Protein AF-A0A8T5EQP0-F1 (afdb_monomer_lite)

Secondary structure (DSSP, 8-state):
-TTHHHHHHHHHHHHHHHHHHTT-------S-S-TTTS--PPPP---SSSSSS-HHIIIIIS-SPEEEE-SS-EEEEPPP-TT-TTGGG--SS-SS--HHHHHHTTB-TTTTTTT--------GGGSSSSS--S--TT-SSSSSSSS-HHHHHHHHHTSS-EEE-TTSBEEESS--TT-TTGGG----B-TTS-B-------SS-SS---TTT---HHHHHHTT--TT--HHHH-BSEES--TTSPTT-B-SS--BTTBSEESS--TT-SS---EEEETTEEEE-SS---SS-HHHHHHHT--TTBTTSTT--SS-----SS-SS--PPPSSTTTGGG-SS--HHHHHHHHHGGG--SPPEEEEEETT-TTPPPEEE-SSSSSPPS-S-EEEEEEETTTTEEEEEETTEEEEEETTTTEEEEEEPPTT--EEEEEEEEETTEEEEEEEETTEEEEEEEETTEEE--GGGSSSSSSEE--TT--EEEEE--SSSSEEEEEEETTEEEEEEEETTEEPPPEE-HHHHHHHHHTT--EEEEEEEPPTTS--EEEEEETTEEEEEE-SSSSTTS---EEEEETTTGGGTS--S-SS-GGGGG-EEEEEEES-B-TTS-BSS--EEEEEETTEEEEEETTHHHH-TTTSEE-TT----TTTTTTTT-EEEEEEETTTEEEEEESSBEEEEEEETTEEEEE-SS----BS-EEEEEEEE-SS-EEEEEEE---SS--SS---TT-SSSS-SSS--

pLDDT: mean 86.31, std 11.48, range [36.22, 97.5]

Radius of gyration: 35.95 Å; chains: 1; bounding box: 92×76×124 Å

Foldseek 3Di:
DVPVVVVVVVVVVVVVVVVVVVPDDPDDDFPDPDPVPGPPDDDDQDQPQPLPHGQCCQVPQFQDWDWDCLVVDTDTQGTHDSNDSVQQQDQSQLQQDGVVNQLQPQADSVLSVPLDDDDADAALCGDPNSWHDTAHSLAQQRQPLQRGQNNLSCCQPVVVQWDQDPSRGIDGDQRHSGDNPSSQAQFAQDPVRGTRPALFDDQVQQLDQDSVRGCGPNNQQCPPPDPSDDCSHQHHQWFADDPSGRGPSHHDPDADLDGTDHDGADSHHQQRAQWEDDPPHIDGDPDGGQPRGPSRCVVQVHHSNYNHQQQDLQQFFFDPPVPPPDFAGDDGLVCCVVTRRCGNNNLVCLCCLLLFNHFAAKKKFFLVDLPTDIDGEEQPDQVHDPHRQWQEWDDPQVVCWIWTFHQFFTWIDNPVVSDIDTDGDPPPKTWQDWDWDDAPRWIWIWTQIQFWIFIFTDDPNRTDDDPVREDDDQGIYGDGAWHEKEFFPLVPSWGWIWIFRFLWIWIWTHDPSGIDPTHTDPQRSVVCVVQVKTFQYKYWDDDPPAAIKIWTFTLFAIKIDRDRRSDCPGHGIDGLDGQVCLVLAFAQLDPVGSSQSRGWQDKAFFAAADPVRHHPDGQFIWTQGSRFIWTAGPVCCVPPVSVRTDCVQGDDPPCSSSRPRNFQDWDADNQQKIWTFTQQFIFIFHGGNVDTPHTDPSTDTRGGRFNYWDWHDDPVTIMIMTGHRGRPDSSNFRDRSNDQCRPPPPHGD

Sequence (749 aa):
MRRKQTALLMTVLILSSLAFVSQTRPQAPVENTNPGEAAGGGPPVTDEDGDRIPDFHEAVLFGEDIILDTGSEILRISGLDSKNGTDNMSDHDNDGASALLEYCWPYTLDKCFTDRIALTGKPGELSESGIREWLDPRVADTDGDGLPDGYEIYMCTEGGLGYLNTTSAWTCLWFDPLDPSDMWEDIDRCVDFTFGCGDGFDVDRNGVIDATEIYSNSEEYIFGAPEDWITERDGLWCSGEINLLTIGSCQTTVERETGDGWLGSDPTESDSDYYSWSEIISVGLAIPGDGIPDGWEVHYGLDPRNASDSILDSDSDGWDLDRDGYIIPDTSVATTSWGESFSNYEEYMIHYDGGVSVTPGLRSIDMSNLDSEFLTFDQSTSPQLIDSAVHTIIPDNERDRLIIGSKYGITILDPFNDLSTIQNLPAGMQLNSMIMWSKNGDDYLVMLTNSGITVVEMENGIPQFDLSSFGDSDFSYSIDSLTEIAVLNTGSGNLDVMLFSGQNAWTTSISGPSMTPPVYLESISDLLSNNAADVNTALHMDVDGRGPLLLIGTNGGLIAWNTTDGSDSVGEPWWVFNRENAENYVQKADLLNISKSAIVNVLELAGPKDSAGNYELITGAWIGTAGGLHLIDIEEIISMPLSAFDSERMWKEENWLSGSNDVHSVYTSNNNLVIVGSRDGTWVLEGGYQGVTGLSDNQTYLPGLVTSMATIESSSAVYLFAGISPGKYMNIMPINPQSSDSDLDGMPD

Structure (mmCIF, N/CA/C/O backbone):
data_AF-A0A8T5EQP0-F1
#
_entry.id   AF-A0A8T5EQP0-F1
#
loop_
_atom_site.group_PDB
_atom_site.id
_atom_site.type_symbol
_atom_site.label_atom_id
_atom_site.label_alt_id
_atom_site.label_comp_id
_atom_site.label_asym_id
_atom_site.label_entity_id
_atom_site.label_seq_id
_atom_site.pdbx_PDB_ins_code
_atom_site.Cartn_x
_atom_site.Cartn_y
_atom_site.Cartn_z
_atom_site.occupancy
_atom_site.B_iso_or_equiv
_atom_site.auth_seq_id
_atom_site.auth_comp_id
_atom_site.auth_asym_id
_atom_site.auth_atom_id
_atom_site.pdbx_PDB_model_num
ATOM 1 N N . MET A 1 1 ? 41.307 -46.700 -81.958 1.00 52.81 1 MET A N 1
ATOM 2 C CA . MET A 1 1 ? 41.342 -47.030 -80.513 1.00 52.81 1 MET A CA 1
ATOM 3 C C . MET A 1 1 ? 42.305 -46.184 -79.667 1.00 52.81 1 MET A C 1
ATOM 5 O O . MET A 1 1 ? 42.111 -46.154 -78.466 1.00 52.81 1 MET A O 1
ATOM 9 N N . ARG A 1 2 ? 43.265 -45.425 -80.230 1.00 54.97 2 ARG A N 1
ATOM 10 C CA . ARG A 1 2 ? 44.242 -44.633 -79.443 1.00 54.97 2 ARG A CA 1
ATOM 11 C C . ARG A 1 2 ? 43.814 -43.231 -78.963 1.00 54.97 2 ARG A C 1
ATOM 13 O O . ARG A 1 2 ? 44.570 -42.632 -78.223 1.00 54.97 2 ARG A O 1
ATOM 20 N N . ARG A 1 3 ? 42.646 -42.697 -79.359 1.00 52.06 3 ARG A N 1
ATOM 21 C CA . ARG A 1 3 ? 42.165 -41.361 -78.916 1.00 52.06 3 ARG A CA 1
ATOM 22 C C . ARG A 1 3 ? 41.127 -41.392 -77.785 1.00 52.06 3 ARG A C 1
ATOM 24 O O . ARG A 1 3 ? 41.025 -40.428 -77.043 1.00 52.06 3 ARG A O 1
ATOM 31 N N . LYS A 1 4 ? 40.378 -42.492 -77.625 1.00 53.25 4 LYS A N 1
ATOM 32 C CA . LYS A 1 4 ? 39.358 -42.617 -76.563 1.00 53.25 4 LYS A CA 1
ATOM 33 C C . LYS A 1 4 ? 39.951 -43.005 -75.201 1.00 53.25 4 LYS A C 1
ATOM 35 O O . LYS A 1 4 ? 39.400 -42.624 -74.182 1.00 53.25 4 LYS A O 1
ATOM 40 N N . GLN A 1 5 ? 41.095 -43.696 -75.182 1.00 56.53 5 GLN A N 1
ATOM 41 C CA . GLN A 1 5 ? 41.797 -44.036 -73.937 1.00 56.53 5 GLN A CA 1
ATOM 42 C C . GLN A 1 5 ? 42.518 -42.829 -73.318 1.00 56.53 5 GLN A C 1
ATOM 44 O O . GLN A 1 5 ? 42.572 -42.719 -72.103 1.00 56.53 5 GLN A O 1
ATOM 49 N N . THR A 1 6 ? 43.010 -41.890 -74.131 1.00 61.16 6 THR A N 1
ATOM 50 C CA . THR A 1 6 ? 43.703 -40.685 -73.643 1.00 61.16 6 THR A CA 1
ATOM 51 C C . THR A 1 6 ? 42.746 -39.674 -73.020 1.00 61.16 6 THR A C 1
ATOM 53 O O . THR A 1 6 ? 43.100 -39.037 -72.036 1.00 61.16 6 THR A O 1
ATOM 56 N N . ALA A 1 7 ? 41.529 -39.554 -73.564 1.00 62.69 7 ALA A N 1
ATOM 57 C CA . ALA A 1 7 ? 40.503 -38.682 -73.001 1.00 62.69 7 ALA A CA 1
ATOM 58 C C . ALA A 1 7 ? 40.061 -39.184 -71.623 1.00 62.69 7 ALA A C 1
ATOM 60 O O . ALA A 1 7 ? 40.098 -38.412 -70.678 1.00 62.69 7 ALA A O 1
ATOM 61 N N . LEU A 1 8 ? 39.767 -40.485 -71.495 1.00 65.00 8 LEU A N 1
ATOM 62 C CA . LEU A 1 8 ? 39.362 -41.104 -70.229 1.00 65.00 8 LEU A CA 1
ATOM 63 C C . LEU A 1 8 ? 40.460 -41.010 -69.156 1.00 65.00 8 LEU A C 1
ATOM 65 O O . LEU A 1 8 ? 40.164 -40.730 -68.002 1.00 65.00 8 LEU A O 1
ATOM 69 N N . LEU A 1 9 ? 41.731 -41.179 -69.538 1.00 66.50 9 LEU A N 1
ATOM 70 C CA . LEU A 1 9 ? 42.856 -41.043 -68.609 1.00 66.50 9 LEU A CA 1
ATOM 71 C C . LEU A 1 9 ? 43.028 -39.596 -68.116 1.00 66.50 9 LEU A C 1
ATOM 73 O O . LEU A 1 9 ? 43.310 -39.383 -66.944 1.00 66.50 9 LEU A O 1
ATOM 77 N N . MET A 1 10 ? 42.808 -38.607 -68.991 1.00 67.19 10 MET A N 1
ATOM 78 C CA . MET A 1 10 ? 42.804 -37.187 -68.622 1.00 67.19 10 MET A CA 1
ATOM 79 C C . MET A 1 10 ? 41.606 -36.821 -67.739 1.00 67.19 10 MET A C 1
ATOM 81 O O . MET A 1 10 ? 41.780 -36.082 -66.780 1.00 67.19 10 MET A O 1
ATOM 85 N N . THR A 1 11 ? 40.407 -37.354 -68.003 1.00 69.62 11 THR A N 1
ATOM 86 C CA . THR A 1 11 ? 39.229 -37.066 -67.160 1.00 69.62 11 THR A CA 1
ATOM 87 C C . THR A 1 11 ? 39.372 -37.682 -65.772 1.00 69.62 11 THR A C 1
ATOM 89 O O . THR A 1 11 ? 39.035 -37.032 -64.792 1.00 69.62 11 THR A O 1
ATOM 92 N N . VAL A 1 12 ? 39.926 -38.896 -65.676 1.00 69.31 12 VAL A N 1
ATOM 93 C CA . VAL A 1 12 ? 40.228 -39.540 -64.388 1.00 69.31 12 VAL A CA 1
ATOM 94 C C . VAL A 1 12 ? 41.319 -38.778 -63.636 1.00 69.31 12 VAL A C 1
ATOM 96 O O . VAL A 1 12 ? 41.184 -38.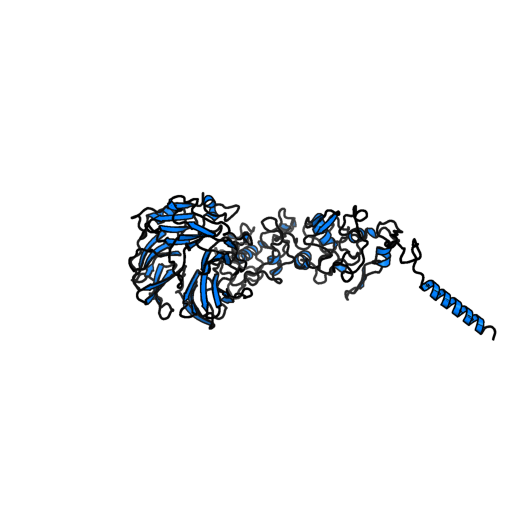590 -62.434 1.00 69.31 12 VAL A O 1
ATOM 99 N N . LEU A 1 13 ? 42.351 -38.276 -64.323 1.00 69.31 13 LEU A N 1
ATOM 100 C CA . LEU A 1 13 ? 43.376 -37.433 -63.697 1.00 69.31 13 LEU A CA 1
ATOM 101 C C . LEU A 1 13 ? 42.794 -36.118 -63.168 1.00 69.31 13 LEU A C 1
ATOM 103 O O . LEU A 1 13 ? 43.066 -35.772 -62.025 1.00 69.31 13 LEU A O 1
ATOM 107 N N . ILE A 1 14 ? 41.944 -35.441 -63.945 1.00 70.44 14 ILE A N 1
ATOM 108 C CA . ILE A 1 14 ? 41.327 -34.166 -63.549 1.00 70.44 14 ILE A CA 1
ATOM 109 C C . ILE A 1 14 ? 40.335 -34.356 -62.389 1.00 70.44 14 ILE A C 1
ATOM 111 O O . ILE A 1 14 ? 40.368 -33.595 -61.424 1.00 70.44 14 ILE A O 1
ATOM 115 N N . LEU A 1 15 ? 39.502 -35.401 -62.432 1.00 61.22 15 LEU A N 1
ATOM 116 C CA . LEU A 1 15 ? 38.596 -35.747 -61.329 1.00 61.22 15 LEU A CA 1
ATOM 117 C C . LEU A 1 15 ? 39.364 -36.193 -60.077 1.00 61.22 15 LEU A C 1
ATOM 119 O O . LEU A 1 15 ? 38.967 -35.839 -58.973 1.00 61.22 15 LEU A O 1
ATOM 123 N N . SER A 1 16 ? 40.491 -36.897 -60.233 1.00 58.53 16 SER A N 1
ATOM 124 C CA . SER A 1 16 ? 41.357 -37.237 -59.099 1.00 58.53 16 SER A CA 1
ATOM 125 C C . SER A 1 16 ? 42.040 -36.003 -58.505 1.00 58.53 16 SER A C 1
ATOM 127 O O . SER A 1 16 ? 42.107 -35.890 -57.289 1.00 58.53 16 SER A O 1
ATOM 129 N N . SER A 1 17 ? 42.468 -35.032 -59.321 1.00 57.34 17 SER A N 1
ATOM 130 C CA . SER A 1 17 ? 43.053 -33.786 -58.811 1.00 57.34 17 SER A CA 1
ATOM 131 C C . SER A 1 17 ? 42.022 -32.888 -58.125 1.00 57.34 17 SER A C 1
ATOM 133 O O . SER A 1 17 ? 42.347 -32.271 -57.121 1.00 57.34 17 SER A O 1
ATOM 135 N N . LEU A 1 18 ? 40.772 -32.859 -58.601 1.00 54.69 18 LEU A N 1
ATOM 136 C CA . LEU A 1 18 ? 39.680 -32.134 -57.937 1.00 54.69 18 LEU A CA 1
ATOM 137 C C . LEU A 1 18 ? 39.286 -32.788 -56.602 1.00 54.69 18 LEU A C 1
ATOM 139 O O . LEU A 1 18 ? 39.044 -32.079 -55.631 1.00 54.69 18 LEU A O 1
ATOM 143 N N . ALA A 1 19 ? 39.313 -34.123 -56.517 1.00 51.00 19 ALA A N 1
ATOM 144 C CA . ALA A 1 19 ? 39.088 -34.839 -55.259 1.00 51.00 19 ALA A CA 1
ATOM 145 C C . ALA A 1 19 ? 40.220 -34.627 -54.231 1.00 51.00 19 ALA A C 1
ATOM 147 O O . ALA A 1 19 ? 39.952 -34.633 -53.034 1.00 51.00 19 ALA A O 1
ATOM 148 N N . PHE A 1 20 ? 41.463 -34.398 -54.679 1.00 48.16 20 PHE A N 1
ATOM 149 C CA . PHE A 1 20 ? 42.599 -34.104 -53.793 1.00 48.16 20 PHE A CA 1
ATOM 150 C C . PHE A 1 20 ? 42.665 -32.640 -53.327 1.00 48.16 20 PHE A C 1
ATOM 152 O O . PHE A 1 20 ? 43.153 -32.395 -52.231 1.00 48.16 20 PHE A O 1
ATOM 159 N N . VAL A 1 21 ? 42.164 -31.679 -54.112 1.00 48.56 21 VAL A N 1
ATOM 160 C CA . VAL A 1 21 ? 42.129 -30.253 -53.718 1.00 48.56 21 VAL A CA 1
ATOM 161 C C . VAL A 1 21 ? 40.923 -29.940 -52.819 1.00 48.56 21 VAL A C 1
ATOM 163 O O . VAL A 1 21 ? 41.004 -29.062 -51.971 1.00 48.56 21 VAL A O 1
ATOM 166 N N . SER A 1 22 ? 39.830 -30.704 -52.924 1.00 41.66 22 SER A N 1
ATOM 167 C CA . SER A 1 22 ? 38.625 -30.515 -52.099 1.00 41.66 22 SER A CA 1
ATOM 168 C C . SER A 1 22 ? 38.729 -31.070 -50.666 1.00 41.66 22 SER A C 1
ATOM 170 O O . SER A 1 22 ? 37.785 -30.909 -49.897 1.00 41.66 22 SER A O 1
ATOM 172 N N . GLN A 1 23 ? 39.825 -31.748 -50.299 1.00 42.69 23 GLN A N 1
ATOM 173 C CA . GLN A 1 23 ? 40.000 -32.353 -48.965 1.00 42.69 23 GLN A CA 1
ATOM 174 C C . GLN A 1 23 ? 41.179 -31.791 -48.162 1.00 42.69 23 GLN A C 1
ATOM 176 O O . GLN A 1 23 ? 41.437 -32.251 -47.052 1.00 42.69 23 GLN A O 1
ATOM 181 N N . THR A 1 24 ? 41.886 -30.783 -48.669 1.00 36.53 24 THR A N 1
ATOM 182 C CA . THR A 1 24 ? 42.913 -30.090 -47.887 1.00 36.53 24 THR A CA 1
ATOM 183 C C . THR A 1 24 ? 42.328 -28.806 -47.313 1.00 36.53 24 THR A C 1
ATOM 185 O O . THR A 1 24 ? 42.385 -27.761 -47.957 1.00 36.53 24 THR A O 1
ATOM 188 N N . ARG A 1 25 ? 41.774 -28.885 -46.093 1.00 37.62 25 ARG A N 1
ATOM 189 C CA . ARG A 1 25 ? 41.691 -27.709 -45.207 1.00 37.62 25 ARG A CA 1
ATOM 190 C C . ARG A 1 25 ? 43.108 -27.134 -45.029 1.00 37.62 25 ARG A C 1
ATOM 192 O O . ARG A 1 25 ? 44.061 -27.923 -45.088 1.00 37.62 25 ARG A O 1
ATOM 199 N N . PRO A 1 26 ? 43.279 -25.823 -44.790 1.00 36.22 26 PRO A N 1
ATOM 200 C CA . PRO A 1 26 ? 44.564 -25.292 -44.351 1.00 36.22 26 PRO A CA 1
ATOM 201 C C . PRO A 1 26 ? 44.977 -26.074 -43.101 1.00 36.22 26 PRO A C 1
ATOM 203 O O . PRO A 1 26 ? 44.299 -26.039 -42.079 1.00 36.22 26 PRO A O 1
ATOM 206 N N . GLN A 1 27 ? 46.022 -26.892 -43.206 1.00 37.00 27 GLN A N 1
ATOM 207 C CA . GLN A 1 27 ? 46.563 -27.578 -42.042 1.00 37.00 27 GLN A CA 1
ATOM 208 C C . GLN A 1 27 ? 47.527 -26.612 -41.371 1.00 37.00 27 GLN A C 1
ATOM 210 O O . GLN A 1 27 ? 48.591 -26.317 -41.919 1.00 37.00 27 GLN A O 1
ATOM 215 N N . ALA A 1 28 ? 47.141 -26.130 -40.192 1.00 42.25 28 ALA A N 1
ATOM 216 C CA . ALA A 1 28 ? 48.064 -25.494 -39.271 1.00 42.25 28 ALA A CA 1
ATOM 217 C C . ALA A 1 28 ? 49.246 -26.445 -38.986 1.00 42.25 28 ALA A C 1
ATOM 219 O O . ALA A 1 28 ? 49.051 -27.666 -38.913 1.00 42.25 28 ALA A O 1
ATOM 220 N N . PRO A 1 29 ? 50.479 -25.933 -38.840 1.00 42.81 29 PRO A N 1
ATOM 221 C CA . PRO A 1 29 ? 51.614 -26.759 -38.460 1.00 42.81 29 PRO A CA 1
ATOM 222 C C . PRO A 1 29 ? 51.379 -27.332 -37.056 1.00 42.81 29 PRO A C 1
ATOM 224 O O . PRO A 1 29 ? 51.422 -26.612 -36.066 1.00 42.81 29 PRO A O 1
ATOM 227 N N . VAL A 1 30 ? 51.127 -28.638 -36.972 1.00 45.88 30 VAL A N 1
ATOM 228 C CA . VAL A 1 30 ? 51.070 -29.373 -35.702 1.00 45.88 30 VAL A CA 1
ATOM 229 C C . VAL A 1 30 ? 52.477 -29.771 -35.263 1.00 45.88 30 VAL A C 1
ATOM 231 O O . VAL A 1 30 ? 53.277 -30.259 -36.063 1.00 45.88 30 VAL A O 1
ATOM 234 N N . GLU A 1 31 ? 52.767 -29.588 -33.975 1.00 45.50 31 GLU A N 1
ATOM 235 C CA . GLU A 1 31 ? 54.067 -29.877 -33.353 1.00 45.50 31 GLU A CA 1
ATOM 236 C C . GLU A 1 31 ? 54.464 -31.365 -33.473 1.00 45.50 31 GLU A C 1
ATOM 238 O O . GLU A 1 31 ? 55.648 -31.705 -33.532 1.00 45.50 31 GLU A O 1
ATOM 243 N N . ASN A 1 32 ? 53.473 -32.263 -33.563 1.00 52.22 32 ASN A N 1
ATOM 244 C CA . ASN A 1 32 ? 53.664 -33.702 -33.734 1.00 52.22 32 ASN A CA 1
ATOM 245 C C . ASN A 1 32 ? 52.513 -34.324 -34.553 1.00 52.22 32 ASN A C 1
ATOM 247 O O . ASN A 1 32 ? 51.374 -33.870 -34.517 1.00 52.22 32 ASN A O 1
ATOM 251 N N . THR A 1 33 ? 52.806 -35.398 -35.285 1.00 55.09 33 THR A N 1
ATOM 252 C CA . THR A 1 33 ? 51.847 -36.130 -36.138 1.00 55.09 33 THR A CA 1
ATOM 253 C C . THR A 1 33 ? 51.149 -37.287 -35.413 1.00 55.09 33 THR A C 1
ATOM 255 O O . THR A 1 33 ? 50.330 -37.984 -36.012 1.00 55.09 33 THR A O 1
ATOM 258 N N . ASN A 1 34 ? 51.464 -37.508 -34.131 1.00 51.81 34 ASN A N 1
ATOM 259 C CA . ASN A 1 34 ? 50.898 -38.571 -33.305 1.00 51.81 34 ASN A CA 1
ATOM 260 C C . ASN A 1 34 ? 49.870 -37.994 -32.300 1.00 51.81 34 ASN A C 1
ATOM 262 O O . ASN A 1 34 ? 50.279 -37.300 -31.367 1.00 51.81 34 ASN A O 1
ATOM 266 N N . PRO A 1 35 ? 48.557 -38.277 -32.442 1.00 52.00 35 PRO A N 1
ATOM 267 C CA . PRO A 1 35 ? 47.495 -37.616 -31.667 1.00 52.00 35 PRO A CA 1
ATOM 268 C C . PRO A 1 35 ? 47.589 -37.795 -30.145 1.00 52.00 35 PRO A C 1
ATOM 270 O O . PRO A 1 35 ? 47.095 -36.958 -29.405 1.00 52.00 35 PRO A O 1
ATOM 273 N N . GLY A 1 36 ? 48.217 -38.878 -29.671 1.00 55.03 36 GLY A N 1
ATOM 274 C CA . GLY A 1 36 ? 48.379 -39.155 -28.237 1.00 55.03 36 GLY A CA 1
ATOM 275 C C . GLY A 1 36 ? 49.568 -38.453 -27.569 1.00 55.03 36 GLY A C 1
ATOM 276 O O . GLY A 1 36 ? 49.722 -38.561 -26.357 1.00 55.03 36 GLY A O 1
ATOM 277 N N . GLU A 1 37 ? 50.421 -37.777 -28.346 1.00 53.12 37 GLU A N 1
ATOM 278 C CA . GLU A 1 37 ? 51.613 -37.052 -27.871 1.00 53.12 37 GLU A CA 1
ATOM 279 C C . GLU A 1 37 ? 51.563 -35.552 -28.201 1.00 53.12 37 GLU A C 1
ATOM 281 O O . GLU A 1 37 ? 52.476 -34.813 -27.835 1.00 53.12 37 GLU A O 1
ATOM 286 N N . ALA A 1 38 ? 50.524 -35.098 -28.907 1.00 51.22 38 ALA A N 1
ATOM 287 C CA . ALA A 1 38 ? 50.280 -33.682 -29.127 1.00 51.22 38 ALA A CA 1
ATOM 288 C C . ALA A 1 38 ? 49.769 -33.070 -27.817 1.00 51.22 38 ALA A C 1
ATOM 290 O O . ALA A 1 38 ? 48.757 -33.515 -27.275 1.00 51.22 38 ALA A O 1
ATOM 291 N N . ALA A 1 39 ? 50.461 -32.052 -27.302 1.00 50.34 39 ALA A N 1
ATOM 292 C CA . ALA A 1 39 ? 49.844 -31.159 -26.334 1.00 50.34 39 ALA A CA 1
ATOM 293 C C . ALA A 1 39 ? 48.656 -30.515 -27.059 1.00 50.34 39 ALA A C 1
ATOM 295 O O . ALA A 1 39 ? 48.853 -29.852 -28.075 1.00 50.34 39 ALA A O 1
ATOM 296 N N . GLY A 1 40 ? 47.430 -30.800 -26.620 1.00 43.66 40 GLY A N 1
ATOM 297 C CA . GLY A 1 40 ? 46.209 -30.257 -27.212 1.00 43.66 40 GLY A CA 1
ATOM 298 C C . GLY A 1 40 ? 46.094 -28.755 -26.965 1.00 43.66 40 GLY A C 1
ATOM 299 O O . GLY A 1 40 ? 45.280 -28.333 -26.157 1.00 43.66 40 GLY A O 1
ATOM 300 N N . GLY A 1 41 ? 46.943 -27.960 -27.614 1.00 44.84 41 GLY A N 1
ATOM 301 C CA . GLY A 1 41 ? 46.766 -26.520 -27.730 1.00 44.84 41 GLY A CA 1
ATOM 302 C C . GLY A 1 41 ? 45.674 -26.224 -28.753 1.00 44.84 41 GLY A C 1
ATOM 303 O O . GLY A 1 41 ? 45.566 -26.931 -29.760 1.00 44.84 41 GLY A O 1
ATOM 304 N N . GLY A 1 42 ? 44.865 -25.199 -28.478 1.00 45.94 42 GLY A N 1
ATOM 305 C CA . GLY A 1 42 ? 43.875 -24.686 -29.423 1.00 45.94 42 GLY A CA 1
ATOM 306 C C . GLY A 1 42 ? 44.503 -24.309 -30.775 1.00 45.94 42 GLY A C 1
ATOM 307 O O . GLY A 1 42 ? 45.729 -24.179 -30.872 1.00 45.94 42 GLY A O 1
ATOM 308 N N . PRO A 1 43 ? 43.692 -24.180 -31.842 1.00 45.91 43 PRO A N 1
ATOM 309 C CA . PRO A 1 43 ? 44.179 -23.745 -33.150 1.00 45.91 43 PRO A CA 1
ATOM 310 C C . PRO A 1 43 ? 44.984 -22.437 -33.029 1.00 45.91 43 PRO A C 1
ATOM 312 O O . PRO A 1 43 ? 44.704 -21.634 -32.137 1.00 45.91 43 PRO A O 1
ATOM 315 N N . PRO A 1 44 ? 46.010 -22.220 -33.875 1.00 50.50 44 PRO A N 1
ATOM 316 C CA . PRO A 1 44 ? 46.768 -20.978 -33.841 1.00 50.50 44 PRO A CA 1
ATOM 317 C C . PRO A 1 44 ? 45.820 -19.800 -34.066 1.00 50.50 44 PRO A C 1
ATOM 319 O O . PRO A 1 44 ? 45.076 -19.788 -35.041 1.00 50.50 44 PRO A O 1
ATOM 322 N N . VAL A 1 45 ? 45.872 -18.838 -33.148 1.00 61.00 45 VAL A N 1
ATOM 323 C CA . VAL A 1 45 ? 45.189 -17.548 -33.241 1.00 61.00 45 VAL A CA 1
ATOM 324 C C . VAL A 1 45 ? 45.960 -16.732 -34.278 1.00 61.00 45 VAL A C 1
ATOM 326 O O . VAL A 1 45 ? 46.960 -16.090 -33.954 1.00 61.00 45 VAL A O 1
ATOM 329 N N . THR A 1 46 ? 45.625 -16.912 -35.554 1.00 70.62 46 THR A N 1
ATOM 330 C CA . THR A 1 46 ? 46.066 -16.002 -36.611 1.00 70.62 46 THR A CA 1
ATOM 331 C C . THR A 1 46 ? 45.089 -14.836 -36.657 1.00 70.62 46 THR A C 1
ATOM 333 O O . THR A 1 46 ? 43.900 -15.034 -36.444 1.00 70.62 46 THR A O 1
ATOM 336 N N . ASP A 1 47 ? 45.647 -13.648 -36.819 1.00 80.00 47 ASP A N 1
ATOM 337 C CA . ASP A 1 47 ? 44.974 -12.356 -36.947 1.00 80.00 47 ASP A CA 1
ATOM 338 C C . ASP A 1 47 ? 45.723 -11.702 -38.124 1.00 80.00 47 ASP A C 1
ATOM 340 O O . ASP A 1 47 ? 46.873 -11.254 -37.978 1.00 80.00 47 ASP A O 1
ATOM 344 N N . GLU A 1 48 ? 45.210 -11.917 -39.341 1.00 82.69 48 GLU A N 1
ATOM 345 C CA . GLU A 1 48 ? 45.884 -11.591 -40.606 1.00 82.69 48 GLU A CA 1
ATOM 346 C C . GLU A 1 48 ? 45.892 -10.080 -40.874 1.00 82.69 48 GLU A C 1
ATOM 348 O O . GLU A 1 48 ? 46.864 -9.565 -41.450 1.00 82.69 48 GLU A O 1
ATOM 353 N N . ASP A 1 49 ? 44.860 -9.362 -40.443 1.00 82.88 49 ASP A N 1
ATOM 354 C CA . ASP A 1 49 ? 44.684 -7.927 -40.661 1.00 82.88 49 ASP A CA 1
ATOM 355 C C . ASP A 1 49 ? 45.045 -7.046 -39.452 1.00 82.88 49 ASP A C 1
ATOM 357 O O . ASP A 1 49 ? 45.264 -5.839 -39.623 1.00 82.88 49 ASP A O 1
ATOM 361 N N . GLY A 1 50 ? 45.299 -7.650 -38.292 1.00 83.00 50 GLY A N 1
ATOM 362 C CA . GLY A 1 50 ? 45.897 -7.024 -37.118 1.00 83.00 50 GLY A CA 1
ATOM 363 C C . GLY A 1 50 ? 44.902 -6.255 -36.255 1.00 83.00 50 GLY A C 1
ATOM 364 O O . GLY A 1 50 ? 45.308 -5.289 -35.590 1.00 83.00 50 GLY A O 1
ATOM 365 N N . ASP A 1 51 ? 43.632 -6.635 -36.293 1.00 84.00 51 ASP A N 1
ATOM 366 C CA . ASP A 1 51 ? 42.516 -5.942 -35.651 1.00 84.00 51 ASP A CA 1
ATOM 367 C C . ASP A 1 51 ? 42.199 -6.466 -34.237 1.00 84.00 51 ASP A C 1
ATOM 369 O O . ASP A 1 51 ? 41.429 -5.844 -33.497 1.00 84.00 51 ASP A O 1
ATOM 373 N N . ARG A 1 52 ? 42.937 -7.507 -33.819 1.00 84.81 52 ARG A N 1
ATOM 374 C CA . ARG A 1 52 ? 42.878 -8.228 -32.538 1.00 84.81 52 ARG A CA 1
ATOM 375 C C . ARG A 1 52 ? 41.742 -9.237 -32.422 1.00 84.81 52 ARG A C 1
ATOM 377 O O . ARG A 1 52 ? 41.721 -9.955 -31.417 1.00 84.81 52 ARG A O 1
ATOM 384 N N . ILE A 1 53 ? 40.854 -9.343 -33.397 1.00 84.69 53 ILE A N 1
ATOM 385 C CA . ILE A 1 53 ? 39.908 -10.445 -33.498 1.00 84.69 53 ILE A CA 1
ATOM 386 C C . ILE A 1 53 ? 40.622 -11.594 -34.241 1.00 84.69 53 ILE A C 1
ATOM 388 O O . ILE A 1 53 ? 41.413 -11.377 -35.152 1.00 84.69 53 ILE A O 1
ATOM 392 N N . PRO A 1 54 ? 40.501 -12.854 -33.792 1.00 84.94 54 PRO A N 1
ATOM 393 C CA . PRO A 1 54 ? 41.122 -13.962 -34.510 1.00 84.94 54 PRO A CA 1
ATOM 394 C C . PRO A 1 54 ? 40.394 -14.280 -35.818 1.00 84.94 54 PRO A C 1
ATOM 396 O O . PRO A 1 54 ? 39.181 -14.492 -35.786 1.00 84.94 54 PRO A O 1
ATOM 399 N N . ASP A 1 55 ? 41.146 -14.597 -36.878 1.00 81.44 55 ASP A N 1
ATOM 400 C CA . ASP A 1 55 ? 40.601 -14.997 -38.187 1.00 81.44 55 ASP A CA 1
ATOM 401 C C . ASP A 1 55 ? 39.597 -16.159 -38.083 1.00 81.44 55 ASP A C 1
ATOM 403 O O . ASP A 1 55 ? 38.738 -16.360 -38.937 1.00 81.44 55 ASP A O 1
ATOM 407 N N . PHE A 1 56 ? 39.748 -17.017 -37.067 1.00 81.69 56 PHE A N 1
ATOM 408 C CA . PHE A 1 56 ? 38.815 -18.115 -36.826 1.00 81.69 56 PHE A CA 1
ATOM 409 C C . PHE A 1 56 ? 37.439 -17.613 -36.374 1.00 81.69 56 PHE A C 1
ATOM 411 O O . PHE A 1 56 ? 36.428 -18.154 -36.814 1.00 81.69 56 PHE A O 1
ATOM 418 N N . HIS A 1 57 ? 37.396 -16.613 -35.496 1.00 81.31 57 HIS A N 1
ATOM 419 C CA . HIS A 1 57 ? 36.150 -16.010 -35.041 1.00 81.31 57 HIS A CA 1
ATOM 420 C C . HIS A 1 57 ? 35.453 -15.323 -36.220 1.00 81.31 57 HIS A C 1
ATOM 422 O O . HIS A 1 57 ? 34.305 -15.643 -36.521 1.00 81.31 57 HIS A O 1
ATOM 428 N N . GLU A 1 58 ? 36.194 -14.526 -36.984 1.00 85.50 58 GLU A N 1
ATOM 429 C CA . GLU A 1 58 ? 35.644 -13.791 -38.121 1.00 85.50 58 GLU A CA 1
ATOM 430 C C . GLU A 1 58 ? 35.269 -14.718 -39.276 1.00 85.50 58 GLU A C 1
ATOM 432 O O . GLU A 1 58 ? 34.116 -14.788 -39.662 1.00 85.50 58 GLU A O 1
ATOM 437 N N . ALA A 1 59 ? 36.194 -15.516 -39.817 1.00 83.38 59 ALA A N 1
ATOM 438 C CA . ALA A 1 59 ? 35.930 -16.268 -41.045 1.00 83.38 59 ALA A CA 1
ATOM 439 C C . ALA A 1 59 ? 35.169 -17.587 -40.835 1.00 83.38 59 ALA A C 1
ATOM 441 O O . ALA A 1 59 ? 34.635 -18.138 -41.804 1.00 83.38 59 ALA A O 1
ATOM 442 N N . VAL A 1 60 ? 35.185 -18.166 -39.626 1.00 78.94 60 VAL A N 1
ATOM 443 C CA . VAL A 1 60 ? 34.604 -19.501 -39.372 1.00 78.94 60 VAL A CA 1
ATOM 444 C C . VAL A 1 60 ? 33.350 -19.450 -38.508 1.00 78.94 60 VAL A C 1
ATOM 446 O O . VAL A 1 60 ? 32.471 -20.281 -38.736 1.00 78.94 60 VAL A O 1
ATOM 449 N N . LEU A 1 61 ? 33.255 -18.531 -37.543 1.00 77.56 61 LEU A N 1
ATOM 450 C CA . LEU A 1 61 ? 32.074 -18.420 -36.681 1.00 77.56 61 LEU A CA 1
ATOM 451 C C . LEU A 1 61 ? 31.081 -17.374 -37.208 1.00 77.56 61 LEU A C 1
ATOM 453 O O . LEU A 1 61 ? 29.908 -17.708 -37.366 1.00 77.56 61 LEU A O 1
ATOM 457 N N . PHE A 1 62 ? 31.555 -16.174 -37.563 1.00 87.00 62 PHE A N 1
ATOM 458 C CA . PHE A 1 62 ? 30.693 -15.013 -37.840 1.00 87.00 62 PHE A CA 1
ATOM 459 C C . PHE A 1 62 ? 30.885 -14.391 -39.231 1.00 87.00 62 PHE A C 1
ATOM 461 O O . PHE A 1 62 ? 30.493 -13.258 -39.470 1.00 87.00 62 PHE A O 1
ATOM 468 N N . GLY A 1 63 ? 31.457 -15.135 -40.180 1.00 84.06 63 GLY A N 1
ATOM 469 C CA . GLY A 1 63 ? 31.809 -14.607 -41.509 1.00 84.06 63 GLY A CA 1
ATOM 470 C C . GLY A 1 63 ? 30.726 -14.781 -42.568 1.00 84.06 63 GLY A C 1
ATOM 471 O O . GLY A 1 63 ? 30.873 -14.333 -43.704 1.00 84.06 63 GLY A O 1
ATOM 472 N N . GLU A 1 64 ? 29.647 -15.484 -42.226 1.00 88.56 64 GLU A N 1
ATOM 473 C CA . GLU A 1 64 ? 28.461 -15.587 -43.073 1.00 88.56 64 GLU A CA 1
ATOM 474 C C . GLU A 1 64 ? 27.461 -14.494 -42.699 1.00 88.56 64 GLU A C 1
ATOM 476 O O . GLU A 1 64 ? 27.227 -14.241 -41.518 1.00 88.56 64 GLU A O 1
ATOM 481 N N . ASP A 1 65 ? 26.843 -13.883 -43.707 1.00 90.81 65 ASP A N 1
ATOM 482 C CA . ASP A 1 65 ? 25.808 -12.876 -43.483 1.00 90.81 65 ASP A CA 1
ATOM 483 C C . ASP A 1 65 ? 24.512 -13.515 -42.990 1.00 90.81 65 ASP A C 1
ATOM 485 O O . ASP A 1 65 ? 24.102 -14.577 -43.482 1.00 90.81 65 ASP A O 1
ATOM 489 N N . ILE A 1 66 ? 23.814 -12.805 -42.110 1.00 89.25 66 ILE A N 1
ATOM 490 C CA . ILE A 1 66 ? 22.451 -13.142 -41.715 1.00 89.25 66 ILE A CA 1
ATOM 491 C C . ILE A 1 66 ? 21.490 -12.416 -42.656 1.00 89.25 66 ILE A C 1
ATOM 493 O O . ILE A 1 66 ? 21.635 -11.228 -42.945 1.00 89.25 66 ILE A O 1
ATOM 497 N N . ILE A 1 67 ? 20.527 -13.162 -43.198 1.00 88.38 67 ILE A N 1
ATOM 498 C CA . ILE A 1 67 ? 19.486 -12.621 -44.072 1.00 88.38 67 ILE A CA 1
ATOM 499 C C . ILE A 1 67 ? 18.170 -12.669 -43.307 1.00 88.38 67 ILE A C 1
ATOM 501 O O . ILE A 1 67 ? 17.642 -13.758 -43.071 1.00 88.38 67 ILE A O 1
ATOM 505 N N . LEU A 1 68 ? 17.641 -11.497 -42.973 1.00 84.19 68 LEU A N 1
ATOM 506 C CA . LEU A 1 68 ? 16.346 -11.336 -42.324 1.00 84.19 68 LEU A CA 1
ATOM 507 C C . LEU A 1 68 ? 15.296 -11.010 -43.391 1.00 84.19 68 LEU A C 1
ATOM 509 O O . LEU A 1 68 ? 15.438 -10.051 -44.150 1.00 84.19 68 LEU A O 1
ATOM 513 N N . ASP A 1 69 ? 14.259 -11.841 -43.483 1.00 82.75 69 ASP A N 1
ATOM 514 C CA . ASP A 1 69 ? 13.109 -11.620 -44.366 1.00 82.75 69 ASP A CA 1
ATOM 515 C C . ASP A 1 69 ? 11.917 -11.195 -43.508 1.00 82.75 69 ASP A C 1
ATOM 517 O O . ASP A 1 69 ? 11.246 -12.027 -42.898 1.00 82.75 69 ASP A O 1
ATOM 521 N N . THR A 1 70 ? 11.663 -9.889 -43.457 1.00 73.94 70 THR A N 1
ATOM 522 C CA . THR A 1 70 ? 10.547 -9.300 -42.701 1.00 73.94 70 THR A CA 1
ATOM 523 C C . THR A 1 70 ? 9.234 -9.342 -43.493 1.00 73.94 70 THR A C 1
ATOM 525 O O . THR A 1 70 ? 8.214 -8.797 -43.076 1.00 73.94 70 THR A O 1
ATOM 528 N N . GLY A 1 71 ? 9.229 -9.965 -44.679 1.00 74.81 71 GLY A N 1
ATOM 529 C CA . GLY A 1 71 ? 8.096 -10.028 -45.601 1.00 74.81 71 GLY A CA 1
ATOM 530 C C . GLY A 1 71 ? 7.874 -8.750 -46.420 1.00 74.81 71 GLY A C 1
ATOM 531 O O . GLY A 1 71 ? 7.344 -8.828 -47.535 1.00 74.81 71 GLY A O 1
ATOM 532 N N . SER A 1 72 ? 8.291 -7.588 -45.911 1.00 71.81 72 SER A N 1
ATOM 533 C CA . SER A 1 72 ? 8.301 -6.299 -46.618 1.00 71.81 72 SER A CA 1
ATOM 534 C C . SER A 1 72 ? 9.661 -6.003 -47.263 1.00 71.81 72 SER A C 1
ATOM 536 O O . SER A 1 72 ? 9.703 -5.490 -48.387 1.00 71.81 72 SER A O 1
ATOM 538 N N . GLU A 1 73 ? 10.754 -6.386 -46.601 1.00 79.06 73 GLU A N 1
ATOM 539 C CA . GLU A 1 73 ? 12.132 -6.160 -47.032 1.00 79.06 73 GLU A CA 1
ATOM 540 C C . GLU A 1 73 ? 13.023 -7.376 -46.724 1.00 79.06 73 GLU A C 1
ATOM 542 O O . GLU A 1 73 ? 12.733 -8.183 -45.844 1.00 79.06 73 GLU A O 1
ATOM 547 N N . ILE A 1 74 ? 14.101 -7.528 -47.498 1.00 82.94 74 ILE A N 1
ATOM 548 C CA . ILE A 1 74 ? 15.153 -8.512 -47.225 1.00 82.94 74 ILE A CA 1
ATOM 549 C C . ILE A 1 74 ? 16.372 -7.730 -46.754 1.00 82.94 74 ILE A C 1
ATOM 551 O O . ILE A 1 74 ? 17.036 -7.079 -47.568 1.00 82.94 74 ILE A O 1
ATOM 555 N N . LEU A 1 75 ? 16.656 -7.814 -45.461 1.00 83.69 75 LEU A N 1
ATOM 556 C CA . LEU A 1 75 ? 17.809 -7.189 -44.827 1.00 83.69 75 LEU A CA 1
ATOM 557 C C . LEU A 1 75 ? 18.968 -8.178 -44.785 1.00 83.69 75 LEU A C 1
ATOM 559 O O . LEU A 1 75 ? 18.779 -9.396 -44.742 1.00 83.69 75 LEU A O 1
ATOM 563 N N . ARG A 1 76 ? 20.185 -7.646 -44.857 1.00 88.44 76 ARG A N 1
ATOM 564 C CA . ARG A 1 76 ? 21.414 -8.434 -44.822 1.00 88.44 76 ARG A CA 1
ATOM 565 C C . ARG A 1 76 ? 22.360 -7.806 -43.814 1.00 88.44 76 ARG A C 1
ATOM 567 O O . ARG A 1 76 ? 22.946 -6.768 -44.117 1.00 88.44 76 ARG A O 1
ATOM 574 N N . ILE A 1 77 ? 22.514 -8.469 -42.678 1.00 89.62 77 ILE A N 1
ATOM 575 C CA . ILE A 1 77 ? 23.506 -8.134 -41.661 1.00 89.62 77 ILE A CA 1
ATOM 576 C C . ILE A 1 77 ? 24.809 -8.798 -42.084 1.00 89.62 77 ILE A C 1
ATOM 578 O O . ILE A 1 77 ? 24.843 -10.002 -42.356 1.00 89.62 77 ILE A O 1
ATOM 582 N N . SER A 1 78 ? 25.852 -7.993 -42.265 1.00 90.19 78 SER A N 1
ATOM 583 C CA . SER A 1 78 ? 27.113 -8.481 -42.825 1.00 90.19 78 SER A CA 1
ATOM 584 C C . SER A 1 78 ? 27.891 -9.268 -41.777 1.00 90.19 78 SER A C 1
ATOM 586 O O . SER A 1 78 ? 27.979 -8.846 -40.630 1.00 90.19 78 SER A O 1
ATOM 588 N N . GLY A 1 79 ? 28.478 -10.396 -42.172 1.00 90.06 79 GLY A N 1
ATOM 589 C CA . GLY A 1 79 ? 29.451 -11.080 -41.320 1.00 90.06 79 GLY A CA 1
ATOM 590 C C . GLY A 1 79 ? 30.784 -10.325 -41.229 1.00 90.06 79 GLY A C 1
ATOM 591 O O . GLY A 1 79 ? 31.039 -9.401 -42.009 1.00 90.06 79 GLY A O 1
ATOM 592 N N . LEU A 1 80 ? 31.646 -10.756 -40.311 1.00 90.44 80 LEU A N 1
ATOM 593 C CA . LEU A 1 80 ? 33.019 -10.257 -40.168 1.00 90.44 80 LEU A CA 1
ATOM 594 C C . LEU A 1 80 ? 33.938 -10.792 -41.288 1.00 90.44 80 LEU A C 1
ATOM 596 O O . LEU A 1 80 ? 33.728 -11.888 -41.822 1.00 90.44 80 LEU A O 1
ATOM 600 N N . ASP A 1 81 ? 34.971 -10.038 -41.664 1.00 88.62 81 ASP A N 1
ATOM 601 C CA . ASP A 1 81 ? 35.937 -10.379 -42.715 1.00 88.62 81 ASP A CA 1
ATOM 602 C C . ASP A 1 81 ? 37.365 -10.320 -42.174 1.00 88.62 81 ASP A C 1
ATOM 604 O O . ASP A 1 81 ? 37.949 -9.247 -42.102 1.00 88.62 81 ASP A O 1
ATOM 608 N N . SER A 1 82 ? 37.976 -11.502 -42.009 1.00 86.25 82 SER A N 1
ATOM 609 C CA . SER A 1 82 ? 39.346 -11.728 -41.502 1.00 86.25 82 SER A CA 1
ATOM 610 C C . SER A 1 82 ? 40.498 -11.129 -42.336 1.00 86.25 82 SER A C 1
ATOM 612 O O . SER A 1 82 ? 41.622 -11.644 -42.361 1.00 86.25 82 SER A O 1
ATOM 614 N N . LYS A 1 83 ? 40.202 -10.184 -43.221 1.00 87.88 83 LYS A N 1
ATOM 615 C CA . LYS A 1 83 ? 41.148 -9.436 -44.056 1.00 87.88 83 LYS A CA 1
ATOM 616 C C . LYS A 1 83 ? 40.905 -7.936 -43.980 1.00 87.88 83 LYS A C 1
ATOM 618 O O . LYS A 1 83 ? 41.616 -7.183 -44.664 1.00 87.88 83 LYS A O 1
ATOM 623 N N . ASN A 1 84 ? 39.880 -7.513 -43.258 1.00 88.19 84 ASN A N 1
ATOM 624 C CA . ASN A 1 84 ? 39.400 -6.159 -43.178 1.00 88.19 84 ASN A CA 1
ATOM 625 C C . ASN A 1 84 ? 39.451 -5.655 -41.736 1.00 88.19 84 ASN A C 1
ATOM 627 O O . ASN A 1 84 ? 38.421 -5.315 -41.187 1.00 88.19 84 ASN A O 1
ATOM 631 N N . GLY A 1 85 ? 40.651 -5.420 -41.210 1.00 83.75 85 GLY A N 1
ATOM 632 C CA . GLY A 1 85 ? 40.846 -5.041 -39.805 1.00 83.75 85 GLY A CA 1
ATOM 633 C C . GLY A 1 85 ? 40.325 -3.674 -39.326 1.00 83.75 85 GLY A C 1
ATOM 634 O O . GLY A 1 85 ? 40.907 -3.056 -38.435 1.00 83.75 85 GLY A O 1
ATOM 635 N N . THR A 1 86 ? 39.305 -3.129 -39.984 1.00 87.50 86 THR A N 1
ATOM 636 C CA . THR A 1 86 ? 38.456 -2.033 -39.507 1.00 87.50 86 THR A CA 1
ATOM 637 C C . THR A 1 86 ? 37.074 -2.502 -39.046 1.00 87.50 86 THR A C 1
ATOM 639 O O . THR A 1 86 ? 36.346 -1.685 -38.488 1.00 87.50 86 THR A O 1
ATOM 642 N N . ASP A 1 87 ? 36.687 -3.749 -39.318 1.00 87.38 87 ASP A N 1
ATOM 643 C CA . ASP A 1 87 ? 35.403 -4.323 -38.895 1.00 87.38 87 ASP A CA 1
ATOM 644 C C . ASP A 1 87 ? 35.381 -4.728 -37.411 1.00 87.38 87 ASP A C 1
ATOM 646 O O . ASP A 1 87 ? 34.313 -4.805 -36.826 1.00 87.38 87 ASP A O 1
ATOM 650 N N . ASN A 1 88 ? 36.520 -4.795 -36.719 1.00 87.75 88 ASN A N 1
ATOM 651 C CA . ASN A 1 88 ? 36.512 -4.800 -35.250 1.00 87.75 88 ASN A CA 1
ATOM 652 C C . ASN A 1 88 ? 35.743 -3.627 -34.603 1.00 87.75 88 ASN A C 1
ATOM 654 O O . ASN A 1 88 ? 35.284 -3.743 -33.469 1.00 87.75 88 ASN A O 1
ATOM 658 N N . MET A 1 89 ? 35.627 -2.490 -35.296 1.00 89.31 89 MET A N 1
ATOM 659 C CA . MET A 1 89 ? 34.854 -1.323 -34.859 1.00 89.31 89 MET A CA 1
ATOM 660 C C . MET A 1 89 ? 33.487 -1.229 -35.547 1.00 89.31 89 MET A C 1
ATOM 662 O O . MET A 1 89 ? 32.828 -0.197 -35.412 1.00 89.31 89 MET A O 1
ATOM 666 N N . SER A 1 90 ? 33.093 -2.225 -36.346 1.00 90.69 90 SER A N 1
ATOM 667 C CA . SER A 1 90 ? 31.751 -2.253 -36.918 1.00 90.69 90 SER A CA 1
ATOM 668 C C . SER A 1 90 ? 30.737 -2.709 -35.883 1.00 90.69 90 SER A C 1
ATOM 670 O O . SER A 1 90 ? 31.049 -3.535 -35.033 1.00 90.69 90 SER A O 1
ATOM 672 N N . ASP A 1 91 ? 29.538 -2.180 -36.034 1.00 92.25 91 ASP A N 1
ATOM 673 C CA . ASP A 1 91 ? 28.310 -2.575 -35.364 1.00 92.25 91 ASP A CA 1
ATOM 674 C C . ASP A 1 91 ? 27.333 -2.830 -36.522 1.00 92.25 91 ASP A C 1
ATOM 676 O O . ASP A 1 91 ? 26.902 -1.892 -37.201 1.00 92.25 91 ASP A O 1
ATOM 680 N N . HIS A 1 92 ? 27.214 -4.090 -36.944 1.00 90.31 92 HIS A N 1
ATOM 681 C CA . HIS A 1 92 ? 26.511 -4.444 -38.187 1.00 90.31 92 HIS A CA 1
ATOM 682 C C . HIS A 1 92 ? 25.014 -4.686 -37.966 1.00 90.31 92 HIS A C 1
ATOM 684 O O . HIS A 1 92 ? 24.230 -4.564 -38.914 1.00 90.31 92 HIS A O 1
ATOM 690 N N . ASP A 1 93 ? 24.654 -5.042 -36.746 1.00 90.25 93 ASP A N 1
ATOM 691 C CA . ASP A 1 93 ? 23.330 -5.290 -36.187 1.00 90.25 93 ASP A CA 1
ATOM 692 C C . ASP A 1 93 ? 22.725 -4.057 -35.496 1.00 90.25 93 ASP A C 1
ATOM 694 O O . ASP A 1 93 ? 21.512 -4.011 -35.316 1.00 90.25 93 ASP A O 1
ATOM 698 N N . ASN A 1 94 ? 23.507 -2.992 -35.307 1.00 91.69 94 ASN A N 1
ATOM 699 C CA . ASN A 1 94 ? 23.100 -1.682 -34.780 1.00 91.69 94 ASN A CA 1
ATOM 700 C C . ASN A 1 94 ? 22.616 -1.729 -33.325 1.00 91.69 94 ASN A C 1
ATOM 702 O O . ASN A 1 94 ? 21.785 -0.913 -32.923 1.00 91.69 94 ASN A O 1
ATOM 706 N N . ASP A 1 95 ? 23.143 -2.654 -32.535 1.00 92.19 95 ASP A N 1
ATOM 707 C CA . ASP A 1 95 ? 22.826 -2.817 -31.116 1.00 92.19 95 ASP A CA 1
ATOM 708 C C . ASP A 1 95 ? 23.687 -1.905 -30.217 1.00 92.19 95 ASP A C 1
ATOM 710 O O . ASP A 1 95 ? 23.501 -1.848 -29.007 1.00 92.19 95 ASP A O 1
ATOM 714 N N . GLY A 1 96 ? 24.626 -1.150 -30.798 1.00 92.62 96 GLY A N 1
ATOM 715 C CA . GLY A 1 96 ? 25.535 -0.257 -30.084 1.00 92.62 96 GLY A CA 1
ATOM 716 C C . GLY A 1 96 ? 26.834 -0.910 -29.637 1.00 92.62 96 GLY A C 1
ATOM 717 O O . GLY A 1 96 ? 27.787 -0.179 -29.325 1.00 92.62 96 GLY A O 1
ATOM 718 N N . ALA A 1 97 ? 26.929 -2.237 -29.644 1.00 93.06 97 ALA A N 1
ATOM 719 C CA . ALA A 1 97 ? 28.149 -2.956 -29.345 1.00 93.06 97 ALA A CA 1
ATOM 720 C C . ALA A 1 97 ? 29.014 -3.065 -30.609 1.00 93.06 97 ALA A C 1
ATOM 722 O O . ALA A 1 97 ? 28.579 -3.372 -31.709 1.00 93.06 97 ALA A O 1
ATOM 723 N N . SER A 1 98 ? 30.303 -2.742 -30.489 1.00 92.69 98 SER A N 1
ATOM 724 C CA . SER A 1 98 ? 31.234 -3.029 -31.588 1.00 92.69 98 SER A CA 1
ATOM 725 C C . SER A 1 98 ? 31.595 -4.514 -31.586 1.00 92.69 98 SER A C 1
ATOM 727 O O . SER A 1 98 ? 31.819 -5.060 -30.504 1.00 92.69 98 SER A O 1
ATOM 729 N N . ALA A 1 99 ? 31.880 -5.098 -32.748 1.00 90.94 99 ALA A N 1
ATOM 730 C CA . ALA A 1 99 ? 32.313 -6.494 -32.862 1.00 90.94 99 ALA A CA 1
ATOM 731 C C . ALA A 1 99 ? 33.490 -6.869 -31.929 1.00 90.94 99 ALA A C 1
ATOM 733 O O . ALA A 1 99 ? 33.579 -7.985 -31.411 1.00 90.94 99 ALA A O 1
ATOM 734 N N . LEU A 1 100 ? 34.419 -5.937 -31.664 1.00 89.06 100 LEU A N 1
ATOM 735 C CA . LEU A 1 100 ? 35.508 -6.151 -30.703 1.00 89.06 100 LEU A CA 1
ATOM 736 C C . LEU A 1 100 ? 35.032 -6.215 -29.246 1.00 89.06 100 LEU A C 1
ATOM 738 O O . LEU A 1 100 ? 35.620 -6.949 -28.447 1.00 89.06 100 LEU A O 1
ATOM 742 N N . LEU A 1 101 ? 34.032 -5.408 -28.891 1.00 89.56 101 LEU A N 1
ATOM 743 C CA . LEU A 1 101 ? 33.423 -5.389 -27.562 1.00 89.56 101 LEU A CA 1
ATOM 744 C C . LEU A 1 101 ? 32.723 -6.720 -27.304 1.00 89.56 101 LEU A C 1
ATOM 746 O O . LEU A 1 101 ? 33.036 -7.374 -26.312 1.00 89.56 101 LEU A O 1
ATOM 750 N N . GLU A 1 102 ? 31.902 -7.165 -28.247 1.00 90.00 102 GLU A N 1
ATOM 751 C CA . GLU A 1 102 ? 31.187 -8.439 -28.186 1.00 90.00 102 GLU A CA 1
ATOM 752 C C . GLU A 1 102 ? 32.130 -9.643 -28.130 1.00 90.00 102 GLU A C 1
ATOM 754 O O . GLU A 1 102 ? 31.994 -10.528 -27.282 1.00 90.00 102 GLU A O 1
ATOM 759 N N . TYR A 1 103 ? 33.189 -9.642 -28.950 1.00 86.88 103 TYR A N 1
ATOM 760 C CA . TYR A 1 103 ? 34.228 -10.672 -28.889 1.00 86.88 103 TYR A CA 1
ATOM 761 C C . TYR A 1 103 ? 34.906 -10.749 -27.509 1.00 86.88 103 TYR A C 1
ATOM 763 O O . TYR A 1 103 ? 35.355 -11.827 -27.076 1.00 86.88 103 TYR A O 1
ATOM 771 N N . CYS A 1 104 ? 35.053 -9.598 -26.851 1.00 85.25 104 CYS A N 1
ATOM 772 C CA . CYS A 1 104 ? 35.722 -9.474 -25.567 1.00 85.25 104 CYS A CA 1
ATOM 773 C C . CYS A 1 104 ? 34.804 -9.641 -24.361 1.00 85.25 104 CYS A C 1
ATOM 775 O O . CYS A 1 104 ? 35.335 -9.905 -23.277 1.00 85.25 104 CYS A O 1
ATOM 777 N N . TRP A 1 105 ? 33.486 -9.559 -24.531 1.00 86.81 105 TRP A N 1
ATOM 778 C CA . TRP A 1 105 ? 32.517 -9.731 -23.458 1.00 86.81 105 TRP A CA 1
ATOM 779 C C . TRP A 1 105 ? 32.701 -11.085 -22.743 1.00 86.81 105 TRP A C 1
ATOM 781 O O . TRP A 1 105 ? 32.996 -12.097 -23.395 1.00 86.81 105 TRP A O 1
ATOM 791 N N . PRO A 1 106 ? 32.622 -11.142 -21.397 1.00 85.62 106 PRO A N 1
ATOM 792 C CA . PRO A 1 106 ? 32.373 -10.057 -20.430 1.00 85.62 106 PRO A CA 1
ATOM 793 C C . PRO A 1 106 ? 33.648 -9.358 -19.910 1.00 85.62 106 PRO A C 1
ATOM 795 O O . PRO A 1 106 ? 33.639 -8.692 -18.876 1.00 85.62 106 PRO A O 1
ATOM 798 N N . TYR A 1 107 ? 34.802 -9.536 -20.554 1.00 85.62 107 TYR A N 1
ATOM 799 C CA . TYR A 1 107 ? 36.067 -8.946 -20.109 1.00 85.62 107 TYR A CA 1
ATOM 800 C C . TYR A 1 107 ? 36.255 -7.524 -20.632 1.00 85.62 107 TYR A C 1
ATOM 802 O O . TYR A 1 107 ? 35.934 -7.203 -21.774 1.00 85.62 107 TYR A O 1
ATOM 810 N N . THR A 1 108 ? 36.914 -6.680 -19.836 1.00 83.19 108 THR A N 1
ATOM 811 C CA . THR A 1 108 ? 37.339 -5.362 -20.316 1.00 83.19 108 THR A CA 1
ATOM 812 C C . THR A 1 108 ? 38.320 -5.497 -21.487 1.00 83.19 108 THR A C 1
ATOM 814 O O . THR A 1 108 ? 39.155 -6.409 -21.522 1.00 83.19 108 THR A O 1
ATOM 817 N N . LEU A 1 109 ? 38.275 -4.562 -22.443 1.00 81.88 109 LEU A N 1
ATOM 818 C CA . LEU A 1 109 ? 39.106 -4.599 -23.659 1.00 81.88 109 LEU A CA 1
ATOM 819 C C . LEU A 1 109 ? 40.616 -4.736 -23.378 1.00 81.88 109 LEU A C 1
ATOM 821 O O . LEU A 1 109 ? 41.356 -5.332 -24.162 1.00 81.88 109 LEU A O 1
ATOM 825 N N . ASP A 1 110 ? 41.101 -4.198 -22.257 1.00 80.31 110 ASP A N 1
ATOM 826 C CA . ASP A 1 110 ? 42.503 -4.290 -21.844 1.00 80.31 110 ASP A CA 1
ATOM 827 C C . ASP A 1 110 ? 42.885 -5.659 -21.253 1.00 80.31 110 ASP A C 1
ATOM 829 O O . ASP A 1 110 ? 44.062 -6.031 -21.299 1.00 80.31 110 ASP A O 1
ATOM 833 N N . LYS A 1 111 ? 41.914 -6.418 -20.729 1.00 82.31 111 LYS A N 1
ATOM 834 C CA . LYS A 1 111 ? 42.110 -7.716 -20.059 1.00 82.31 111 LYS A CA 1
ATOM 835 C C . LYS A 1 111 ? 41.681 -8.920 -20.879 1.00 82.31 111 LYS A C 1
ATOM 837 O O . LYS A 1 111 ? 42.240 -10.003 -20.692 1.00 82.31 111 LYS A O 1
ATOM 842 N N . CYS A 1 112 ? 40.791 -8.712 -21.841 1.00 80.88 112 CYS A N 1
ATOM 843 C CA . CYS A 1 112 ? 40.317 -9.696 -22.810 1.00 80.88 112 CYS A CA 1
ATOM 844 C C . CYS A 1 112 ? 41.450 -10.521 -23.451 1.00 80.88 112 CYS A C 1
ATOM 846 O O . CYS A 1 112 ? 41.321 -11.725 -23.652 1.00 80.88 112 CYS A O 1
ATOM 848 N N . PHE A 1 113 ? 42.608 -9.905 -23.705 1.00 78.62 113 PHE A N 1
ATOM 849 C CA . PHE A 1 113 ? 43.745 -10.564 -24.359 1.00 78.62 113 PHE A CA 1
ATOM 850 C C . PHE A 1 113 ? 44.814 -11.112 -23.404 1.00 78.62 113 PHE A C 1
ATOM 852 O O . PHE A 1 113 ? 45.744 -11.785 -23.855 1.00 78.62 113 PHE A O 1
ATOM 859 N N . THR A 1 114 ? 44.738 -10.812 -22.104 1.00 74.69 114 THR A N 1
ATOM 860 C CA . THR A 1 114 ? 45.763 -11.220 -21.125 1.00 74.69 114 THR A CA 1
ATOM 861 C C . THR A 1 114 ? 45.251 -12.219 -20.102 1.00 74.69 114 THR A C 1
ATOM 863 O O . THR A 1 114 ? 45.981 -13.145 -19.747 1.00 74.69 114 THR A O 1
ATOM 866 N N . ASP A 1 115 ? 44.019 -12.023 -19.635 1.00 67.12 115 ASP A N 1
ATOM 867 C CA . ASP A 1 115 ? 43.473 -12.701 -18.458 1.00 67.12 115 ASP A CA 1
ATOM 868 C C . ASP A 1 115 ? 42.375 -13.713 -18.846 1.00 67.12 115 ASP A C 1
ATOM 870 O O . ASP A 1 115 ? 42.002 -14.557 -18.030 1.00 67.12 115 ASP A O 1
ATOM 874 N N . ARG A 1 116 ? 41.913 -13.696 -20.106 1.00 67.06 116 ARG A N 1
ATOM 875 C CA . ARG A 1 116 ? 40.923 -14.635 -20.653 1.00 67.06 116 ARG A CA 1
ATOM 876 C C . ARG A 1 116 ? 41.470 -16.064 -20.699 1.00 67.06 116 ARG A C 1
ATOM 878 O O . ARG A 1 116 ? 42.534 -16.332 -21.258 1.00 67.06 116 ARG A O 1
ATOM 885 N N . ILE A 1 117 ? 40.714 -16.998 -20.121 1.00 57.47 117 ILE A N 1
ATOM 886 C CA . ILE A 1 117 ? 41.160 -18.383 -19.877 1.00 57.47 117 ILE A CA 1
ATOM 887 C C . ILE A 1 117 ? 40.669 -19.362 -20.970 1.00 57.47 117 ILE A C 1
ATOM 889 O O . ILE A 1 117 ? 41.214 -20.462 -21.087 1.00 57.47 117 ILE A O 1
ATOM 893 N N . ALA A 1 118 ? 39.710 -18.972 -21.822 1.00 52.47 118 ALA A N 1
ATOM 894 C CA . ALA A 1 118 ? 39.154 -19.823 -22.883 1.00 52.47 118 ALA A CA 1
ATOM 895 C C . ALA A 1 118 ? 38.865 -19.068 -24.200 1.00 52.47 118 ALA A C 1
ATOM 897 O O . ALA A 1 118 ? 38.474 -17.903 -24.189 1.00 52.47 118 ALA A O 1
ATOM 898 N N . LEU A 1 119 ? 39.048 -19.766 -25.331 1.00 47.66 119 LEU A N 1
ATOM 899 C CA . LEU A 1 119 ? 38.571 -19.370 -26.666 1.00 47.66 119 LEU A CA 1
ATOM 900 C C . LEU A 1 119 ? 37.129 -19.891 -26.835 1.00 47.66 119 LEU A C 1
ATOM 902 O O . LEU A 1 119 ? 36.914 -21.099 -26.701 1.00 47.66 119 LEU A O 1
ATOM 906 N N . THR A 1 120 ? 36.172 -18.995 -27.089 1.00 51.28 120 THR A N 1
ATOM 907 C CA . THR A 1 120 ? 34.714 -19.244 -27.122 1.00 51.28 120 THR A CA 1
ATOM 908 C C . THR A 1 120 ? 34.200 -19.600 -28.528 1.00 51.28 120 THR A C 1
ATOM 910 O O . THR A 1 120 ? 34.892 -19.375 -29.524 1.00 51.28 120 THR A O 1
ATOM 913 N N . GLY A 1 121 ? 33.009 -20.217 -28.607 1.00 48.22 121 GLY A N 1
ATOM 914 C CA . GLY A 1 121 ? 32.338 -20.577 -29.871 1.00 48.22 121 GLY A CA 1
ATOM 915 C C . GLY A 1 121 ? 31.522 -21.885 -29.855 1.00 48.22 121 GLY A C 1
ATOM 916 O O . GLY A 1 121 ? 31.463 -22.573 -30.876 1.00 48.22 121 GLY A O 1
ATOM 917 N N . LYS A 1 122 ? 30.956 -22.305 -28.713 1.00 49.88 122 LYS A N 1
ATOM 918 C CA . LYS A 1 122 ? 30.162 -23.547 -28.587 1.00 49.88 122 LYS A CA 1
ATOM 919 C C . LYS A 1 122 ? 28.751 -23.251 -28.069 1.00 49.88 122 LYS A C 1
ATOM 921 O O . LYS A 1 122 ? 28.672 -23.037 -26.864 1.00 49.88 122 LYS A O 1
ATOM 926 N N . PRO A 1 123 ? 27.684 -23.272 -28.903 1.00 51.03 123 PRO A N 1
ATOM 927 C CA . PRO A 1 123 ? 26.288 -22.972 -28.521 1.00 51.03 123 PRO A CA 1
ATOM 928 C C . PRO A 1 123 ? 25.925 -23.459 -27.114 1.00 51.03 123 PRO A C 1
ATOM 930 O O . PRO A 1 123 ? 26.433 -24.509 -26.742 1.00 51.03 123 PRO A O 1
ATOM 933 N N . GLY A 1 124 ? 25.053 -22.779 -26.358 1.00 55.03 124 GLY A N 1
ATOM 934 C CA . GLY A 1 124 ? 24.752 -23.139 -24.956 1.00 55.03 124 GLY A CA 1
ATOM 935 C C . GLY A 1 124 ? 24.426 -24.627 -24.724 1.00 55.03 124 GLY A C 1
ATOM 936 O O . GLY A 1 124 ? 24.863 -25.225 -23.750 1.00 55.03 124 GLY A O 1
ATOM 937 N N . GLU A 1 125 ? 23.811 -25.301 -25.703 1.00 55.44 125 GLU A N 1
ATOM 938 C CA . GLU A 1 125 ? 23.580 -26.761 -25.704 1.00 55.44 125 GLU A CA 1
ATOM 939 C C . GLU A 1 125 ? 24.859 -27.636 -25.655 1.00 55.44 125 GLU A C 1
ATOM 941 O O . GLU A 1 125 ? 24.813 -28.843 -25.399 1.00 55.44 125 GLU A O 1
ATOM 946 N N . LEU A 1 126 ? 26.006 -27.048 -25.986 1.00 50.78 126 LEU A N 1
ATOM 947 C CA . LEU A 1 126 ? 27.331 -27.648 -26.132 1.00 50.78 126 LEU A CA 1
ATOM 948 C C . LEU A 1 126 ? 28.351 -27.076 -25.130 1.00 50.78 126 LEU A C 1
ATOM 950 O O . LEU A 1 126 ? 29.501 -27.550 -25.119 1.00 50.78 126 LEU A O 1
ATOM 954 N N . SER A 1 127 ? 27.964 -26.083 -24.322 1.00 56.91 127 SER A N 1
ATOM 955 C CA . SER A 1 127 ? 28.755 -25.580 -23.197 1.00 56.91 127 SER A CA 1
ATOM 956 C C . SER A 1 127 ? 28.626 -26.524 -21.992 1.00 56.91 127 SER A C 1
ATOM 958 O O . SER A 1 127 ? 27.690 -27.318 -21.889 1.00 56.91 127 SER A O 1
ATOM 960 N N . GLU A 1 128 ? 29.616 -26.523 -21.093 1.00 56.06 128 GLU A N 1
ATOM 961 C CA . GLU A 1 128 ? 29.537 -27.339 -19.866 1.00 56.06 128 GLU A CA 1
ATOM 962 C C . GLU A 1 128 ? 28.566 -26.733 -18.835 1.00 56.06 128 GLU A C 1
ATOM 964 O O . GLU A 1 128 ? 28.089 -27.460 -17.963 1.00 56.06 128 GLU A O 1
ATOM 969 N N . SER A 1 129 ? 28.270 -25.433 -18.952 1.00 57.50 129 SER A N 1
ATOM 970 C CA . SER A 1 129 ? 27.323 -24.684 -18.118 1.00 57.50 129 SER A CA 1
ATOM 971 C C . SER A 1 129 ? 25.866 -24.842 -18.562 1.00 57.50 129 SER A C 1
ATOM 973 O O . SER A 1 129 ? 24.978 -24.737 -17.723 1.00 57.50 129 SER A O 1
ATOM 975 N N . GLY A 1 130 ? 25.610 -25.125 -19.846 1.00 55.16 130 GLY A N 1
ATOM 976 C CA . GLY A 1 130 ? 24.263 -25.150 -20.426 1.00 55.16 130 GLY A CA 1
ATOM 977 C C . GLY A 1 130 ? 23.736 -23.776 -20.860 1.00 55.16 130 GLY A C 1
ATOM 978 O O . GLY A 1 130 ? 22.635 -23.711 -21.397 1.00 55.16 130 GLY A O 1
ATOM 979 N N . ILE A 1 131 ? 24.521 -22.712 -20.659 1.00 55.22 131 ILE A N 1
ATOM 980 C CA . ILE A 1 131 ? 24.213 -21.316 -21.015 1.00 55.22 131 ILE A CA 1
ATOM 981 C C . ILE A 1 131 ? 25.139 -20.895 -22.167 1.00 55.22 131 ILE A C 1
ATOM 983 O O . ILE A 1 131 ? 26.220 -21.480 -22.343 1.00 55.22 131 ILE A O 1
ATOM 987 N N . ARG A 1 132 ? 24.707 -19.942 -23.001 1.00 62.97 132 ARG A N 1
ATOM 988 C CA . ARG A 1 132 ? 25.540 -19.356 -24.062 1.00 62.97 132 ARG A CA 1
ATOM 989 C C . ARG A 1 132 ? 26.740 -18.634 -23.422 1.00 62.97 132 ARG A C 1
ATOM 991 O O . ARG A 1 132 ? 26.628 -18.075 -22.346 1.00 62.97 132 ARG A O 1
ATOM 998 N N . GLU A 1 133 ? 27.920 -18.707 -24.045 1.00 67.00 133 GLU A N 1
ATOM 999 C CA . GLU A 1 133 ? 29.163 -18.152 -23.463 1.00 67.00 133 GLU A CA 1
ATOM 1000 C C . GLU A 1 133 ? 29.763 -16.993 -24.300 1.00 67.00 133 GLU A C 1
ATOM 1002 O O . GLU A 1 133 ? 30.933 -16.658 -24.104 1.00 67.00 133 GLU A O 1
ATOM 1007 N N . TRP A 1 134 ? 29.049 -16.456 -25.303 1.00 75.69 134 TRP A N 1
ATOM 1008 C CA . TRP A 1 134 ? 29.502 -15.331 -26.149 1.00 75.69 134 TRP A CA 1
ATOM 1009 C C . TRP A 1 134 ? 28.344 -14.673 -26.917 1.00 75.69 134 TRP A C 1
ATOM 1011 O O . TRP A 1 134 ? 27.372 -15.357 -27.245 1.00 75.69 134 TRP A O 1
ATOM 1021 N N . LEU A 1 135 ? 28.539 -13.399 -27.263 1.00 86.69 135 LEU A N 1
ATOM 1022 C CA . LEU A 1 135 ? 27.668 -12.564 -28.101 1.00 86.69 135 LEU A CA 1
ATOM 1023 C C . LEU A 1 135 ? 27.909 -12.816 -29.598 1.00 86.69 135 LEU A C 1
ATOM 1025 O O . LEU A 1 135 ? 29.022 -13.210 -29.984 1.00 86.69 135 LEU A O 1
ATOM 1029 N N . ASP A 1 136 ? 26.868 -12.705 -30.425 1.00 88.62 136 ASP A N 1
ATOM 1030 C CA . ASP A 1 136 ? 26.960 -12.852 -31.887 1.00 88.62 136 ASP A CA 1
ATOM 1031 C C . ASP A 1 136 ? 26.908 -11.463 -32.552 1.00 88.62 136 ASP A C 1
ATOM 1033 O O . ASP A 1 136 ? 25.813 -10.928 -32.619 1.00 88.62 136 ASP A O 1
ATOM 1037 N N . PRO A 1 137 ? 28.010 -10.964 -33.162 1.00 90.06 137 PRO A N 1
ATOM 1038 C CA . PRO A 1 137 ? 28.142 -9.607 -33.745 1.00 90.06 137 PRO A CA 1
ATOM 1039 C C . PRO A 1 137 ? 27.325 -9.349 -35.018 1.00 90.06 137 PRO A C 1
ATOM 1041 O O . PRO A 1 137 ? 27.720 -8.614 -35.931 1.00 90.06 137 PRO A O 1
ATOM 1044 N N . ARG A 1 138 ? 26.251 -10.109 -35.184 1.00 89.94 138 ARG A N 1
ATOM 1045 C CA . ARG A 1 138 ? 25.299 -10.053 -36.289 1.00 89.94 138 ARG A CA 1
ATOM 1046 C C . ARG A 1 138 ? 23.860 -10.171 -35.778 1.00 89.94 138 ARG A C 1
ATOM 1048 O O . ARG A 1 138 ? 22.955 -10.269 -36.612 1.00 89.94 138 ARG A O 1
ATOM 1055 N N . VAL A 1 139 ? 23.658 -10.305 -34.473 1.00 90.75 139 VAL A N 1
ATOM 1056 C CA . VAL A 1 139 ? 22.375 -10.510 -33.814 1.00 90.75 139 VAL A CA 1
ATOM 1057 C C . VAL A 1 139 ? 22.307 -9.501 -32.679 1.00 90.75 139 VAL A C 1
ATOM 1059 O O . VAL A 1 139 ? 22.994 -9.665 -31.687 1.00 90.75 139 VAL A O 1
ATOM 1062 N N . ALA A 1 140 ? 21.435 -8.505 -32.832 1.00 92.75 140 ALA A N 1
ATOM 1063 C CA . ALA A 1 140 ? 21.345 -7.399 -31.886 1.00 92.75 140 ALA A CA 1
ATOM 1064 C C . ALA A 1 140 ? 20.880 -7.797 -30.475 1.00 92.75 140 ALA A C 1
ATOM 1066 O O . ALA A 1 140 ? 21.130 -7.050 -29.546 1.00 92.75 140 ALA A O 1
ATOM 1067 N N . ASP A 1 141 ? 20.163 -8.914 -30.348 1.00 92.75 141 ASP A N 1
ATOM 1068 C CA . ASP A 1 141 ? 19.638 -9.480 -29.100 1.00 92.75 141 ASP A CA 1
ATOM 1069 C C . ASP A 1 141 ? 20.001 -10.977 -29.101 1.00 92.75 141 ASP A C 1
ATOM 1071 O O . ASP A 1 141 ? 19.407 -11.811 -29.805 1.00 92.75 141 ASP A O 1
ATOM 1075 N N . THR A 1 142 ? 21.110 -11.304 -28.443 1.00 90.25 142 THR A N 1
ATOM 1076 C CA . THR A 1 142 ? 21.789 -12.594 -28.560 1.00 90.25 142 THR A CA 1
ATOM 1077 C C . THR A 1 142 ? 21.022 -13.729 -27.873 1.00 90.25 142 THR A C 1
ATOM 1079 O O . THR A 1 142 ? 21.099 -14.896 -28.328 1.00 90.25 142 THR A O 1
ATOM 1082 N N . ASP A 1 143 ? 20.347 -13.444 -26.765 1.00 88.44 143 ASP A N 1
ATOM 1083 C CA . ASP A 1 143 ? 19.627 -14.418 -25.947 1.00 88.44 143 ASP A CA 1
ATOM 1084 C C . ASP A 1 143 ? 18.103 -14.408 -26.162 1.00 88.44 143 ASP A C 1
ATOM 1086 O O . ASP A 1 143 ? 17.463 -15.440 -25.911 1.00 88.44 143 ASP A O 1
ATOM 1090 N N . GLY A 1 144 ? 17.582 -13.383 -26.835 1.00 89.56 144 GLY A N 1
ATOM 1091 C CA . GLY A 1 144 ? 16.246 -13.310 -27.416 1.00 89.56 144 GLY A CA 1
ATOM 1092 C C . GLY A 1 144 ? 15.184 -12.847 -26.428 1.00 89.56 144 GLY A C 1
ATOM 1093 O O . GLY A 1 144 ? 14.058 -13.362 -26.486 1.00 89.56 144 GLY A O 1
ATOM 1094 N N . ASP A 1 145 ? 15.557 -11.976 -25.502 1.00 88.62 145 ASP A N 1
ATOM 1095 C CA . ASP A 1 145 ? 14.729 -11.496 -24.400 1.00 88.62 145 ASP A CA 1
ATOM 1096 C C . ASP A 1 145 ? 14.070 -10.123 -24.708 1.00 88.62 145 ASP A C 1
ATOM 1098 O O . ASP A 1 145 ? 13.152 -9.686 -24.017 1.00 88.62 145 ASP A O 1
ATOM 1102 N N . GLY A 1 146 ? 14.438 -9.491 -25.828 1.00 88.94 146 GLY A N 1
ATOM 1103 C CA . GLY A 1 146 ? 13.911 -8.204 -26.282 1.00 88.94 146 GLY A CA 1
ATOM 1104 C C . GLY A 1 146 ? 14.788 -7.001 -25.932 1.00 88.94 146 GLY A C 1
ATOM 1105 O O . GLY A 1 146 ? 14.539 -5.911 -26.466 1.00 88.94 146 GLY A O 1
ATOM 1106 N N . LEU A 1 147 ? 15.821 -7.183 -25.112 1.00 93.12 147 LEU A N 1
ATOM 1107 C CA . LEU A 1 147 ? 16.837 -6.189 -24.805 1.00 93.12 147 LEU A CA 1
ATOM 1108 C C . LEU A 1 147 ? 18.031 -6.369 -25.762 1.00 93.12 147 LEU A C 1
ATOM 1110 O O . LEU A 1 147 ? 18.477 -7.481 -26.012 1.00 93.12 147 LEU A O 1
ATOM 1114 N N . PRO A 1 148 ? 18.542 -5.295 -26.390 1.00 95.00 148 PRO A N 1
ATOM 1115 C CA . PRO A 1 148 ? 19.710 -5.437 -27.257 1.00 95.00 148 PRO A CA 1
ATOM 1116 C C . PRO A 1 148 ? 21.009 -5.570 -26.457 1.00 95.00 148 PRO A C 1
ATOM 1118 O O . PRO A 1 148 ? 21.200 -4.824 -25.490 1.00 95.00 148 PRO A O 1
ATOM 1121 N N . ASP A 1 149 ? 21.968 -6.362 -26.945 1.00 93.38 149 ASP A N 1
ATOM 1122 C CA . ASP A 1 149 ? 23.195 -6.675 -26.203 1.00 93.38 149 ASP A CA 1
ATOM 1123 C C . ASP A 1 149 ? 23.939 -5.393 -25.785 1.00 93.38 149 ASP A C 1
ATOM 1125 O O . ASP A 1 149 ? 24.387 -5.237 -24.645 1.00 93.38 149 ASP A O 1
ATOM 1129 N N . GLY A 1 150 ? 24.068 -4.415 -26.688 1.00 93.81 150 GLY A N 1
ATOM 1130 C CA . GLY A 1 150 ? 24.701 -3.137 -26.364 1.00 93.81 150 GLY A CA 1
ATOM 1131 C C . GLY A 1 150 ? 23.942 -2.277 -25.340 1.00 93.81 150 GLY A C 1
ATOM 1132 O O . GLY A 1 150 ? 24.595 -1.527 -24.602 1.00 93.81 150 GLY A O 1
ATOM 1133 N N . TYR A 1 151 ? 22.612 -2.392 -25.230 1.00 94.44 151 TYR A N 1
ATOM 1134 C CA . TYR A 1 151 ? 21.835 -1.761 -24.152 1.00 94.44 151 TYR A CA 1
ATOM 1135 C C . TYR A 1 151 ? 22.170 -2.404 -22.805 1.00 94.44 151 TYR A C 1
ATOM 1137 O O . TYR A 1 151 ? 22.541 -1.707 -21.858 1.00 94.44 151 TYR A O 1
ATOM 1145 N N . GLU A 1 152 ? 22.153 -3.728 -22.734 1.00 94.00 152 GLU A N 1
ATOM 1146 C CA . GLU A 1 152 ? 22.430 -4.463 -21.501 1.00 94.00 152 GLU A CA 1
ATOM 1147 C C . GLU A 1 152 ? 23.879 -4.285 -21.040 1.00 94.00 152 GLU A C 1
ATOM 1149 O O . GLU A 1 152 ? 24.152 -4.018 -19.865 1.00 94.00 152 GLU A O 1
ATOM 1154 N N . ILE A 1 153 ? 24.833 -4.307 -21.979 1.00 93.06 153 ILE A N 1
ATOM 1155 C CA . ILE A 1 153 ? 26.233 -3.965 -21.710 1.00 93.06 153 ILE A CA 1
ATOM 1156 C C . ILE A 1 153 ? 26.325 -2.558 -21.115 1.00 93.06 153 ILE A C 1
ATOM 1158 O O . ILE A 1 153 ? 27.072 -2.342 -20.152 1.00 93.06 153 ILE A O 1
ATOM 1162 N N . TYR A 1 154 ? 25.596 -1.584 -21.666 1.00 94.12 154 TYR A N 1
ATOM 1163 C CA . TYR A 1 154 ? 25.583 -0.225 -21.134 1.00 94.12 154 TYR A CA 1
ATOM 1164 C C . TYR A 1 154 ? 25.035 -0.195 -19.700 1.00 94.12 154 TYR A C 1
ATOM 1166 O O . TYR A 1 154 ? 25.695 0.368 -18.819 1.00 94.12 154 TYR A O 1
ATOM 1174 N N . MET A 1 155 ? 23.901 -0.849 -19.440 1.00 93.38 155 MET A N 1
ATOM 1175 C CA . MET A 1 155 ? 23.258 -0.902 -18.120 1.00 93.38 155 MET A CA 1
ATOM 1176 C C . MET A 1 155 ? 24.135 -1.605 -17.073 1.00 93.38 155 MET A C 1
ATOM 1178 O O . MET A 1 155 ? 24.373 -1.077 -15.979 1.00 93.38 155 MET A O 1
ATOM 1182 N N . CYS A 1 156 ? 24.731 -2.740 -17.433 1.00 92.56 156 CYS A N 1
ATOM 1183 C CA . CYS A 1 156 ? 25.648 -3.488 -16.580 1.00 92.56 156 CYS A CA 1
ATOM 1184 C C . CYS A 1 156 ? 26.942 -2.712 -16.267 1.00 92.56 156 CYS A C 1
ATOM 1186 O O . CYS A 1 156 ? 27.507 -2.847 -15.176 1.00 92.56 156 CYS A O 1
ATOM 1188 N N . THR A 1 157 ? 27.436 -1.883 -17.192 1.00 91.56 157 THR A N 1
ATOM 1189 C CA . THR A 1 157 ? 28.725 -1.192 -17.026 1.00 91.56 157 THR A CA 1
ATOM 1190 C C . THR A 1 157 ? 28.590 0.244 -16.521 1.00 91.56 157 THR A C 1
ATOM 1192 O O . THR A 1 157 ? 28.983 0.537 -15.389 1.00 91.56 157 THR A O 1
ATOM 1195 N N . GLU A 1 158 ? 28.055 1.150 -17.336 1.00 89.56 158 GLU A N 1
ATOM 1196 C CA . GLU A 1 158 ? 27.922 2.576 -17.012 1.00 89.56 158 GLU A CA 1
ATOM 1197 C C . GLU A 1 158 ? 26.628 2.887 -16.257 1.00 89.56 158 GLU A C 1
ATOM 1199 O O . GLU A 1 158 ? 26.626 3.812 -15.442 1.00 89.56 158 GLU A O 1
ATOM 1204 N N . GLY A 1 159 ? 25.571 2.091 -16.460 1.00 85.75 159 GLY A N 1
ATOM 1205 C CA . GLY A 1 159 ? 24.349 2.134 -15.646 1.00 85.75 159 GLY A CA 1
ATOM 1206 C C . GLY A 1 159 ? 24.593 1.745 -14.183 1.00 85.75 159 GLY A C 1
ATOM 1207 O O . GLY A 1 159 ? 23.822 2.094 -13.296 1.00 85.75 159 GLY A O 1
ATOM 1208 N N . GLY A 1 160 ? 25.731 1.103 -13.893 1.00 88.31 160 GLY A N 1
ATOM 1209 C CA . GLY A 1 160 ? 26.156 0.786 -12.530 1.00 88.31 160 GLY A CA 1
ATOM 1210 C C . GLY A 1 160 ? 25.482 -0.452 -11.936 1.00 88.31 160 GLY A C 1
ATOM 1211 O O . GLY A 1 160 ? 25.588 -0.663 -10.727 1.00 88.31 160 GLY A O 1
ATOM 1212 N N . LEU A 1 161 ? 24.846 -1.276 -12.773 1.00 90.44 161 LEU A N 1
ATOM 1213 C CA . LEU A 1 161 ? 24.127 -2.497 -12.384 1.00 90.44 161 LEU A CA 1
ATOM 1214 C C . LEU A 1 161 ? 24.987 -3.769 -12.471 1.00 90.44 161 LEU A C 1
ATOM 1216 O O . LEU A 1 161 ? 24.499 -4.894 -12.392 1.00 90.44 161 LEU A O 1
ATOM 1220 N N . GLY A 1 162 ? 26.300 -3.604 -12.602 1.00 90.81 162 GLY A N 1
ATOM 1221 C CA . GLY A 1 162 ? 27.269 -4.689 -12.620 1.00 90.81 162 GLY A CA 1
ATOM 1222 C C . GLY A 1 162 ? 28.561 -4.317 -11.905 1.00 90.81 162 GLY A C 1
ATOM 1223 O O . GLY A 1 162 ? 28.808 -3.174 -11.507 1.00 90.81 162 GLY A O 1
ATOM 1224 N N . TYR A 1 163 ? 29.429 -5.307 -11.710 1.00 92.06 163 TYR A N 1
ATOM 1225 C CA . TYR A 1 163 ? 30.750 -5.083 -11.123 1.00 92.06 163 TYR A CA 1
ATOM 1226 C C . TYR A 1 163 ? 31.821 -5.981 -11.736 1.00 92.06 163 TYR A C 1
ATOM 1228 O O . TYR A 1 163 ? 31.566 -7.089 -12.198 1.00 92.06 163 TYR A O 1
ATOM 1236 N N . LEU A 1 164 ? 33.073 -5.521 -11.683 1.00 89.25 164 LEU A N 1
ATOM 1237 C CA . LEU A 1 164 ? 34.218 -6.319 -12.108 1.00 89.25 164 LEU A CA 1
ATOM 1238 C C . LEU A 1 164 ? 34.620 -7.326 -11.028 1.00 89.25 164 LEU A C 1
ATOM 1240 O O . LEU A 1 164 ? 35.007 -6.965 -9.911 1.00 89.25 164 LEU A O 1
ATOM 1244 N N . ASN A 1 165 ? 34.610 -8.603 -11.388 1.00 85.44 165 ASN A N 1
ATOM 1245 C CA . ASN A 1 165 ? 35.070 -9.679 -10.527 1.00 85.44 165 ASN A CA 1
ATOM 1246 C C . ASN A 1 165 ? 36.613 -9.727 -10.425 1.00 85.44 165 ASN A C 1
ATOM 1248 O O . ASN A 1 165 ? 37.356 -8.979 -11.065 1.00 85.44 165 ASN A O 1
ATOM 1252 N N . THR A 1 166 ? 37.139 -10.663 -9.625 1.00 83.19 166 THR A N 1
ATOM 1253 C CA . THR A 1 166 ? 38.599 -10.811 -9.413 1.00 83.19 166 THR A CA 1
ATOM 1254 C C . THR A 1 166 ? 39.408 -11.148 -10.671 1.00 83.19 166 THR A C 1
ATOM 1256 O O . THR A 1 166 ? 40.629 -10.986 -10.665 1.00 83.19 166 THR A O 1
ATOM 1259 N N . THR A 1 167 ? 38.747 -11.608 -11.734 1.00 77.69 167 THR A N 1
ATOM 1260 C CA . THR A 1 167 ? 39.343 -11.904 -13.044 1.00 77.69 167 THR A CA 1
ATOM 1261 C C . THR A 1 167 ? 39.170 -10.769 -14.055 1.00 77.69 167 THR A C 1
ATOM 1263 O O . THR A 1 167 ? 39.513 -10.951 -15.218 1.00 77.69 167 THR A O 1
ATOM 1266 N N . SER A 1 168 ? 38.673 -9.604 -13.618 1.00 81.81 168 SER A N 1
ATOM 1267 C CA . SER A 1 168 ? 38.377 -8.453 -14.483 1.00 81.81 168 SER A CA 1
ATOM 1268 C C . SER A 1 168 ? 37.357 -8.757 -15.590 1.00 81.81 168 SER A C 1
ATOM 1270 O O . SER A 1 168 ? 37.392 -8.133 -16.648 1.00 81.81 168 SER A O 1
ATOM 1272 N N . ALA A 1 169 ? 36.464 -9.713 -15.335 1.00 83.81 169 ALA A N 1
ATOM 1273 C CA . ALA A 1 169 ? 35.231 -9.888 -16.089 1.00 83.81 169 ALA A CA 1
ATOM 1274 C C . ALA A 1 169 ? 34.100 -9.169 -15.355 1.00 83.81 169 ALA A C 1
ATOM 1276 O O . ALA A 1 169 ? 34.063 -9.186 -14.118 1.00 83.81 169 ALA A O 1
ATOM 1277 N N . TRP A 1 170 ? 33.209 -8.548 -16.115 1.00 86.81 170 TRP A N 1
ATOM 1278 C CA . TRP A 1 170 ? 31.952 -8.039 -15.605 1.00 86.81 170 TRP A CA 1
ATOM 1279 C C . TRP A 1 170 ? 31.090 -9.195 -15.111 1.00 86.81 170 TRP A C 1
ATOM 1281 O O . TRP A 1 170 ? 31.143 -10.320 -15.608 1.00 86.81 170 TRP A O 1
ATOM 1291 N N . THR A 1 171 ? 30.385 -8.928 -14.028 1.00 89.50 171 THR A N 1
ATOM 1292 C CA . THR A 1 171 ? 29.308 -9.751 -13.510 1.00 89.50 171 THR A CA 1
ATOM 1293 C C . THR A 1 171 ? 28.117 -8.823 -13.456 1.00 89.50 171 THR A C 1
ATOM 1295 O O . THR A 1 171 ? 28.107 -7.895 -12.639 1.00 89.50 171 THR A O 1
ATOM 1298 N N . CYS A 1 172 ? 27.210 -9.028 -14.399 1.00 89.31 172 CYS A N 1
ATOM 1299 C CA . CYS A 1 172 ? 25.963 -8.300 -14.478 1.00 89.31 172 CYS A CA 1
ATOM 1300 C C . CYS A 1 172 ? 25.001 -8.879 -13.449 1.00 89.31 172 CYS A C 1
ATOM 1302 O O . CYS A 1 172 ? 25.080 -10.066 -13.122 1.00 89.31 172 CYS A O 1
ATOM 1304 N N . LEU A 1 173 ? 24.226 -7.999 -12.822 1.00 88.25 173 LEU A N 1
ATOM 1305 C CA . LEU A 1 173 ? 23.244 -8.418 -11.835 1.00 88.25 173 LEU A CA 1
ATOM 1306 C C . LEU A 1 173 ? 21.908 -8.695 -12.517 1.00 88.25 173 LEU A C 1
ATOM 1308 O O . LEU A 1 173 ? 21.391 -9.777 -12.295 1.00 88.25 173 LEU A O 1
ATOM 1312 N N . TRP A 1 174 ? 21.449 -7.758 -13.354 1.00 88.06 174 TRP A N 1
ATOM 1313 C CA . TRP A 1 174 ? 20.067 -7.680 -13.851 1.00 88.06 174 TRP A CA 1
ATOM 1314 C C . TRP A 1 174 ? 19.914 -7.410 -15.357 1.00 88.06 174 TRP A C 1
ATOM 1316 O O . TRP A 1 174 ? 18.804 -7.306 -15.842 1.00 88.06 174 TRP A O 1
ATOM 1326 N N . PHE A 1 175 ? 21.026 -7.204 -16.062 1.00 92.12 175 PHE A N 1
ATOM 1327 C CA . PHE A 1 175 ? 21.061 -6.977 -17.510 1.00 92.12 175 PHE A CA 1
ATOM 1328 C C . PHE A 1 175 ? 22.256 -7.750 -18.047 1.00 92.12 175 PHE A C 1
ATOM 1330 O O . PHE A 1 175 ? 23.393 -7.258 -17.953 1.00 92.12 175 PHE A O 1
ATOM 1337 N N . ASP A 1 176 ? 22.044 -8.996 -18.452 1.00 90.75 176 ASP A N 1
ATOM 1338 C CA . ASP A 1 176 ? 23.099 -9.871 -18.951 1.00 90.75 176 ASP A CA 1
ATOM 1339 C C . ASP A 1 176 ? 22.728 -10.386 -20.344 1.00 90.75 176 ASP A C 1
ATOM 1341 O O . ASP A 1 176 ? 21.912 -11.298 -20.415 1.00 90.75 176 ASP A O 1
ATOM 1345 N N . PRO A 1 177 ? 23.451 -9.973 -21.408 1.00 91.56 177 PRO A N 1
ATOM 1346 C CA . PRO A 1 177 ? 23.120 -10.286 -22.813 1.00 91.56 177 PRO A CA 1
ATOM 1347 C C . PRO A 1 177 ? 23.308 -11.765 -23.209 1.00 91.56 177 PRO A C 1
ATOM 1349 O O . PRO A 1 177 ? 23.534 -12.145 -24.364 1.00 91.56 177 PRO A O 1
ATOM 1352 N N . LEU A 1 178 ? 23.398 -12.640 -22.213 1.00 87.88 178 LEU A N 1
ATOM 1353 C CA . LEU A 1 178 ? 23.558 -14.080 -22.317 1.00 87.88 178 LEU A CA 1
ATOM 1354 C C . LEU A 1 178 ? 22.548 -14.849 -21.449 1.00 87.88 178 LEU A C 1
ATOM 1356 O O . LEU A 1 178 ? 22.589 -16.093 -21.487 1.00 87.88 178 LEU A O 1
ATOM 1360 N N . ASP A 1 179 ? 21.715 -14.169 -20.659 1.00 86.88 179 ASP A N 1
ATOM 1361 C CA . ASP A 1 179 ? 20.744 -14.749 -19.737 1.00 86.88 179 ASP A CA 1
ATOM 1362 C C . ASP A 1 179 ? 19.343 -14.135 -19.912 1.00 86.88 179 ASP A C 1
ATOM 1364 O O . ASP A 1 179 ? 19.023 -13.199 -19.201 1.00 86.88 179 ASP A O 1
ATOM 1368 N N . PRO A 1 180 ? 18.437 -14.770 -20.682 1.00 89.25 180 PRO A N 1
ATOM 1369 C CA . PRO A 1 180 ? 17.170 -14.176 -21.130 1.00 89.25 180 PRO A CA 1
ATOM 1370 C C . PRO A 1 180 ? 16.075 -14.100 -20.046 1.00 89.25 180 PRO A C 1
ATOM 1372 O O . PRO A 1 180 ? 14.875 -14.194 -20.335 1.00 89.25 180 PRO A O 1
ATOM 1375 N N . SER A 1 181 ? 16.461 -14.140 -18.772 1.00 87.38 181 SER A N 1
ATOM 1376 C CA . SER A 1 181 ? 15.533 -14.096 -17.639 1.00 87.38 181 SER A CA 1
ATOM 1377 C C . SER A 1 181 ? 15.212 -12.677 -17.182 1.00 87.38 181 SER A C 1
ATOM 1379 O O . SER A 1 181 ? 14.145 -12.476 -16.600 1.00 87.38 181 SER A O 1
ATOM 1381 N N . ASP A 1 182 ? 16.088 -11.730 -17.494 1.00 87.81 182 ASP A N 1
ATOM 1382 C CA . ASP A 1 182 ? 15.974 -10.295 -17.240 1.00 87.81 182 ASP A CA 1
ATOM 1383 C C . ASP A 1 182 ? 14.843 -9.608 -18.015 1.00 87.81 182 ASP A C 1
ATOM 1385 O O . ASP A 1 182 ? 14.291 -8.636 -17.502 1.00 87.81 182 ASP A O 1
ATOM 1389 N N . MET A 1 183 ? 14.369 -10.174 -19.131 1.00 88.19 183 MET A N 1
ATOM 1390 C CA . MET A 1 183 ? 13.103 -9.764 -19.769 1.00 88.19 183 MET A CA 1
ATOM 1391 C C . MET A 1 183 ? 11.913 -9.665 -18.802 1.00 88.19 183 MET A C 1
ATOM 1393 O O . MET A 1 183 ? 11.031 -8.839 -19.021 1.00 88.19 183 MET A O 1
ATOM 1397 N N . TRP A 1 184 ? 11.845 -10.530 -17.779 1.00 85.69 184 TRP A N 1
ATOM 1398 C CA . TRP A 1 184 ? 10.740 -10.571 -16.803 1.00 85.69 184 TRP A CA 1
ATOM 1399 C C . TRP A 1 184 ? 11.103 -9.956 -15.455 1.00 85.69 184 TRP A C 1
ATOM 1401 O O . TRP A 1 184 ? 10.301 -10.027 -14.519 1.00 85.69 184 TRP A O 1
ATOM 1411 N N . GLU A 1 185 ? 12.328 -9.457 -15.317 1.00 89.50 185 GLU A N 1
ATOM 1412 C CA . GLU A 1 185 ? 12.718 -8.741 -14.118 1.00 89.50 185 GLU A CA 1
ATOM 1413 C C . GLU A 1 185 ? 12.147 -7.325 -14.156 1.00 89.50 185 GLU A C 1
ATOM 1415 O O . GLU A 1 185 ? 11.924 -6.743 -15.215 1.00 89.50 185 GLU A O 1
ATOM 1420 N N . ASP A 1 186 ? 11.882 -6.815 -12.963 1.00 90.94 186 ASP A N 1
ATOM 1421 C CA . ASP A 1 186 ? 11.358 -5.481 -12.721 1.00 90.94 186 ASP A CA 1
ATOM 1422 C C . ASP A 1 186 ? 12.170 -4.921 -11.555 1.00 90.94 186 ASP A C 1
ATOM 1424 O O . ASP A 1 186 ? 11.994 -5.282 -10.380 1.00 90.94 186 ASP A O 1
ATOM 1428 N N . ILE A 1 187 ? 13.232 -4.207 -11.917 1.00 91.81 187 ILE A N 1
ATOM 1429 C CA . ILE A 1 187 ? 14.332 -3.943 -10.994 1.00 91.81 187 ILE A CA 1
ATOM 1430 C C . ILE A 1 187 ? 14.249 -2.578 -10.348 1.00 91.81 187 ILE A C 1
ATOM 1432 O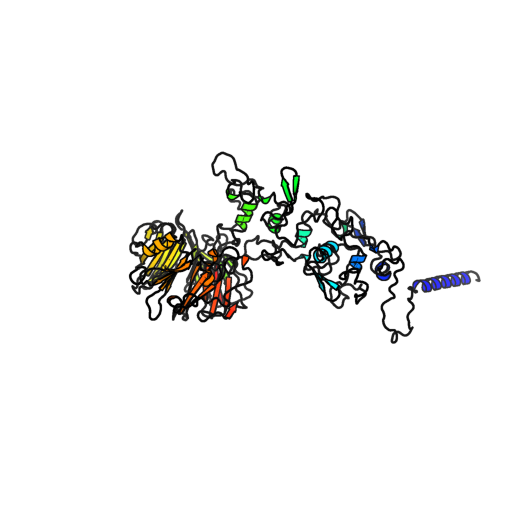 O . ILE A 1 187 ? 15.204 -2.217 -9.651 1.00 91.81 187 ILE A O 1
ATOM 1436 N N . ASP A 1 188 ? 13.148 -1.854 -10.527 1.00 92.06 188 ASP A N 1
ATOM 1437 C CA . ASP A 1 188 ? 13.029 -0.465 -10.119 1.00 92.06 188 ASP A CA 1
ATOM 1438 C C . ASP A 1 188 ? 13.585 -0.172 -8.740 1.00 92.06 188 ASP A C 1
ATOM 1440 O O . ASP A 1 188 ? 13.508 -0.959 -7.774 1.00 92.06 188 ASP A O 1
ATOM 1444 N N . ARG A 1 189 ? 14.162 1.023 -8.647 1.00 89.06 189 ARG A N 1
ATOM 1445 C CA . ARG A 1 189 ? 14.768 1.493 -7.420 1.00 89.06 189 ARG A CA 1
ATOM 1446 C C . ARG A 1 189 ? 13.702 1.710 -6.350 1.00 89.06 189 ARG A C 1
ATOM 1448 O O . ARG A 1 189 ? 12.852 2.590 -6.413 1.00 89.06 189 ARG A O 1
ATOM 1455 N N . CYS A 1 190 ? 13.873 0.992 -5.254 1.00 84.25 190 CYS A N 1
ATOM 1456 C CA . CYS A 1 190 ? 13.138 1.184 -4.021 1.00 84.25 190 CYS A CA 1
ATOM 1457 C C . CYS A 1 190 ? 13.415 2.553 -3.372 1.00 84.25 190 CYS A C 1
ATOM 1459 O O . CYS A 1 190 ? 14.497 3.136 -3.485 1.00 84.25 190 CYS A O 1
ATOM 1461 N N . VAL A 1 191 ? 12.492 3.003 -2.516 1.00 77.44 191 VAL A N 1
ATOM 1462 C CA . VAL A 1 191 ? 12.634 4.237 -1.708 1.00 77.44 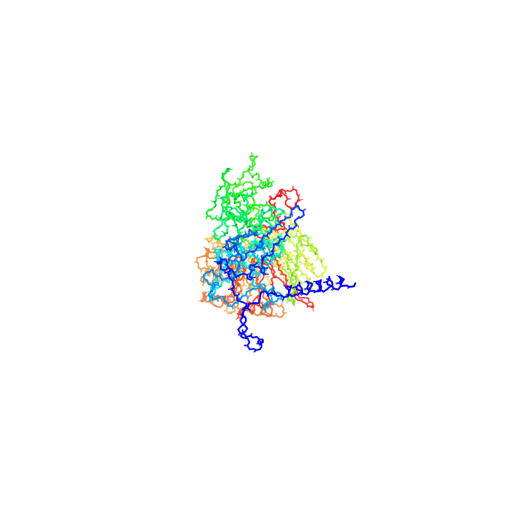191 VAL A CA 1
ATOM 1463 C C . VAL A 1 191 ? 13.890 4.236 -0.814 1.00 77.44 191 VAL A C 1
ATOM 1465 O O . VAL A 1 191 ? 14.414 5.293 -0.454 1.00 77.44 191 VAL A O 1
ATOM 1468 N N . ASP A 1 192 ? 14.395 3.061 -0.431 1.00 76.62 192 ASP A N 1
ATOM 1469 C CA . ASP A 1 192 ? 15.621 2.901 0.359 1.00 76.62 192 ASP A CA 1
ATOM 1470 C C . ASP A 1 192 ? 16.908 2.802 -0.488 1.00 76.62 192 ASP A C 1
ATOM 1472 O O . ASP A 1 192 ? 17.991 2.569 0.060 1.00 76.62 192 ASP A O 1
ATOM 1476 N N . PHE A 1 193 ? 16.800 3.056 -1.797 1.00 81.81 193 PHE A N 1
ATOM 1477 C CA . PHE A 1 193 ? 17.849 2.964 -2.816 1.00 81.81 193 PHE A CA 1
ATOM 1478 C C . PHE A 1 193 ? 18.341 1.540 -3.119 1.00 81.81 193 PHE A C 1
ATOM 1480 O O . PHE A 1 193 ? 19.405 1.391 -3.728 1.00 81.81 193 PHE A O 1
ATOM 1487 N N . THR A 1 194 ? 17.615 0.506 -2.687 1.00 86.12 194 THR A N 1
ATOM 1488 C CA . THR A 1 194 ? 17.794 -0.860 -3.206 1.00 86.12 194 THR A CA 1
ATOM 1489 C C . THR A 1 194 ? 17.052 -1.039 -4.539 1.00 86.12 194 THR A C 1
ATOM 1491 O O . THR A 1 194 ? 16.428 -0.094 -5.007 1.00 86.12 194 THR A O 1
ATOM 1494 N N . PHE A 1 195 ? 17.186 -2.198 -5.183 1.00 87.81 195 PHE A N 1
ATOM 1495 C CA . PHE A 1 195 ? 16.568 -2.517 -6.479 1.00 87.81 195 PHE A CA 1
ATOM 1496 C C . PHE A 1 195 ? 15.618 -3.708 -6.320 1.00 87.81 195 PHE A C 1
ATOM 1498 O O . PHE A 1 195 ? 15.837 -4.532 -5.423 1.00 87.81 195 PHE A O 1
ATOM 1505 N N . GLY A 1 196 ? 14.630 -3.811 -7.209 1.00 85.56 196 GLY A N 1
ATOM 1506 C CA . GLY A 1 196 ? 13.657 -4.906 -7.250 1.00 85.56 196 GLY A CA 1
ATOM 1507 C C . GLY A 1 196 ? 12.370 -4.633 -6.476 1.00 85.56 196 GLY A C 1
ATOM 1508 O O . GLY A 1 196 ? 11.769 -5.575 -5.960 1.00 85.56 196 GLY A O 1
ATOM 1509 N N . CYS A 1 197 ? 11.990 -3.361 -6.312 1.00 82.06 197 CYS A N 1
ATOM 1510 C CA . CYS A 1 197 ? 10.660 -3.026 -5.792 1.00 82.06 197 CYS A CA 1
ATOM 1511 C C . CYS A 1 197 ? 9.583 -3.086 -6.869 1.00 82.06 197 CYS A C 1
ATOM 1513 O O . CYS A 1 197 ? 8.434 -3.367 -6.528 1.00 82.06 197 CYS A O 1
ATOM 1515 N N . GLY A 1 198 ? 9.986 -2.827 -8.108 1.00 88.38 198 GLY A N 1
ATOM 1516 C CA . GLY A 1 198 ? 9.104 -2.675 -9.238 1.00 88.38 198 GLY A CA 1
ATOM 1517 C C . GLY A 1 198 ? 8.171 -1.480 -9.171 1.00 88.38 198 GLY A C 1
ATOM 1518 O O . GLY A 1 198 ? 7.985 -0.865 -8.110 1.00 88.38 198 GLY A O 1
ATOM 1519 N N . ASP A 1 199 ? 7.578 -1.169 -10.309 1.00 89.31 199 ASP A N 1
ATOM 1520 C CA . ASP A 1 199 ? 6.562 -0.133 -10.466 1.00 89.31 199 ASP A CA 1
ATOM 1521 C C . ASP A 1 199 ? 5.243 -0.661 -11.060 1.00 89.31 199 ASP A C 1
ATOM 1523 O O . ASP A 1 199 ? 4.251 0.075 -11.160 1.00 89.31 199 ASP A O 1
ATOM 1527 N N . GLY A 1 200 ? 5.195 -1.967 -11.346 1.00 89.12 200 GLY A N 1
ATOM 1528 C CA . GLY A 1 200 ? 3.960 -2.700 -11.580 1.00 89.12 200 GLY A CA 1
ATOM 1529 C C . GLY A 1 200 ? 2.951 -2.484 -10.448 1.00 89.12 200 GLY A C 1
ATOM 1530 O O . GLY A 1 200 ? 3.297 -2.244 -9.284 1.00 89.12 200 GLY A O 1
ATOM 1531 N N . PHE A 1 201 ? 1.661 -2.572 -10.769 1.00 89.62 201 PHE A N 1
ATOM 1532 C CA . PHE A 1 201 ? 0.600 -2.301 -9.801 1.00 89.62 201 PHE A CA 1
ATOM 1533 C C . PHE A 1 201 ? -0.526 -3.327 -9.863 1.00 89.62 201 PHE A C 1
ATOM 1535 O O . PHE A 1 201 ? -0.836 -3.892 -10.901 1.00 89.62 201 PHE A O 1
ATOM 1542 N N . ASP A 1 202 ? -1.158 -3.533 -8.712 1.00 89.50 202 ASP A N 1
ATOM 1543 C CA . ASP A 1 202 ? -2.252 -4.480 -8.482 1.00 89.50 202 ASP A CA 1
ATOM 1544 C C . ASP A 1 202 ? -3.552 -3.990 -9.152 1.00 89.50 202 ASP A C 1
ATOM 1546 O O . ASP A 1 202 ? -4.377 -3.298 -8.540 1.00 89.50 202 ASP A O 1
ATOM 1550 N N . VAL A 1 203 ? -3.708 -4.308 -10.441 1.00 89.75 203 VAL A N 1
ATOM 1551 C CA . VAL A 1 203 ? -4.817 -3.882 -11.306 1.00 89.75 203 VAL A CA 1
ATOM 1552 C C . VAL A 1 203 ? -6.135 -4.454 -10.795 1.00 89.75 203 VAL A C 1
ATOM 1554 O O . VAL A 1 203 ? -7.147 -3.744 -10.747 1.00 89.75 203 VAL A O 1
ATOM 1557 N N . ASP A 1 204 ? -6.143 -5.736 -10.420 1.00 88.00 204 ASP A N 1
ATOM 1558 C CA . ASP A 1 204 ? -7.347 -6.419 -9.935 1.00 88.00 204 ASP A CA 1
ATOM 1559 C C . ASP A 1 204 ? -7.613 -6.207 -8.429 1.00 88.00 204 ASP A C 1
ATOM 1561 O O . ASP A 1 204 ? -8.664 -6.610 -7.909 1.00 88.00 204 ASP A O 1
ATOM 1565 N N . ARG A 1 205 ? -6.701 -5.501 -7.747 1.00 88.62 205 ARG A N 1
ATOM 1566 C CA . ARG A 1 205 ? -6.785 -5.093 -6.339 1.00 88.62 205 ARG A CA 1
ATOM 1567 C C . ARG A 1 205 ? -6.899 -6.281 -5.387 1.00 88.62 205 ARG A C 1
ATOM 1569 O O . ARG A 1 205 ? -7.543 -6.187 -4.323 1.00 88.62 205 ARG A O 1
ATOM 1576 N N . ASN A 1 206 ? -6.326 -7.424 -5.758 1.00 87.25 206 ASN A N 1
ATOM 1577 C CA . ASN A 1 206 ? -6.297 -8.621 -4.932 1.00 87.25 206 ASN A CA 1
ATOM 1578 C C . ASN A 1 206 ? -5.179 -8.558 -3.866 1.00 87.25 206 ASN A C 1
ATOM 1580 O O . ASN A 1 206 ? -5.259 -9.283 -2.869 1.00 87.25 206 ASN A O 1
ATOM 1584 N N . GLY A 1 207 ? -4.238 -7.623 -3.983 1.00 86.94 207 GLY A N 1
ATOM 1585 C CA . GLY A 1 207 ? -3.106 -7.369 -3.090 1.00 86.94 207 GLY A CA 1
ATOM 1586 C C . GLY A 1 207 ? -1.860 -8.201 -3.382 1.00 86.94 207 GLY A C 1
ATOM 1587 O O . GLY A 1 207 ? -1.007 -8.347 -2.501 1.00 86.94 207 GLY A O 1
ATOM 1588 N N . VAL A 1 208 ? -1.779 -8.776 -4.579 1.00 86.38 208 VAL A N 1
ATOM 1589 C CA . VAL A 1 208 ? -0.645 -9.526 -5.114 1.00 86.38 208 VAL A CA 1
ATOM 1590 C C . VAL A 1 208 ? -0.442 -9.069 -6.549 1.00 86.38 208 VAL A C 1
ATOM 1592 O O . VAL A 1 208 ? -1.328 -9.269 -7.362 1.00 86.38 208 VAL A O 1
ATOM 1595 N N . ILE A 1 209 ? 0.738 -8.526 -6.843 1.00 87.12 209 ILE A N 1
ATOM 1596 C CA . ILE A 1 209 ? 1.149 -8.212 -8.212 1.00 87.12 209 ILE A CA 1
ATOM 1597 C C . ILE A 1 209 ? 1.579 -9.522 -8.872 1.00 87.12 209 ILE A C 1
ATOM 1599 O O . ILE A 1 209 ? 2.517 -10.182 -8.404 1.00 87.12 209 ILE A O 1
ATOM 1603 N N . ASP A 1 210 ? 0.863 -9.938 -9.913 1.00 88.88 210 ASP A N 1
ATOM 1604 C CA . ASP A 1 210 ? 1.205 -11.122 -10.697 1.00 88.88 210 ASP A CA 1
ATOM 1605 C C . ASP A 1 210 ? 2.032 -10.796 -11.955 1.00 88.88 210 ASP A C 1
ATOM 1607 O O . ASP A 1 210 ? 2.284 -9.646 -12.291 1.00 88.88 210 ASP A O 1
ATOM 1611 N N . ALA A 1 211 ? 2.477 -11.827 -12.680 1.00 86.88 211 ALA A N 1
ATOM 1612 C CA . ALA A 1 211 ? 3.317 -11.654 -13.871 1.00 86.88 211 ALA A CA 1
ATOM 1613 C C . ALA A 1 211 ? 2.636 -10.905 -15.038 1.00 86.88 211 ALA A C 1
ATOM 1615 O O . ALA A 1 211 ? 3.287 -10.656 -16.046 1.00 86.88 211 ALA A O 1
ATOM 1616 N N . THR A 1 212 ? 1.333 -10.625 -14.957 1.00 88.38 212 THR A N 1
ATOM 1617 C CA . THR A 1 212 ? 0.597 -9.804 -15.932 1.00 88.38 212 THR A CA 1
ATOM 1618 C C . THR A 1 212 ? 0.390 -8.361 -15.472 1.00 88.38 212 THR A C 1
ATOM 1620 O O . THR A 1 212 ? -0.135 -7.559 -16.242 1.00 88.38 212 THR A O 1
ATOM 1623 N N . GLU A 1 213 ? 0.798 -8.050 -14.244 1.00 92.38 213 GLU A N 1
ATOM 1624 C CA . GLU A 1 213 ? 0.692 -6.741 -13.592 1.00 92.38 213 GLU A CA 1
ATOM 1625 C C . GLU A 1 213 ? 2.059 -6.082 -13.347 1.00 92.38 213 GLU A C 1
ATOM 1627 O O . GLU A 1 213 ? 2.122 -4.918 -12.957 1.00 92.38 213 GLU A O 1
ATOM 1632 N N . ILE A 1 214 ? 3.143 -6.826 -13.576 1.00 91.62 214 ILE A N 1
ATOM 1633 C CA . ILE A 1 214 ? 4.512 -6.309 -13.616 1.00 91.62 214 ILE A CA 1
ATOM 1634 C C . ILE A 1 214 ? 4.683 -5.472 -14.884 1.00 91.62 214 ILE A C 1
ATOM 1636 O O . ILE A 1 214 ? 4.224 -5.886 -15.950 1.00 91.62 214 ILE A O 1
ATOM 1640 N N . TYR A 1 215 ? 5.367 -4.338 -14.765 1.00 94.12 215 TYR A N 1
ATOM 1641 C CA . TYR A 1 215 ? 5.897 -3.604 -15.903 1.00 94.12 215 TYR A CA 1
ATOM 1642 C C . TYR A 1 215 ? 7.394 -3.898 -15.957 1.00 94.12 215 TYR A C 1
ATOM 1644 O O . TYR A 1 215 ? 8.151 -3.556 -15.063 1.00 94.12 215 TYR A O 1
ATOM 1652 N N . SER A 1 216 ? 7.781 -4.733 -16.914 1.00 93.38 216 SER A N 1
ATOM 1653 C CA . SER A 1 216 ? 9.113 -5.343 -16.916 1.00 93.38 216 SER A CA 1
ATOM 1654 C C . SER A 1 216 ? 10.166 -4.467 -17.589 1.00 93.38 216 SER A C 1
ATOM 1656 O O . SER A 1 216 ? 9.848 -3.686 -18.488 1.00 93.38 216 SER A O 1
ATOM 1658 N N . ASN A 1 217 ? 11.443 -4.723 -17.283 1.00 91.94 217 ASN A N 1
ATOM 1659 C CA . ASN A 1 217 ? 12.583 -4.023 -17.884 1.00 91.94 217 ASN A CA 1
ATOM 1660 C C . ASN A 1 217 ? 12.510 -3.961 -19.427 1.00 91.94 217 ASN A C 1
ATOM 1662 O O . ASN A 1 217 ? 12.905 -2.975 -20.055 1.00 91.94 217 ASN A O 1
ATOM 1666 N N . SER A 1 218 ? 12.035 -5.044 -20.056 1.00 91.62 218 SER A N 1
ATOM 1667 C CA . SER A 1 218 ? 11.894 -5.143 -21.514 1.00 91.62 218 SER A CA 1
ATOM 1668 C C . SER A 1 218 ? 10.753 -4.279 -22.063 1.00 91.62 218 SER A C 1
ATOM 1670 O O . SER A 1 218 ? 10.899 -3.659 -23.122 1.00 91.62 218 SER A O 1
ATOM 1672 N N . GLU A 1 219 ? 9.632 -4.198 -21.341 1.00 93.38 219 GLU A N 1
ATOM 1673 C CA . GLU A 1 219 ? 8.479 -3.362 -21.686 1.00 93.38 219 GLU A CA 1
ATOM 1674 C C . GLU A 1 219 ? 8.809 -1.876 -21.536 1.00 93.38 219 GLU A C 1
ATOM 1676 O O . GLU A 1 219 ? 8.472 -1.076 -22.414 1.00 93.38 219 GLU A O 1
ATOM 1681 N N . GLU A 1 220 ? 9.552 -1.537 -20.490 1.00 94.44 220 GLU A N 1
ATOM 1682 C CA . GLU A 1 220 ? 10.091 -0.205 -20.247 1.00 94.44 220 GLU A CA 1
ATOM 1683 C C . GLU A 1 220 ? 11.045 0.254 -21.342 1.00 94.44 220 GLU A C 1
ATOM 1685 O O . GLU A 1 220 ? 10.872 1.324 -21.944 1.00 94.44 220 GLU A O 1
ATOM 1690 N N . TYR A 1 221 ? 12.026 -0.594 -21.664 1.00 94.19 221 TYR A N 1
ATOM 1691 C CA . TYR A 1 221 ? 12.996 -0.315 -22.713 1.00 94.19 221 TYR A CA 1
ATOM 1692 C C . TYR A 1 221 ? 12.309 -0.020 -24.047 1.00 94.19 221 TYR A C 1
ATOM 1694 O O . TYR A 1 221 ? 12.666 0.944 -24.729 1.00 94.19 221 TYR A O 1
ATOM 1702 N N . ILE A 1 222 ? 11.327 -0.842 -24.430 1.00 93.69 222 ILE A N 1
ATOM 1703 C CA . ILE A 1 222 ? 10.676 -0.758 -25.739 1.00 93.69 222 ILE A CA 1
ATOM 1704 C C . ILE A 1 222 ? 9.537 0.270 -25.784 1.00 93.69 222 ILE A C 1
ATOM 1706 O O . ILE A 1 222 ? 8.934 0.480 -26.845 1.00 93.69 222 ILE A O 1
ATOM 1710 N N . PHE A 1 223 ? 9.236 0.938 -24.667 1.00 94.69 223 PHE A N 1
ATOM 1711 C CA . PHE A 1 223 ? 8.133 1.884 -24.589 1.00 94.69 223 PHE A CA 1
ATOM 1712 C C . PHE A 1 223 ? 8.209 2.964 -25.686 1.00 94.69 223 PHE A C 1
ATOM 1714 O O . PHE A 1 223 ? 9.253 3.554 -25.986 1.00 94.69 223 PHE A O 1
ATOM 1721 N N . GLY A 1 224 ? 7.066 3.222 -26.327 1.00 91.75 224 GLY A N 1
ATOM 1722 C CA . GLY A 1 224 ? 6.940 4.187 -27.421 1.00 91.75 224 GLY A CA 1
ATOM 1723 C C . GLY A 1 224 ? 7.504 3.725 -28.774 1.00 91.75 224 GLY A C 1
ATOM 1724 O O . GLY A 1 224 ? 7.405 4.481 -29.750 1.00 91.75 224 GLY A O 1
ATOM 1725 N N . ALA A 1 225 ? 8.064 2.514 -28.874 1.00 93.19 225 ALA A N 1
ATOM 1726 C CA . ALA A 1 225 ? 8.525 1.961 -30.143 1.00 93.19 225 ALA A CA 1
ATOM 1727 C C . ALA A 1 225 ? 7.357 1.681 -31.116 1.00 93.19 225 ALA A C 1
ATOM 1729 O O . ALA A 1 225 ? 6.246 1.342 -30.699 1.00 93.19 225 ALA A O 1
ATOM 1730 N N . PRO A 1 226 ? 7.564 1.821 -32.441 1.00 91.38 226 PRO A N 1
ATOM 1731 C CA . PRO A 1 226 ? 6.560 1.455 -33.438 1.00 91.38 226 PRO A CA 1
ATOM 1732 C C . PRO A 1 226 ? 6.147 -0.024 -33.348 1.00 91.38 226 PRO A C 1
ATOM 1734 O O . PRO A 1 226 ? 6.990 -0.886 -33.137 1.00 91.38 226 PRO A O 1
ATOM 1737 N N . GLU A 1 227 ? 4.879 -0.351 -33.633 1.00 87.06 227 GLU A N 1
ATOM 1738 C CA . GLU A 1 227 ? 4.383 -1.748 -33.619 1.00 87.06 227 GLU A CA 1
ATOM 1739 C C . GLU A 1 227 ? 5.146 -2.702 -34.559 1.00 87.06 227 GLU A C 1
ATOM 1741 O O . GLU A 1 227 ? 5.082 -3.921 -34.403 1.00 87.06 227 GLU A O 1
ATOM 1746 N N . ASP A 1 228 ? 5.806 -2.175 -35.593 1.00 87.06 228 ASP A N 1
ATOM 1747 C CA . ASP A 1 228 ? 6.605 -2.955 -36.532 1.00 87.06 228 ASP A CA 1
ATOM 1748 C C . ASP A 1 228 ? 8.100 -2.971 -36.200 1.00 87.06 228 ASP A C 1
ATOM 1750 O O . ASP A 1 228 ? 8.869 -3.451 -37.041 1.00 87.06 228 ASP A O 1
ATOM 1754 N N . TRP A 1 229 ? 8.499 -2.460 -35.028 1.00 88.94 229 TRP A N 1
ATOM 1755 C CA . TRP A 1 229 ? 9.873 -2.476 -34.532 1.00 88.94 229 TRP A CA 1
ATOM 1756 C C . TRP A 1 229 ? 10.378 -3.906 -34.368 1.00 88.94 229 TRP A C 1
ATOM 1758 O O . TRP A 1 229 ? 9.691 -4.781 -33.841 1.00 88.94 229 TRP A O 1
ATOM 1768 N N . ILE A 1 230 ? 11.579 -4.153 -34.878 1.00 88.19 230 ILE A N 1
ATOM 1769 C CA . ILE A 1 230 ? 12.276 -5.428 -34.740 1.00 88.19 230 ILE A CA 1
ATOM 1770 C C . ILE A 1 230 ? 13.711 -5.090 -34.369 1.00 88.19 230 ILE A C 1
ATOM 1772 O O . ILE A 1 230 ? 14.417 -4.508 -35.194 1.00 88.19 230 ILE A O 1
ATOM 1776 N N . THR A 1 231 ? 14.142 -5.479 -33.172 1.00 88.56 231 THR A N 1
ATOM 1777 C CA . THR A 1 231 ? 15.476 -5.191 -32.631 1.00 88.56 231 THR A CA 1
ATOM 1778 C C . THR A 1 231 ? 16.592 -5.560 -33.609 1.00 88.56 231 THR A C 1
ATOM 1780 O O . THR A 1 231 ? 17.433 -4.726 -33.932 1.00 88.56 231 THR A O 1
ATOM 1783 N N . GLU A 1 232 ? 16.535 -6.734 -34.243 1.00 87.00 232 GLU A N 1
ATOM 1784 C CA . GLU A 1 232 ? 17.569 -7.171 -35.194 1.00 87.00 232 GLU A CA 1
ATOM 1785 C C . GLU A 1 232 ? 17.554 -6.421 -36.536 1.00 87.00 232 GLU A C 1
ATOM 1787 O O . GLU A 1 232 ? 18.459 -6.579 -37.357 1.00 87.00 232 GLU A O 1
ATOM 1792 N N . ARG A 1 233 ? 16.509 -5.635 -36.818 1.00 85.56 233 ARG A N 1
ATOM 1793 C CA . ARG A 1 233 ? 16.427 -4.780 -38.011 1.00 85.56 233 ARG A CA 1
ATOM 1794 C C . ARG A 1 233 ? 16.773 -3.336 -37.690 1.00 85.56 233 ARG A C 1
ATOM 1796 O O . ARG A 1 233 ? 17.465 -2.697 -38.483 1.00 85.56 233 ARG A O 1
ATOM 1803 N N . ASP A 1 234 ? 16.165 -2.817 -36.635 1.00 86.19 234 ASP A N 1
ATOM 1804 C CA . ASP A 1 234 ? 16.114 -1.392 -36.339 1.0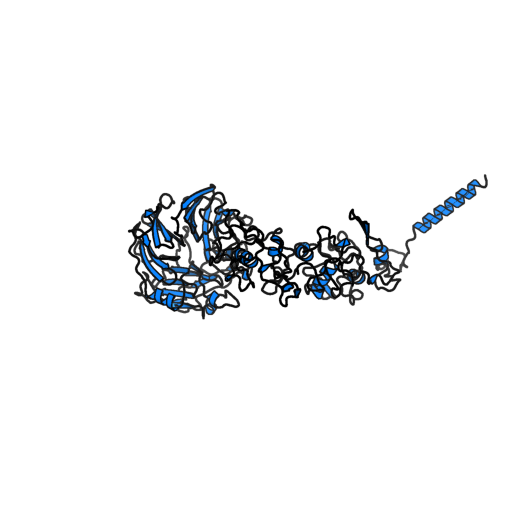0 86.19 234 ASP A CA 1
ATOM 1805 C C . ASP A 1 234 ? 17.187 -0.963 -35.331 1.00 86.19 234 ASP A C 1
ATOM 1807 O O . ASP A 1 234 ? 17.485 0.230 -35.255 1.00 86.19 234 ASP A O 1
ATOM 1811 N N . GLY A 1 235 ? 17.817 -1.925 -34.646 1.00 87.69 235 GLY A N 1
ATOM 1812 C CA . GLY A 1 235 ? 18.908 -1.695 -33.710 1.00 87.69 235 GLY A CA 1
ATOM 1813 C C . GLY A 1 235 ? 18.417 -1.159 -32.371 1.00 87.69 235 GLY A C 1
ATOM 1814 O O . GLY A 1 235 ? 17.399 -1.603 -31.841 1.00 87.69 235 GLY A O 1
ATOM 1815 N N . LEU A 1 236 ? 19.138 -0.176 -31.833 1.00 93.50 236 LEU A N 1
ATOM 1816 C CA . LEU A 1 236 ? 18.822 0.445 -30.550 1.00 93.50 236 LEU A CA 1
ATOM 1817 C C . LEU A 1 236 ? 17.657 1.439 -30.604 1.00 93.50 236 LEU A C 1
ATOM 1819 O O . LEU A 1 236 ? 17.635 2.394 -31.396 1.00 93.50 236 LEU A O 1
ATOM 1823 N N . TRP A 1 237 ? 16.763 1.312 -29.622 1.00 94.69 237 TRP A N 1
ATOM 1824 C CA . TRP A 1 237 ? 15.710 2.274 -29.310 1.00 94.69 237 TRP A CA 1
ATOM 1825 C C . TRP A 1 237 ? 16.249 3.508 -28.558 1.00 94.69 237 TRP A C 1
ATOM 1827 O O . TRP A 1 237 ? 16.009 3.750 -27.375 1.00 94.69 237 TRP A O 1
ATOM 1837 N N . CYS A 1 238 ? 17.028 4.322 -29.271 1.00 94.00 238 CYS A N 1
ATOM 1838 C CA . CYS A 1 238 ? 17.583 5.581 -28.773 1.00 94.00 238 CYS A CA 1
ATOM 1839 C C . CYS A 1 238 ? 17.584 6.681 -29.839 1.00 94.00 238 CYS A C 1
ATOM 1841 O O . CYS A 1 238 ? 17.296 6.447 -31.014 1.00 94.00 238 CYS A O 1
ATOM 1843 N N . SER A 1 239 ? 17.911 7.905 -29.428 1.00 93.56 239 SER A N 1
ATOM 1844 C CA . SER A 1 239 ? 18.101 9.072 -30.292 1.00 93.56 239 SER A CA 1
ATOM 1845 C C . SER A 1 239 ? 19.459 9.719 -30.008 1.00 93.56 239 SER A C 1
ATOM 1847 O O . SER A 1 239 ? 19.825 9.927 -28.852 1.00 93.56 239 SER A O 1
ATOM 1849 N N . GLY A 1 240 ? 20.192 10.092 -31.060 1.00 90.62 240 GLY A N 1
ATOM 1850 C CA . GLY A 1 240 ? 21.461 10.817 -30.942 1.00 90.62 240 GLY A CA 1
ATOM 1851 C C . GLY A 1 240 ? 22.676 9.921 -30.686 1.00 90.62 240 GLY A C 1
ATOM 1852 O O . GLY A 1 240 ? 22.846 8.896 -31.344 1.00 90.62 240 GLY A O 1
ATOM 1853 N N . GLU A 1 241 ? 23.565 10.347 -29.787 1.00 90.69 241 GLU A N 1
ATOM 1854 C CA . GLU A 1 241 ? 24.772 9.602 -29.404 1.00 90.69 241 GLU A CA 1
ATOM 1855 C C . GLU A 1 241 ? 24.691 9.170 -27.931 1.00 90.69 241 GLU A C 1
ATOM 1857 O O . GLU A 1 241 ? 24.623 10.011 -27.032 1.00 90.69 241 GLU A O 1
ATOM 1862 N N . ILE A 1 242 ? 24.761 7.861 -27.673 1.00 89.56 242 ILE A N 1
ATOM 1863 C CA . ILE A 1 242 ? 24.913 7.308 -26.321 1.00 89.56 242 ILE A CA 1
ATOM 1864 C C . ILE A 1 242 ? 26.402 7.122 -26.026 1.00 89.56 242 ILE A C 1
ATOM 1866 O O . ILE A 1 242 ? 27.184 6.696 -26.876 1.00 89.56 242 ILE A O 1
ATOM 1870 N N . ASN A 1 243 ? 26.824 7.478 -24.814 1.00 84.94 243 ASN A N 1
ATOM 1871 C CA . ASN A 1 243 ? 28.223 7.352 -24.419 1.00 84.94 243 ASN A CA 1
ATOM 1872 C C . ASN A 1 243 ? 28.671 5.877 -24.446 1.00 84.94 243 ASN A C 1
ATOM 1874 O O . ASN A 1 243 ? 27.939 5.006 -24.001 1.00 84.94 243 ASN A O 1
ATOM 1878 N N . LEU A 1 244 ? 29.897 5.622 -24.918 1.00 80.62 244 LEU A N 1
ATOM 1879 C CA . LEU A 1 244 ? 30.529 4.298 -25.092 1.00 80.62 244 LEU A CA 1
ATOM 1880 C C . LEU A 1 244 ? 29.927 3.358 -26.144 1.00 80.62 244 LEU A C 1
ATOM 1882 O O . LEU A 1 244 ? 30.627 2.421 -26.530 1.00 80.62 244 LEU A O 1
ATOM 1886 N N . LEU A 1 245 ? 28.724 3.626 -26.643 1.00 89.25 245 LEU A N 1
ATOM 1887 C CA . LEU A 1 245 ? 28.139 2.867 -27.744 1.00 89.25 245 LEU A CA 1
ATOM 1888 C C . LEU A 1 245 ? 28.654 3.362 -29.098 1.00 89.25 245 LEU A C 1
ATOM 1890 O O . LEU A 1 245 ? 29.196 4.470 -29.231 1.00 89.25 245 LEU A O 1
ATOM 1894 N N . THR A 1 246 ? 28.534 2.511 -30.111 1.00 90.88 246 THR A N 1
ATOM 1895 C CA . THR A 1 246 ? 28.966 2.836 -31.468 1.00 90.88 246 THR A CA 1
ATOM 1896 C C . THR A 1 246 ? 28.160 4.021 -32.020 1.00 90.88 246 THR A C 1
ATOM 1898 O O . THR A 1 246 ? 26.958 4.169 -31.820 1.00 90.88 246 THR A O 1
ATOM 1901 N N . ILE A 1 247 ? 28.846 4.952 -32.693 1.00 87.69 247 ILE A N 1
ATOM 1902 C CA . ILE A 1 247 ? 28.189 6.143 -33.247 1.00 87.69 247 ILE A CA 1
ATOM 1903 C C . ILE A 1 247 ? 27.338 5.725 -34.445 1.00 87.69 247 ILE A C 1
ATOM 1905 O O . ILE A 1 247 ? 27.874 5.233 -35.440 1.00 87.69 247 ILE A O 1
ATOM 1909 N N . GLY A 1 248 ? 26.046 6.046 -34.391 1.00 85.56 248 GLY A N 1
ATOM 1910 C CA . GLY A 1 248 ? 25.094 5.775 -35.469 1.00 85.56 248 GLY A CA 1
ATOM 1911 C C . GLY A 1 248 ? 24.248 4.517 -35.277 1.00 85.56 248 GLY A C 1
ATOM 1912 O O . GLY A 1 248 ? 23.525 4.182 -36.209 1.00 85.56 248 GLY A O 1
ATOM 1913 N N . SER A 1 249 ? 24.320 3.872 -34.109 1.00 90.06 249 SER A N 1
ATOM 1914 C CA . SER A 1 249 ? 23.503 2.702 -33.747 1.00 90.06 249 SER A CA 1
ATOM 1915 C C . SER A 1 249 ? 22.062 3.068 -33.378 1.00 90.06 249 SER A C 1
ATOM 1917 O O . SER A 1 249 ? 21.148 2.284 -33.590 1.00 90.06 249 SER A O 1
ATOM 1919 N N . CYS A 1 250 ? 21.836 4.288 -32.879 1.00 91.62 250 CYS A N 1
ATOM 1920 C CA . CYS A 1 250 ? 20.492 4.792 -32.604 1.00 91.62 250 CYS A CA 1
ATOM 1921 C C . CYS A 1 250 ? 19.681 5.005 -33.886 1.00 91.62 250 CYS A C 1
ATOM 1923 O O . CYS A 1 250 ? 20.198 5.493 -34.902 1.00 91.62 250 CYS A O 1
ATOM 1925 N N . GLN A 1 251 ? 18.373 4.760 -33.803 1.00 90.50 251 GLN A N 1
ATOM 1926 C CA . GLN A 1 251 ? 17.455 5.119 -34.878 1.00 90.50 251 GLN A CA 1
ATOM 1927 C C . GLN A 1 251 ? 17.430 6.638 -35.154 1.00 90.50 251 GLN A C 1
ATOM 1929 O O . GLN A 1 251 ? 17.861 7.470 -34.356 1.00 90.50 251 GLN A O 1
ATOM 1934 N N . THR A 1 252 ? 16.941 7.015 -36.340 1.00 88.50 252 THR A N 1
ATOM 1935 C CA . THR A 1 252 ? 17.002 8.406 -36.850 1.00 88.50 252 THR A CA 1
ATOM 1936 C C . THR A 1 252 ? 15.640 9.002 -37.208 1.00 88.50 252 THR A C 1
ATOM 1938 O O . THR A 1 252 ? 15.560 10.092 -37.778 1.00 88.50 252 THR A O 1
ATOM 1941 N N . THR A 1 253 ? 14.561 8.272 -36.938 1.00 87.69 253 THR A N 1
ATOM 1942 C CA . THR A 1 253 ? 13.187 8.645 -37.300 1.00 87.69 253 THR A CA 1
ATOM 1943 C C . THR A 1 253 ? 12.454 9.407 -36.206 1.00 87.69 253 THR A C 1
ATOM 1945 O O . THR A 1 253 ? 11.644 10.281 -36.518 1.00 87.69 253 THR A O 1
ATOM 1948 N N . VAL A 1 254 ? 12.746 9.082 -34.953 1.00 89.25 254 VAL A N 1
ATOM 1949 C CA . VAL A 1 254 ? 12.158 9.643 -33.741 1.00 89.25 254 VAL A CA 1
ATOM 1950 C C . VAL A 1 254 ? 13.258 10.403 -33.009 1.00 89.25 254 VAL A C 1
ATOM 1952 O O . VAL A 1 254 ? 14.387 9.932 -32.915 1.00 89.25 254 VAL A O 1
ATOM 1955 N N . GLU A 1 255 ? 12.952 11.602 -32.535 1.00 88.19 255 GLU A N 1
ATOM 1956 C CA . GLU A 1 255 ? 13.865 12.399 -31.715 1.00 88.19 255 GLU A CA 1
ATOM 1957 C C . GLU A 1 255 ? 13.266 12.508 -30.317 1.00 88.19 255 GLU A C 1
ATOM 1959 O O . GLU A 1 255 ? 12.053 12.672 -30.187 1.00 88.19 255 GLU A O 1
ATOM 1964 N N . ARG A 1 256 ? 14.112 12.457 -29.287 1.00 88.00 256 ARG A N 1
ATOM 1965 C CA . ARG A 1 256 ? 13.683 12.706 -27.910 1.00 88.00 256 ARG A CA 1
ATOM 1966 C C . ARG A 1 256 ? 13.402 14.193 -27.720 1.00 88.00 256 ARG A C 1
ATOM 1968 O O . ARG A 1 256 ? 14.143 15.055 -28.203 1.00 88.00 256 ARG A O 1
ATOM 1975 N N . GLU A 1 257 ? 12.399 14.512 -26.918 1.00 87.31 257 GLU A N 1
ATOM 1976 C CA . GLU A 1 257 ? 11.956 15.874 -26.622 1.00 87.31 257 GLU A CA 1
ATOM 1977 C C . GLU A 1 257 ? 13.055 16.723 -25.963 1.00 87.31 257 GLU A C 1
ATOM 1979 O O . GLU A 1 257 ? 13.045 17.951 -26.076 1.00 87.31 257 GLU A O 1
ATOM 1984 N N . THR A 1 258 ? 14.019 16.091 -25.288 1.00 84.88 258 THR A N 1
ATOM 1985 C CA . THR A 1 258 ? 15.129 16.737 -24.568 1.00 84.88 258 THR A CA 1
ATOM 1986 C C . THR A 1 258 ? 16.491 16.606 -25.262 1.00 84.88 258 THR A C 1
ATOM 1988 O O . THR A 1 258 ? 17.468 17.181 -24.772 1.00 84.88 258 THR A O 1
ATOM 1991 N N . GLY A 1 259 ? 16.569 15.937 -26.422 1.00 85.44 259 GLY A N 1
ATOM 1992 C CA . GLY A 1 259 ? 17.795 15.782 -27.215 1.00 85.44 259 GLY A CA 1
ATOM 1993 C C . GLY A 1 259 ? 18.247 14.329 -27.393 1.00 85.44 259 GLY A C 1
ATOM 1994 O O . GLY A 1 259 ? 17.548 13.532 -28.009 1.00 85.44 259 GLY A O 1
ATOM 1995 N N . ASP A 1 260 ? 19.445 14.004 -26.909 1.00 89.25 260 ASP A N 1
ATOM 1996 C CA . ASP A 1 260 ? 20.041 12.671 -27.062 1.00 89.25 260 ASP A CA 1
ATOM 1997 C C . ASP A 1 260 ? 19.689 11.781 -25.850 1.00 89.25 260 ASP A C 1
ATOM 1999 O O . ASP A 1 260 ? 19.574 12.272 -24.720 1.00 89.25 260 ASP A O 1
ATOM 2003 N N . GLY A 1 261 ? 19.518 10.475 -26.061 1.00 90.12 261 GLY A N 1
ATOM 2004 C CA . GLY A 1 261 ? 19.247 9.501 -24.998 1.00 90.12 261 GLY A CA 1
ATOM 2005 C C . GLY A 1 261 ? 18.375 8.321 -25.428 1.00 90.12 261 GLY A C 1
ATOM 2006 O O . GLY A 1 261 ? 17.994 8.209 -26.594 1.00 90.12 261 GLY A O 1
ATOM 2007 N N . TRP A 1 262 ? 18.068 7.456 -24.460 1.00 92.56 262 TRP A N 1
ATOM 2008 C CA . TRP A 1 262 ? 17.076 6.385 -24.588 1.00 92.56 262 TRP A CA 1
ATOM 2009 C C . TRP A 1 262 ? 15.675 6.959 -24.824 1.00 92.56 262 TRP A C 1
ATOM 2011 O O . TRP A 1 262 ? 15.394 8.091 -24.414 1.00 92.56 262 TRP A O 1
ATOM 2021 N N . LEU A 1 263 ? 14.847 6.211 -25.556 1.00 93.75 263 LEU A N 1
ATOM 2022 C CA . LEU A 1 263 ? 13.499 6.638 -25.940 1.00 93.75 263 LEU A CA 1
ATOM 2023 C C . LEU A 1 263 ? 12.376 5.977 -25.128 1.00 93.75 263 LEU A C 1
ATOM 2025 O O . LEU A 1 263 ? 11.288 6.553 -25.105 1.00 93.75 263 LEU A O 1
ATOM 2029 N N . GLY A 1 264 ? 12.627 4.829 -24.491 1.00 93.12 264 GLY A N 1
ATOM 2030 C CA . GLY A 1 264 ? 11.714 4.203 -23.526 1.00 93.12 264 GLY A CA 1
ATOM 2031 C C . GLY A 1 264 ? 11.703 4.907 -22.162 1.00 93.12 264 GLY A C 1
ATOM 2032 O O . GLY A 1 264 ? 12.313 5.979 -22.020 1.00 93.12 264 GLY A O 1
ATOM 2033 N N . SER A 1 265 ? 11.007 4.319 -21.184 1.00 93.75 265 SER A N 1
ATOM 2034 C CA . SER A 1 265 ? 11.186 4.661 -19.762 1.00 93.75 265 SER A CA 1
ATOM 2035 C C . SER A 1 265 ? 12.538 4.127 -19.258 1.00 93.75 265 SER A C 1
ATOM 2037 O O . SER A 1 265 ? 13.277 3.484 -20.013 1.00 93.75 265 SER A O 1
ATOM 2039 N N . ASP A 1 266 ? 12.954 4.517 -18.054 1.00 92.31 266 ASP A N 1
ATOM 2040 C CA . ASP A 1 266 ? 14.224 4.105 -17.452 1.00 92.31 266 ASP A CA 1
ATOM 2041 C C . ASP A 1 266 ? 13.976 2.930 -16.493 1.00 92.31 266 ASP A C 1
ATOM 2043 O O . ASP A 1 266 ? 13.510 3.195 -15.392 1.00 92.31 266 ASP A O 1
ATOM 2047 N N . PRO A 1 267 ? 14.406 1.689 -16.819 1.00 92.38 267 PRO A N 1
ATOM 2048 C CA . PRO A 1 267 ? 14.138 0.489 -16.008 1.00 92.38 267 PRO A CA 1
ATOM 2049 C C . PRO A 1 267 ? 14.728 0.442 -14.605 1.00 92.38 267 PRO A C 1
ATOM 2051 O O . PRO A 1 267 ? 14.855 -0.607 -13.979 1.00 92.38 267 PRO A O 1
ATOM 2054 N N . THR A 1 268 ? 15.288 1.554 -14.155 1.00 90.94 268 THR A N 1
ATOM 2055 C CA . THR A 1 268 ? 15.891 1.683 -12.839 1.00 90.94 268 THR A CA 1
ATOM 2056 C C . THR A 1 268 ? 15.132 2.646 -11.950 1.00 90.94 268 THR A C 1
ATOM 2058 O O . THR A 1 268 ? 15.495 2.771 -10.776 1.00 90.94 268 THR A O 1
ATOM 2061 N N . GLU A 1 269 ? 14.129 3.343 -12.469 1.00 91.69 269 GLU A N 1
ATOM 2062 C CA . GLU A 1 269 ? 13.373 4.353 -11.752 1.00 91.69 269 GLU A CA 1
ATOM 2063 C C . GLU A 1 269 ? 11.878 4.114 -11.959 1.00 91.69 269 GLU A C 1
ATOM 2065 O O . GLU A 1 269 ? 11.377 4.263 -13.059 1.00 91.69 269 GLU A O 1
ATOM 2070 N N . SER A 1 270 ? 11.153 3.909 -10.858 1.00 91.88 270 SER A N 1
ATOM 2071 C CA . SER A 1 270 ? 9.713 3.617 -10.883 1.00 91.88 270 SER A CA 1
ATOM 2072 C C . SER A 1 270 ? 8.821 4.750 -11.415 1.00 91.88 270 SER A C 1
ATOM 2074 O O . SER A 1 270 ? 7.608 4.671 -11.290 1.00 91.88 270 SER A O 1
ATOM 2076 N N . ASP A 1 271 ? 9.417 5.889 -11.760 1.00 93.31 271 ASP A N 1
ATOM 2077 C CA . ASP A 1 271 ? 8.778 7.154 -12.136 1.00 93.31 271 ASP A CA 1
ATOM 2078 C C . ASP A 1 271 ? 9.809 7.929 -12.981 1.00 93.31 271 ASP A C 1
ATOM 2080 O O . ASP A 1 271 ? 10.647 8.701 -12.478 1.00 93.31 271 ASP A O 1
ATOM 2084 N N . SER A 1 272 ? 9.837 7.601 -14.271 1.00 91.25 272 SER A N 1
ATOM 2085 C CA . SER A 1 272 ? 10.900 7.931 -15.222 1.00 91.25 272 SER A CA 1
ATOM 2086 C C . SER A 1 272 ? 10.723 9.273 -15.915 1.00 91.25 272 SER A C 1
ATOM 2088 O O . SER A 1 272 ? 11.539 9.615 -16.791 1.00 91.25 272 SER A O 1
ATOM 2090 N N . ASP A 1 273 ? 9.719 10.076 -15.544 1.00 92.69 273 ASP A N 1
ATOM 2091 C CA . ASP A 1 273 ? 9.449 11.319 -16.251 1.00 92.69 273 ASP A CA 1
ATOM 2092 C C . ASP A 1 273 ? 10.691 12.192 -16.351 1.00 92.69 273 ASP A C 1
ATOM 2094 O O . ASP A 1 273 ? 11.209 12.732 -15.372 1.00 92.69 273 ASP A O 1
ATOM 2098 N N . TYR A 1 274 ? 11.169 12.419 -17.567 1.00 90.50 274 TYR A N 1
ATOM 2099 C CA . TYR A 1 274 ? 12.396 13.176 -17.776 1.00 90.50 274 TYR A CA 1
ATOM 2100 C C . TYR A 1 274 ? 12.142 14.552 -18.385 1.00 90.50 274 TYR A C 1
ATOM 2102 O O . TYR A 1 274 ? 13.082 15.354 -18.501 1.00 90.50 274 TYR A O 1
ATOM 2110 N N . TYR A 1 275 ? 10.907 14.867 -18.788 1.00 92.44 275 TYR A N 1
ATOM 2111 C CA . TYR A 1 275 ? 10.556 16.176 -19.330 1.00 92.44 275 TYR A CA 1
ATOM 2112 C C . TYR A 1 275 ? 9.163 16.658 -18.931 1.00 92.44 275 TYR A C 1
ATOM 2114 O O . TYR A 1 275 ? 8.301 15.903 -18.525 1.00 92.44 275 TYR A O 1
ATOM 2122 N N . SER A 1 276 ? 8.953 17.968 -19.058 1.00 92.31 276 SER A N 1
ATOM 2123 C CA . SER A 1 276 ? 7.643 18.607 -18.912 1.00 92.31 276 SER A CA 1
ATOM 2124 C C . SER A 1 276 ? 7.425 19.656 -20.002 1.00 92.31 276 SER A C 1
ATOM 2126 O O . SER A 1 276 ? 8.376 20.266 -20.511 1.00 92.31 276 SER A O 1
ATOM 2128 N N . TRP A 1 277 ? 6.171 19.911 -20.361 1.00 89.06 277 TRP A N 1
ATOM 2129 C CA . TRP A 1 277 ? 5.773 20.943 -21.305 1.00 89.06 277 TRP A CA 1
ATOM 2130 C C . TRP A 1 277 ? 5.627 22.304 -20.626 1.00 89.06 277 TRP A C 1
ATOM 2132 O O . TRP A 1 277 ? 4.715 22.571 -19.846 1.00 89.06 277 TRP A O 1
ATOM 2142 N N . SER A 1 278 ? 6.480 23.244 -21.026 1.00 86.12 278 SER A N 1
ATOM 2143 C CA . SER A 1 278 ? 6.281 24.666 -20.762 1.00 86.12 278 SER A CA 1
ATOM 2144 C C . SER A 1 278 ? 5.741 25.347 -22.019 1.00 86.12 278 SER A C 1
ATOM 2146 O O . SER A 1 278 ? 6.489 25.751 -22.913 1.00 86.12 278 SER A O 1
ATOM 2148 N N . GLU A 1 279 ? 4.413 25.460 -22.091 1.00 81.88 279 GLU A N 1
ATOM 2149 C CA . GLU A 1 279 ? 3.652 25.940 -23.254 1.00 81.88 279 GLU A CA 1
ATOM 2150 C C . GLU A 1 279 ? 3.873 25.095 -24.525 1.00 81.88 279 GLU A C 1
ATOM 2152 O O . GLU A 1 279 ? 3.035 24.276 -24.873 1.00 81.88 279 GLU A O 1
ATOM 2157 N N . ILE A 1 280 ? 4.965 25.329 -25.259 1.00 83.31 280 ILE A N 1
ATOM 2158 C CA . ILE A 1 280 ? 5.304 24.647 -26.529 1.00 83.31 280 ILE A CA 1
ATOM 2159 C C . ILE A 1 280 ? 6.756 24.127 -26.492 1.00 83.31 280 ILE A C 1
ATOM 2161 O O . ILE A 1 280 ? 7.287 23.648 -27.489 1.00 83.31 280 ILE A O 1
ATOM 2165 N N . ILE A 1 281 ? 7.447 24.277 -25.361 1.00 87.00 281 ILE A N 1
ATOM 2166 C CA . ILE A 1 281 ? 8.848 23.887 -25.207 1.00 87.00 281 ILE A CA 1
ATOM 2167 C C . ILE A 1 281 ? 8.914 22.776 -24.168 1.00 87.00 281 ILE A C 1
ATOM 2169 O O . ILE A 1 281 ? 8.466 22.973 -23.041 1.00 87.00 281 ILE A O 1
ATOM 2173 N N . SER A 1 282 ? 9.504 21.647 -24.544 1.00 87.69 282 SER A N 1
ATOM 2174 C CA . SER A 1 282 ? 9.899 20.590 -23.622 1.00 87.69 282 SER A CA 1
ATOM 2175 C C . SER A 1 282 ? 11.076 21.065 -22.770 1.00 87.69 282 SER A C 1
ATOM 2177 O O . SER A 1 282 ? 12.076 21.601 -23.264 1.00 87.69 282 SER A O 1
ATOM 2179 N N . VAL A 1 283 ? 10.949 20.911 -21.459 1.00 89.81 283 VAL A N 1
ATOM 2180 C CA . VAL A 1 283 ? 11.977 21.264 -20.484 1.00 89.81 283 VAL A CA 1
ATOM 2181 C C . VAL A 1 283 ? 12.354 19.999 -19.737 1.00 89.81 283 VAL A C 1
ATOM 2183 O O . VAL A 1 283 ? 11.511 19.402 -19.079 1.00 89.81 283 VAL A O 1
ATOM 2186 N N . GLY A 1 284 ? 13.624 19.606 -19.839 1.00 88.31 284 GLY A N 1
ATOM 2187 C CA . GLY A 1 284 ? 14.143 18.468 -19.088 1.00 88.31 284 GLY A CA 1
ATOM 2188 C C . GLY A 1 284 ? 14.060 18.706 -17.582 1.00 88.31 284 GLY A C 1
ATOM 2189 O O . GLY A 1 284 ? 14.340 19.816 -17.103 1.00 88.31 284 GLY A O 1
ATOM 2190 N N . LEU A 1 285 ? 13.681 17.667 -16.849 1.00 86.56 285 LEU A N 1
ATOM 2191 C CA . LEU A 1 285 ? 13.555 17.704 -15.403 1.00 86.56 285 LEU A CA 1
ATOM 2192 C C . LEU A 1 285 ? 14.918 17.560 -14.719 1.00 86.56 285 LEU A C 1
ATOM 2194 O O . LEU A 1 285 ? 15.849 16.936 -15.221 1.00 86.56 285 LEU A O 1
ATOM 2198 N N . ALA A 1 286 ? 15.060 18.224 -13.571 1.00 84.75 286 ALA A N 1
ATOM 2199 C CA . ALA A 1 286 ? 16.272 18.125 -12.754 1.00 84.75 286 ALA A CA 1
ATOM 2200 C C . ALA A 1 286 ? 16.235 16.920 -11.805 1.00 84.75 286 ALA A C 1
ATOM 2202 O O . ALA A 1 286 ? 17.288 16.433 -11.399 1.00 84.75 286 ALA A O 1
ATOM 2203 N N . ILE A 1 287 ? 15.029 16.518 -11.419 1.00 84.75 287 ILE A N 1
ATOM 2204 C CA . ILE A 1 287 ? 14.705 15.315 -10.664 1.00 84.75 287 ILE A CA 1
ATOM 2205 C C . ILE A 1 287 ? 13.606 14.670 -11.503 1.00 84.75 287 ILE A C 1
ATOM 2207 O O . ILE A 1 287 ? 12.616 15.373 -11.726 1.00 84.75 287 ILE A O 1
ATOM 2211 N N . PRO A 1 288 ? 13.832 13.464 -12.043 1.00 86.69 288 PRO A N 1
ATOM 2212 C CA . PRO A 1 288 ? 12.800 12.747 -12.764 1.00 86.69 288 PRO A CA 1
ATOM 2213 C C . PRO A 1 288 ? 11.567 12.502 -11.899 1.00 86.69 288 PRO A C 1
ATOM 2215 O O . PRO A 1 288 ? 11.668 12.505 -10.666 1.00 86.69 288 PRO A O 1
ATOM 2218 N N . GLY A 1 289 ? 10.449 12.348 -12.582 1.00 90.00 289 GLY A N 1
ATOM 2219 C CA . GLY A 1 289 ? 9.191 11.913 -12.020 1.00 90.00 289 GLY A CA 1
ATOM 2220 C C . GLY A 1 289 ? 8.201 13.004 -11.635 1.00 90.00 289 GLY A C 1
ATOM 2221 O O . GLY A 1 289 ? 8.574 14.147 -11.304 1.00 90.00 289 GLY A O 1
ATOM 2222 N N . ASP A 1 290 ? 6.925 12.641 -11.660 1.00 91.06 290 ASP A N 1
ATOM 2223 C CA . ASP A 1 290 ? 5.802 13.486 -11.261 1.00 91.06 290 ASP A CA 1
ATOM 2224 C C . ASP A 1 290 ? 4.957 12.928 -10.103 1.00 91.06 290 ASP A C 1
ATOM 2226 O O . ASP A 1 290 ? 4.159 13.658 -9.494 1.00 91.06 290 ASP A O 1
ATOM 2230 N N . GLY A 1 291 ? 5.259 11.702 -9.680 1.00 90.44 291 GLY A N 1
ATOM 2231 C CA . GLY A 1 291 ? 4.640 10.996 -8.572 1.00 90.44 291 GLY A CA 1
ATOM 2232 C C . GLY A 1 291 ? 3.610 9.947 -8.985 1.00 90.44 291 GLY A C 1
ATOM 2233 O O . GLY A 1 291 ? 2.992 9.381 -8.075 1.00 90.44 291 GLY A O 1
ATOM 2234 N N . ILE A 1 292 ? 3.418 9.702 -10.282 1.00 93.56 292 ILE A N 1
ATOM 2235 C CA . ILE A 1 292 ? 2.694 8.550 -10.827 1.00 93.56 292 ILE A CA 1
ATOM 2236 C C . ILE A 1 292 ? 3.731 7.508 -11.305 1.00 93.56 292 ILE A C 1
ATOM 2238 O O . ILE A 1 292 ? 4.717 7.899 -11.906 1.00 93.56 292 ILE A O 1
ATOM 2242 N N . PRO A 1 293 ? 3.580 6.207 -10.993 1.00 93.88 293 PRO A N 1
ATOM 2243 C CA . PRO A 1 293 ? 4.506 5.185 -11.478 1.00 93.88 293 PRO A CA 1
ATOM 2244 C C . PRO A 1 293 ? 4.328 4.863 -12.965 1.00 93.88 293 PRO A C 1
ATOM 2246 O O . PRO A 1 293 ? 3.179 4.806 -13.428 1.00 93.88 293 PRO A O 1
ATOM 2249 N N . ASP A 1 294 ? 5.418 4.535 -13.665 1.00 94.88 294 ASP A N 1
ATOM 2250 C CA . ASP A 1 294 ? 5.398 4.330 -15.121 1.00 94.88 294 ASP A CA 1
ATOM 2251 C C . ASP A 1 294 ? 4.442 3.194 -15.512 1.00 94.88 294 ASP A C 1
ATOM 2253 O O . ASP A 1 294 ? 3.612 3.344 -16.417 1.00 94.88 294 ASP A O 1
ATOM 2257 N N . GLY A 1 295 ? 4.473 2.076 -14.781 1.00 93.88 295 GLY A N 1
ATOM 2258 C CA . GLY A 1 295 ? 3.571 0.944 -14.996 1.00 93.88 295 GLY A CA 1
ATOM 2259 C C . GLY A 1 295 ? 2.087 1.329 -14.932 1.00 93.88 295 GLY A C 1
ATOM 2260 O O . GLY A 1 295 ? 1.269 0.834 -15.719 1.00 93.88 295 GLY A O 1
ATOM 2261 N N . TRP A 1 296 ? 1.718 2.267 -14.051 1.00 94.19 296 TRP A N 1
ATOM 2262 C CA . TRP A 1 296 ? 0.350 2.789 -13.966 1.00 94.19 296 TRP A CA 1
ATOM 2263 C C . TRP A 1 296 ? 0.003 3.671 -15.163 1.00 94.19 296 TRP A C 1
ATOM 2265 O O . TRP A 1 296 ? -1.065 3.514 -15.765 1.00 94.19 296 TRP A O 1
ATOM 2275 N N . GLU A 1 297 ? 0.910 4.563 -15.546 1.00 95.25 297 GLU A N 1
ATOM 2276 C CA . GLU A 1 297 ? 0.735 5.449 -16.693 1.00 95.25 297 GLU A CA 1
ATOM 2277 C C . GLU A 1 297 ? 0.536 4.671 -17.989 1.00 95.25 297 GLU A C 1
ATOM 2279 O O . GLU A 1 297 ? -0.434 4.899 -18.718 1.00 95.25 297 GLU A O 1
ATOM 2284 N N . VAL A 1 298 ? 1.397 3.689 -18.241 1.00 94.12 298 VAL A N 1
ATOM 2285 C CA . VAL A 1 298 ? 1.368 2.860 -19.448 1.00 94.12 298 VAL A CA 1
ATOM 2286 C C . VAL A 1 298 ? 0.073 2.062 -19.536 1.00 94.12 298 VAL A C 1
ATOM 2288 O O . VAL A 1 298 ? -0.538 1.999 -20.609 1.00 94.12 298 VAL A O 1
ATOM 2291 N N . HIS A 1 299 ? -0.397 1.505 -18.416 1.00 93.56 299 HIS A N 1
ATOM 2292 C CA . HIS A 1 299 ? -1.653 0.757 -18.374 1.00 93.56 299 HIS A CA 1
ATOM 2293 C C . HIS A 1 299 ? -2.858 1.608 -18.802 1.00 93.56 299 HIS A C 1
ATOM 2295 O O . HIS A 1 299 ? -3.727 1.128 -19.539 1.00 93.56 299 HIS A O 1
ATOM 2301 N N . TYR A 1 300 ? -2.902 2.875 -18.381 1.00 93.56 300 TYR A N 1
ATOM 2302 C CA . TYR A 1 300 ? -3.977 3.812 -18.724 1.00 93.56 300 TYR A CA 1
ATOM 2303 C C . TYR A 1 300 ? -3.686 4.678 -19.962 1.00 93.56 300 TYR A C 1
ATOM 2305 O O . TYR A 1 300 ? -4.535 5.470 -20.377 1.00 93.56 300 TYR A O 1
ATOM 2313 N N . GLY A 1 301 ? -2.542 4.483 -20.620 1.00 92.81 301 GLY A N 1
ATOM 2314 C CA . GLY A 1 301 ? -2.181 5.158 -21.868 1.00 92.81 301 GLY A CA 1
ATOM 2315 C C . GLY A 1 301 ? -1.697 6.602 -21.704 1.00 92.81 301 GLY A C 1
ATOM 2316 O O . GLY A 1 301 ? -1.861 7.397 -22.635 1.00 92.81 301 GLY A O 1
ATOM 2317 N N . LEU A 1 302 ? -1.137 6.936 -20.542 1.00 94.44 302 LEU A N 1
ATOM 2318 C CA . LEU A 1 302 ? -0.350 8.148 -20.298 1.00 94.44 302 LEU A CA 1
ATOM 2319 C C . LEU A 1 302 ? 1.104 7.951 -20.785 1.00 94.44 302 LEU A C 1
ATOM 2321 O O . LEU A 1 302 ? 1.451 6.868 -21.269 1.00 94.44 302 LEU A O 1
ATOM 2325 N N . ASP A 1 303 ? 1.921 9.009 -20.784 1.00 93.88 303 ASP A N 1
ATOM 2326 C CA . ASP A 1 303 ? 3.312 8.952 -21.258 1.00 93.88 303 ASP A CA 1
ATOM 2327 C C . ASP A 1 303 ? 4.277 9.025 -20.057 1.00 93.88 303 ASP A C 1
ATOM 2329 O O . ASP A 1 303 ? 4.561 10.148 -19.648 1.00 93.88 303 ASP A O 1
ATOM 2333 N N . PRO A 1 304 ? 4.892 7.903 -19.607 1.00 95.12 304 PRO A N 1
ATOM 2334 C CA . PRO A 1 304 ? 5.768 7.787 -18.416 1.00 95.12 304 PRO A CA 1
ATOM 2335 C C . PRO A 1 304 ? 7.112 8.527 -18.512 1.00 95.12 304 PRO A C 1
ATOM 2337 O O . PRO A 1 304 ? 8.128 8.241 -17.883 1.00 95.12 304 PRO A O 1
ATOM 2340 N N . ARG A 1 305 ? 7.191 9.432 -19.474 1.00 93.69 305 ARG A N 1
ATOM 2341 C CA . ARG A 1 305 ? 8.350 10.255 -19.785 1.00 93.69 305 ARG A CA 1
ATOM 2342 C C . ARG A 1 305 ? 7.994 11.731 -19.601 1.00 93.69 305 ARG A C 1
ATOM 2344 O O . ARG A 1 305 ? 8.909 12.566 -19.582 1.00 93.69 305 ARG A O 1
ATOM 2351 N N . ASN A 1 306 ? 6.702 12.056 -19.533 1.00 93.81 306 ASN A N 1
ATOM 2352 C CA . ASN A 1 306 ? 6.110 13.378 -19.597 1.00 93.81 306 ASN A CA 1
ATOM 2353 C C . ASN A 1 306 ? 5.345 13.760 -18.315 1.00 93.81 306 ASN A C 1
ATOM 2355 O O . ASN A 1 306 ? 4.124 13.841 -18.322 1.00 93.81 306 ASN A O 1
ATOM 2359 N N . ALA A 1 307 ? 6.062 14.340 -17.357 1.00 93.81 307 ALA A N 1
ATOM 2360 C CA . ALA A 1 307 ? 5.532 14.859 -16.089 1.00 93.81 307 ALA A CA 1
ATOM 2361 C C . ALA A 1 307 ? 4.412 15.924 -16.161 1.00 93.81 307 ALA A C 1
ATOM 2363 O O . ALA A 1 307 ? 4.053 16.559 -15.167 1.00 93.81 307 ALA A O 1
ATOM 2364 N N . SER A 1 308 ? 3.986 16.333 -17.358 1.00 91.50 308 SER A N 1
ATOM 2365 C CA . SER A 1 308 ? 2.914 17.321 -17.526 1.00 91.50 308 SER A CA 1
ATOM 2366 C C . SER A 1 308 ? 1.540 16.707 -17.661 1.00 91.50 308 SER A C 1
ATOM 2368 O O . SER A 1 308 ? 0.579 17.469 -17.558 1.00 91.50 308 SER A O 1
ATOM 2370 N N . ASP A 1 309 ? 1.431 15.416 -17.959 1.00 92.56 309 ASP A N 1
ATOM 2371 C CA . ASP A 1 309 ? 0.135 14.754 -18.046 1.00 92.56 309 ASP A CA 1
ATOM 2372 C C . ASP A 1 309 ? -0.437 14.388 -16.672 1.00 92.56 309 ASP A C 1
ATOM 2374 O O . ASP A 1 309 ? -1.657 14.438 -16.559 1.00 92.56 309 ASP A O 1
ATOM 2378 N N . SER A 1 310 ? 0.352 14.214 -15.605 1.00 92.31 310 SER A N 1
ATOM 2379 C CA . SER A 1 310 ? -0.184 14.061 -14.233 1.00 92.31 310 SER A CA 1
ATOM 2380 C C . SER A 1 310 ? -1.199 15.120 -13.817 1.00 92.31 310 SER A C 1
ATOM 2382 O O . SER A 1 310 ? -2.149 14.827 -13.096 1.00 92.31 310 SER A O 1
ATOM 2384 N N . ILE A 1 311 ? -1.009 16.372 -14.240 1.00 91.19 311 ILE A N 1
ATOM 2385 C CA . ILE A 1 311 ? -1.899 17.493 -13.888 1.00 91.19 311 ILE A CA 1
ATOM 2386 C C . ILE A 1 311 ? -2.995 17.743 -14.926 1.00 91.19 311 ILE A C 1
ATOM 2388 O O . ILE A 1 311 ? -3.770 18.694 -14.784 1.00 91.19 311 ILE A O 1
ATOM 2392 N N . LEU A 1 312 ? -3.017 16.962 -16.005 1.00 91.56 312 LEU A N 1
ATOM 2393 C CA . LEU A 1 312 ? -4.108 16.986 -16.964 1.00 91.56 312 LEU A CA 1
ATOM 2394 C C . LEU A 1 312 ? -5.251 16.119 -16.450 1.00 91.56 312 LEU A C 1
ATOM 2396 O O . LEU A 1 312 ? -5.060 15.146 -15.736 1.00 91.56 312 LEU A O 1
ATOM 2400 N N . ASP A 1 313 ? -6.441 16.521 -16.852 1.00 92.00 313 ASP A N 1
ATOM 2401 C CA . ASP A 1 313 ? -7.678 15.777 -16.696 1.00 92.00 313 ASP A CA 1
ATOM 2402 C C . ASP A 1 313 ? -8.020 15.272 -18.107 1.00 92.00 313 ASP A C 1
ATOM 2404 O O . ASP A 1 313 ? -8.397 16.051 -19.002 1.00 92.00 313 ASP A O 1
ATOM 2408 N N . SER A 1 314 ? -7.686 14.004 -18.360 1.00 92.38 314 SER A N 1
ATOM 2409 C CA . SER A 1 314 ? -7.647 13.442 -19.715 1.00 92.38 314 SER A CA 1
ATOM 2410 C C . SER A 1 314 ? -9.044 13.144 -20.262 1.00 92.38 314 SER A C 1
ATOM 2412 O O . SER A 1 314 ? -9.262 13.234 -21.479 1.00 92.38 314 SER A O 1
ATOM 2414 N N . ASP A 1 315 ? -10.008 12.862 -19.391 1.00 92.38 315 ASP A N 1
ATOM 2415 C CA . ASP A 1 315 ? -11.391 12.538 -19.737 1.00 92.38 315 ASP A CA 1
ATOM 2416 C C . ASP A 1 315 ? -12.394 13.681 -19.470 1.00 92.38 315 ASP A C 1
ATOM 2418 O O . ASP A 1 315 ? -13.537 13.628 -19.946 1.00 92.38 315 ASP A O 1
ATOM 2422 N N . SER A 1 316 ? -11.918 14.784 -18.886 1.00 91.50 316 SER A N 1
ATOM 2423 C CA . SER A 1 316 ? -12.655 16.018 -18.599 1.00 91.50 316 SER A CA 1
ATOM 2424 C C . SER A 1 316 ? -13.786 15.846 -17.588 1.00 91.50 316 SER A C 1
ATOM 2426 O O . SER A 1 316 ? -14.880 16.406 -17.791 1.00 91.50 316 SER A O 1
ATOM 2428 N N . ASP A 1 317 ? -13.549 15.057 -16.551 1.00 89.00 317 ASP A N 1
ATOM 2429 C CA . ASP A 1 317 ? -14.467 14.868 -15.441 1.00 89.00 317 ASP A CA 1
ATOM 2430 C C . ASP A 1 317 ? -14.244 15.911 -14.313 1.00 89.00 317 ASP A C 1
ATOM 2432 O O . ASP A 1 317 ? -13.949 17.084 -14.571 1.00 89.00 317 ASP A O 1
ATOM 2436 N N . GLY A 1 318 ? -14.580 15.580 -13.066 1.00 86.38 318 GLY A N 1
ATOM 2437 C CA . GLY A 1 318 ? -14.548 16.528 -11.951 1.00 86.38 318 GLY A CA 1
ATOM 2438 C C . GLY A 1 318 ? -15.835 17.342 -11.736 1.00 86.38 318 GLY A C 1
ATOM 2439 O O . GLY A 1 318 ? -16.883 17.166 -12.377 1.00 86.38 318 GLY A O 1
ATOM 2440 N N . TRP A 1 319 ? -15.796 18.236 -10.742 1.00 87.44 319 TRP A N 1
ATOM 2441 C CA . TRP A 1 319 ? -17.001 18.859 -10.184 1.00 87.44 319 TRP A CA 1
ATOM 2442 C C . TRP A 1 319 ? -16.828 20.346 -9.851 1.00 87.44 319 TRP A C 1
ATOM 2444 O O . TRP A 1 319 ? -16.078 20.717 -8.953 1.00 87.44 319 TRP A O 1
ATOM 2454 N N . ASP A 1 320 ? -17.650 21.186 -10.495 1.00 89.62 320 ASP A N 1
ATOM 2455 C CA . ASP A 1 320 ? -17.813 22.622 -10.200 1.00 89.62 320 ASP A CA 1
ATOM 2456 C C . ASP A 1 320 ? -18.378 22.820 -8.773 1.00 89.62 320 ASP A C 1
ATOM 2458 O O . ASP A 1 320 ? -19.597 22.800 -8.514 1.00 89.62 320 ASP A O 1
ATOM 2462 N N . LEU A 1 321 ? -17.461 22.952 -7.813 1.00 87.88 321 LEU A N 1
ATOM 2463 C CA . LEU A 1 321 ? -17.737 22.959 -6.383 1.00 87.88 321 LEU A CA 1
ATOM 2464 C C . LEU A 1 321 ? -18.426 24.260 -5.971 1.00 87.88 321 LEU A C 1
ATOM 2466 O O . LEU A 1 321 ? -19.352 24.241 -5.142 1.00 87.88 321 LEU A O 1
ATOM 2470 N N . ASP A 1 322 ? -17.998 25.388 -6.539 1.00 90.31 322 ASP A N 1
ATOM 2471 C CA . ASP A 1 322 ? -18.502 26.715 -6.188 1.00 90.31 322 ASP A CA 1
ATOM 2472 C C . ASP A 1 322 ? -19.696 27.187 -7.046 1.00 90.31 322 ASP A C 1
ATOM 2474 O O . ASP A 1 322 ? -20.430 28.111 -6.651 1.00 90.31 322 ASP A O 1
ATOM 2478 N N . ARG A 1 323 ? -19.993 26.443 -8.118 1.00 90.94 323 ARG A N 1
ATOM 2479 C CA . ARG A 1 323 ? -21.109 26.616 -9.056 1.00 90.94 323 ARG A CA 1
ATOM 2480 C C . ARG A 1 323 ? -21.014 27.893 -9.875 1.00 90.94 323 ARG A C 1
ATOM 2482 O O . ARG A 1 323 ? -22.056 28.500 -10.186 1.00 90.94 323 ARG A O 1
ATOM 2489 N N . ASP A 1 324 ? -19.808 28.347 -10.185 1.00 92.81 324 ASP A N 1
ATOM 2490 C CA . ASP A 1 324 ? -19.582 29.512 -11.034 1.00 92.81 324 ASP A CA 1
ATOM 2491 C C . ASP A 1 324 ? -19.671 29.198 -12.543 1.00 92.81 324 ASP A C 1
ATOM 2493 O O . ASP A 1 324 ? -19.800 30.123 -13.363 1.00 92.81 324 ASP A O 1
ATOM 2497 N N . GLY A 1 325 ? -19.758 27.908 -12.888 1.00 89.81 325 GLY A N 1
ATOM 2498 C CA . GLY A 1 325 ? -19.915 27.385 -14.238 1.00 89.81 325 GLY A CA 1
ATOM 2499 C C . GLY A 1 325 ? -18.603 27.064 -14.949 1.00 89.81 325 GLY A C 1
ATOM 2500 O O . GLY A 1 325 ? -18.641 26.862 -16.170 1.00 89.81 325 GLY A O 1
ATOM 2501 N N . TYR A 1 326 ? -17.478 27.054 -14.238 1.00 89.12 326 TYR A N 1
ATOM 2502 C CA . TYR A 1 326 ? -16.178 26.608 -14.724 1.00 89.12 326 TYR A CA 1
ATOM 2503 C C . TYR A 1 326 ? -15.673 25.447 -13.861 1.00 89.12 326 TYR A C 1
ATOM 2505 O O . TYR A 1 326 ? -16.083 25.298 -12.724 1.00 89.12 326 TYR A O 1
ATOM 2513 N N . ILE A 1 327 ? -14.815 24.614 -14.448 1.00 87.75 327 ILE A N 1
ATOM 2514 C CA . ILE A 1 327 ? -14.003 23.637 -13.723 1.00 87.75 327 ILE A CA 1
ATOM 2515 C C . ILE A 1 327 ? -12.576 24.163 -13.833 1.00 87.75 327 ILE A C 1
ATOM 2517 O O . ILE A 1 327 ? -12.064 24.360 -14.944 1.00 87.75 327 ILE A O 1
ATOM 2521 N N . ILE A 1 328 ? -11.986 24.535 -12.701 1.00 88.62 328 ILE A N 1
ATOM 2522 C CA . ILE A 1 328 ? -10.624 25.067 -12.651 1.00 88.62 328 ILE A CA 1
ATOM 2523 C C . ILE A 1 328 ? -9.628 23.901 -12.749 1.00 88.62 328 ILE A C 1
ATOM 2525 O O . ILE A 1 328 ? -9.664 23.035 -11.878 1.00 88.62 328 ILE A O 1
ATOM 2529 N N . PRO A 1 329 ? -8.726 23.896 -13.751 1.00 87.31 329 PRO A N 1
ATOM 2530 C CA . PRO A 1 329 ? -7.723 22.850 -13.888 1.00 87.31 329 PRO A CA 1
ATOM 2531 C C . PRO A 1 329 ? -6.619 22.976 -12.841 1.00 87.31 329 PRO A C 1
ATOM 2533 O O . PRO A 1 329 ? -6.302 24.084 -12.374 1.00 87.31 329 PRO A O 1
ATOM 2536 N N . ASP A 1 330 ? -5.955 21.858 -12.585 1.00 87.62 330 ASP A N 1
ATOM 2537 C CA . ASP A 1 330 ? -4.751 21.827 -11.775 1.00 87.62 330 ASP A CA 1
ATOM 2538 C C . ASP A 1 330 ? -3.560 22.507 -12.446 1.00 87.62 330 ASP A C 1
ATOM 2540 O O . ASP A 1 330 ? -3.436 22.641 -13.663 1.00 87.62 330 ASP A O 1
ATOM 2544 N N . THR A 1 331 ? -2.679 23.037 -11.600 1.00 85.75 331 THR A N 1
ATOM 2545 C CA . THR A 1 331 ? -1.490 23.786 -12.044 1.00 85.75 331 THR A CA 1
ATOM 2546 C C . THR A 1 331 ? -0.190 23.144 -11.598 1.00 85.75 331 THR A C 1
ATOM 2548 O O . THR A 1 331 ? 0.867 23.469 -12.140 1.00 85.75 331 THR A O 1
ATOM 2551 N N . SER A 1 332 ? -0.255 22.275 -10.593 1.00 86.69 332 SER A N 1
ATOM 2552 C CA . SER A 1 332 ? 0.809 21.376 -10.176 1.00 86.69 332 SER A CA 1
ATOM 2553 C C . SER A 1 332 ? 0.218 20.274 -9.296 1.00 86.69 332 SER A C 1
ATOM 2555 O O . SER A 1 332 ? -0.800 20.494 -8.643 1.00 86.69 332 SER A O 1
ATOM 2557 N N . VAL A 1 333 ? 0.929 19.155 -9.153 1.00 85.50 333 VAL A N 1
ATOM 2558 C CA . VAL A 1 333 ? 0.581 18.064 -8.218 1.00 85.50 333 VAL A CA 1
ATOM 2559 C C . VAL A 1 333 ? 0.377 18.531 -6.767 1.00 85.50 333 VAL A C 1
ATOM 2561 O O . VAL A 1 333 ? -0.343 17.924 -5.985 1.00 85.50 333 VAL A O 1
ATOM 2564 N N . ALA A 1 334 ? 0.978 19.664 -6.384 1.00 81.75 334 ALA A N 1
ATOM 2565 C CA . ALA A 1 334 ? 0.839 20.243 -5.047 1.00 81.75 334 ALA A CA 1
ATOM 2566 C C . ALA A 1 334 ? -0.420 21.112 -4.862 1.00 81.75 334 ALA A C 1
ATOM 2568 O O . ALA A 1 334 ? -0.735 21.486 -3.728 1.00 81.75 334 ALA A O 1
ATOM 2569 N N . THR A 1 335 ? -1.091 21.508 -5.947 1.00 78.38 335 THR A N 1
ATOM 2570 C CA . THR A 1 335 ? -2.303 22.343 -5.916 1.00 78.38 335 THR A CA 1
ATOM 2571 C C . THR A 1 335 ? -3.570 21.589 -6.303 1.00 78.38 335 THR A C 1
ATOM 2573 O O . THR A 1 335 ? -4.628 22.203 -6.236 1.00 78.38 335 THR A O 1
ATOM 2576 N N . THR A 1 336 ? -3.468 20.288 -6.578 1.00 79.62 336 THR A N 1
ATOM 2577 C CA . THR A 1 336 ? -4.566 19.356 -6.904 1.00 79.62 336 THR A CA 1
ATOM 2578 C C . THR A 1 336 ? -5.767 19.500 -5.977 1.00 79.62 336 THR A C 1
ATOM 2580 O O . THR A 1 336 ? -6.855 19.872 -6.387 1.00 79.62 336 THR A O 1
ATOM 2583 N N . SER A 1 337 ? -5.522 19.487 -4.664 1.00 75.31 337 SER A N 1
ATOM 2584 C CA . SER A 1 337 ? -6.572 19.710 -3.651 1.00 75.31 337 SER A CA 1
ATOM 2585 C C . SER A 1 337 ? -7.334 21.055 -3.718 1.00 75.31 337 SER A C 1
ATOM 2587 O O . SER A 1 337 ? -8.240 21.282 -2.908 1.00 75.31 337 SER A O 1
ATOM 2589 N N . TRP A 1 338 ? -6.914 22.001 -4.565 1.00 76.12 338 TRP A N 1
ATOM 2590 C CA . TRP A 1 338 ? -7.559 23.301 -4.782 1.00 76.12 338 TRP A CA 1
ATOM 2591 C C . TRP A 1 338 ? -8.223 23.428 -6.156 1.00 76.12 338 TRP A C 1
ATOM 2593 O O . TRP A 1 338 ? -8.979 24.391 -6.333 1.00 76.12 338 TRP A O 1
ATOM 2603 N N . GLY A 1 339 ? -7.904 22.545 -7.104 1.00 76.06 339 GLY A N 1
ATOM 2604 C CA . GLY A 1 339 ? -8.574 22.459 -8.393 1.00 76.06 339 GLY A CA 1
ATOM 2605 C C . GLY A 1 339 ? -9.996 21.925 -8.266 1.00 76.06 339 GLY A C 1
ATOM 2606 O O . GLY A 1 339 ? -10.456 21.543 -7.188 1.00 76.06 339 GLY A O 1
ATOM 2607 N N . GLU A 1 340 ? -10.718 21.985 -9.379 1.00 86.56 340 GLU A N 1
ATOM 2608 C CA . GLU A 1 340 ? -12.036 21.357 -9.531 1.00 86.56 340 GLU A CA 1
ATOM 2609 C C . GLU A 1 340 ? -12.028 20.262 -10.602 1.00 86.56 340 GLU A C 1
ATOM 2611 O O . GLU A 1 340 ? -12.969 19.468 -10.646 1.00 86.56 340 GLU A O 1
ATOM 2616 N N . SER A 1 341 ? -11.008 20.254 -11.472 1.00 89.44 341 SER A N 1
ATOM 2617 C CA . SER A 1 341 ? -10.695 19.106 -12.324 1.00 89.44 341 SER A CA 1
ATOM 2618 C C . SER A 1 341 ? -10.239 17.957 -11.451 1.00 89.44 341 SER A C 1
ATOM 2620 O O . SER A 1 341 ? -9.572 18.209 -10.450 1.00 89.44 341 SER A O 1
ATOM 2622 N N . PHE A 1 342 ? -10.532 16.737 -11.866 1.00 91.19 342 PHE A N 1
ATOM 2623 C CA . PHE A 1 342 ? -9.974 15.554 -11.244 1.00 91.19 342 PHE A CA 1
ATOM 2624 C C . PHE A 1 342 ? -8.839 15.076 -12.155 1.00 91.19 342 PHE A C 1
ATOM 2626 O O . PHE A 1 342 ? -9.053 14.625 -13.269 1.00 91.19 342 PHE A O 1
ATOM 2633 N N . SER A 1 343 ? -7.602 15.396 -11.770 1.00 93.00 343 SER A N 1
ATOM 2634 C CA . SER A 1 343 ? -6.435 15.147 -12.627 1.00 93.00 343 SER A CA 1
ATOM 2635 C C . SER A 1 343 ? -5.952 13.700 -12.533 1.00 93.00 343 SER A C 1
ATOM 2637 O O . SER A 1 343 ? -6.146 13.054 -11.502 1.00 93.00 343 SER A O 1
ATOM 2639 N N . ASN A 1 344 ? -5.210 13.244 -13.549 1.00 93.31 344 ASN A N 1
ATOM 2640 C CA . ASN A 1 344 ? -4.601 11.908 -13.601 1.00 93.31 344 ASN A CA 1
ATOM 2641 C C . ASN A 1 344 ? -3.848 11.559 -12.293 1.00 93.31 344 ASN A C 1
ATOM 2643 O O . ASN A 1 344 ? -3.906 10.436 -11.790 1.00 93.31 344 ASN A O 1
ATOM 2647 N N . TYR A 1 345 ? -3.174 12.543 -11.686 1.00 93.44 345 TYR A N 1
ATOM 2648 C CA . TYR A 1 345 ? -2.509 12.389 -10.392 1.00 93.44 345 TYR A CA 1
ATOM 2649 C C . TYR A 1 345 ? -3.482 12.146 -9.236 1.00 93.44 345 TYR A C 1
ATOM 2651 O O . TYR A 1 345 ? -3.215 11.325 -8.359 1.00 93.44 345 TYR A O 1
ATOM 2659 N N . GLU A 1 346 ? -4.598 12.874 -9.173 1.00 91.88 346 GLU A N 1
ATOM 2660 C CA . GLU A 1 346 ? -5.593 12.665 -8.122 1.00 91.88 346 GLU A CA 1
ATOM 2661 C C . GLU A 1 346 ? -6.235 11.284 -8.226 1.00 91.88 346 GLU A C 1
ATOM 2663 O O . GLU A 1 346 ? -6.417 10.630 -7.196 1.00 91.88 346 GLU A O 1
ATOM 2668 N N . GLU A 1 347 ? -6.492 10.816 -9.443 1.00 92.25 347 GLU A N 1
ATOM 2669 C CA . GLU A 1 347 ? -6.989 9.472 -9.734 1.00 92.25 347 GLU A CA 1
ATOM 2670 C C . GLU A 1 347 ? -6.014 8.391 -9.261 1.00 92.25 347 GLU A C 1
ATOM 2672 O O . GLU A 1 347 ? -6.399 7.484 -8.508 1.00 92.25 347 GLU A O 1
ATOM 2677 N N . TYR A 1 348 ? -4.725 8.535 -9.588 1.00 92.69 348 TYR A N 1
ATOM 2678 C CA . TYR A 1 348 ? -3.682 7.663 -9.053 1.00 92.69 348 TYR A CA 1
ATOM 2679 C C . TYR A 1 348 ? -3.640 7.711 -7.517 1.00 92.69 348 TYR A C 1
ATOM 2681 O O . TYR A 1 348 ? -3.552 6.678 -6.851 1.00 92.69 348 TYR A O 1
ATOM 2689 N N . MET A 1 349 ? -3.789 8.889 -6.909 1.00 91.56 349 MET A N 1
ATOM 2690 C CA . MET A 1 349 ? -3.808 9.024 -5.451 1.00 91.56 349 MET A CA 1
ATOM 2691 C C . MET A 1 349 ? -5.041 8.379 -4.797 1.00 91.56 349 MET A C 1
ATOM 2693 O O . MET A 1 349 ? -4.959 7.988 -3.625 1.00 91.56 349 MET A O 1
ATOM 2697 N N . ILE A 1 350 ? -6.163 8.228 -5.515 1.00 90.88 350 ILE A N 1
ATOM 2698 C CA . ILE A 1 350 ? -7.291 7.387 -5.079 1.00 90.88 350 ILE A CA 1
ATOM 2699 C C . ILE A 1 350 ? -6.904 5.910 -5.131 1.00 90.88 350 ILE A C 1
ATOM 2701 O O . ILE A 1 350 ? -7.165 5.192 -4.166 1.00 90.88 350 ILE A O 1
ATOM 2705 N N . HIS A 1 351 ? -6.258 5.460 -6.210 1.00 89.94 351 HIS A N 1
ATOM 2706 C CA . HIS A 1 351 ? -5.752 4.091 -6.312 1.00 89.94 351 HIS A CA 1
ATOM 2707 C C . HIS A 1 351 ? -4.757 3.762 -5.187 1.00 89.94 351 HIS A C 1
ATOM 2709 O O . HIS A 1 351 ? -4.935 2.769 -4.483 1.00 89.94 351 HIS A O 1
ATOM 2715 N N . TYR A 1 352 ? -3.758 4.619 -4.966 1.00 89.69 352 TYR A N 1
ATOM 2716 C CA . TYR A 1 352 ? -2.738 4.425 -3.940 1.00 89.69 352 TYR A CA 1
ATOM 2717 C C . TYR A 1 352 ? -3.321 4.461 -2.516 1.00 89.69 352 TYR A C 1
ATOM 2719 O O . TYR A 1 352 ? -2.893 3.688 -1.660 1.00 89.69 352 TYR A O 1
ATOM 2727 N N . ASP A 1 353 ? -4.268 5.368 -2.233 1.00 91.25 353 ASP A N 1
ATOM 2728 C CA . ASP A 1 353 ? -4.951 5.561 -0.935 1.00 91.25 353 ASP A CA 1
ATOM 2729 C C . ASP A 1 353 ? -4.024 5.456 0.296 1.00 91.25 353 ASP A C 1
ATOM 2731 O O . ASP A 1 353 ? -4.312 4.808 1.306 1.00 91.25 353 ASP A O 1
ATOM 2735 N N . GLY A 1 354 ? -2.834 6.056 0.203 1.00 85.94 354 GLY A N 1
ATOM 2736 C CA . GLY A 1 354 ? -1.843 6.019 1.281 1.00 85.94 354 GLY A CA 1
ATOM 2737 C C . GLY A 1 354 ? -1.276 4.624 1.585 1.00 85.94 354 GLY A C 1
ATOM 2738 O O . GLY A 1 354 ? -0.811 4.401 2.709 1.00 85.94 354 GLY A O 1
ATOM 2739 N N . GLY A 1 355 ? -1.314 3.708 0.616 1.00 85.12 355 GLY A N 1
ATOM 2740 C CA . GLY A 1 355 ? -0.914 2.304 0.718 1.00 85.12 355 GLY A CA 1
ATOM 2741 C C . GLY A 1 355 ? -2.068 1.331 0.990 1.00 85.12 355 GLY A C 1
ATOM 2742 O O . GLY A 1 355 ? -1.802 0.193 1.362 1.00 85.12 355 GLY A O 1
ATOM 2743 N N . VAL A 1 356 ? -3.331 1.761 0.866 1.00 89.31 356 VAL A N 1
ATOM 2744 C CA . VAL A 1 356 ? -4.528 0.913 1.052 1.00 89.31 356 VAL A CA 1
ATOM 2745 C C . VAL A 1 356 ? -5.278 0.760 -0.279 1.00 89.31 356 VAL A C 1
ATOM 2747 O O . VAL A 1 356 ? -6.412 1.205 -0.438 1.00 89.31 356 VAL A O 1
ATOM 2750 N N . SER A 1 357 ? -4.628 0.130 -1.256 1.00 87.31 357 SER A N 1
ATOM 2751 C CA . SER A 1 357 ? -5.159 -0.066 -2.617 1.00 87.31 357 SER A CA 1
ATOM 2752 C C . SER A 1 357 ? -6.043 -1.312 -2.773 1.00 87.31 357 SER A C 1
ATOM 2754 O O . SER A 1 357 ? -6.868 -1.384 -3.682 1.00 87.31 357 SER A O 1
ATOM 2756 N N . VAL A 1 358 ? -5.903 -2.279 -1.862 1.00 90.88 358 VAL A N 1
ATOM 2757 C CA . VAL A 1 358 ? -6.567 -3.589 -1.920 1.00 90.88 358 VAL A CA 1
ATOM 2758 C C . VAL A 1 358 ? -8.083 -3.475 -1.740 1.00 90.88 358 VAL A C 1
ATOM 2760 O O . VAL A 1 358 ? -8.566 -2.755 -0.861 1.00 90.88 358 VAL A O 1
ATOM 2763 N N . THR A 1 359 ? -8.842 -4.263 -2.508 1.00 91.19 359 THR A N 1
ATOM 2764 C CA . THR A 1 359 ? -10.309 -4.302 -2.420 1.00 91.19 359 THR A CA 1
ATOM 2765 C C . THR A 1 359 ? -10.765 -4.701 -1.007 1.00 91.19 359 THR A C 1
ATOM 2767 O O . THR A 1 359 ? -10.407 -5.790 -0.529 1.00 91.19 359 THR A O 1
ATOM 2770 N N . PRO A 1 360 ? -11.578 -3.872 -0.322 1.00 93.75 360 PRO A N 1
ATOM 2771 C CA . PRO A 1 360 ? -12.055 -4.172 1.019 1.00 93.75 360 PRO A CA 1
ATOM 2772 C C . PRO A 1 360 ? -13.147 -5.243 1.007 1.00 93.75 360 PRO A C 1
ATOM 2774 O O . PRO A 1 360 ? -13.811 -5.494 0.000 1.00 93.75 360 PRO A O 1
ATOM 2777 N N . GLY A 1 361 ? -13.382 -5.854 2.164 1.00 94.44 361 GLY A N 1
ATOM 2778 C CA . GLY A 1 361 ? -14.382 -6.900 2.326 1.00 94.44 361 GLY A CA 1
ATOM 2779 C C . GLY A 1 361 ? -13.983 -7.904 3.395 1.00 94.44 361 GLY A C 1
ATOM 2780 O O . GLY A 1 361 ? -13.364 -7.568 4.405 1.00 94.44 361 GLY A O 1
ATOM 2781 N N . LEU A 1 362 ? -14.349 -9.161 3.180 1.00 95.31 362 LEU A N 1
ATOM 2782 C CA . LEU A 1 362 ? -13.950 -10.275 4.028 1.00 95.31 362 LEU A CA 1
ATOM 2783 C C . LEU A 1 362 ? -13.071 -11.229 3.227 1.00 95.31 362 LEU A C 1
ATOM 2785 O O . LEU A 1 362 ? -13.464 -11.663 2.148 1.00 95.31 362 LEU A O 1
ATOM 2789 N N . ARG A 1 363 ? -11.925 -11.618 3.783 1.00 94.62 363 ARG A N 1
ATOM 2790 C CA . ARG A 1 363 ? -11.061 -12.651 3.203 1.00 94.62 363 ARG A CA 1
ATOM 2791 C C . ARG A 1 363 ? -10.963 -13.865 4.110 1.00 94.62 363 ARG A C 1
ATOM 2793 O O . ARG A 1 363 ? -11.062 -13.732 5.330 1.00 94.62 363 ARG A O 1
ATOM 2800 N N . SER A 1 364 ? -10.781 -15.048 3.530 1.00 93.00 364 SER A N 1
ATOM 2801 C CA . SER A 1 364 ? -10.635 -16.294 4.282 1.00 93.00 364 SER A CA 1
ATOM 2802 C C . SER A 1 364 ? -9.547 -17.197 3.731 1.00 93.00 364 SER A C 1
ATOM 2804 O O . SER A 1 364 ? -9.426 -17.331 2.522 1.00 93.00 364 SER A O 1
ATOM 2806 N N . ILE A 1 365 ? -8.804 -17.862 4.615 1.00 92.00 365 ILE A N 1
ATOM 2807 C CA . ILE A 1 365 ? -7.776 -18.845 4.254 1.00 92.00 365 ILE A CA 1
ATOM 2808 C C . ILE A 1 365 ? -7.858 -20.076 5.164 1.00 92.00 365 ILE A C 1
ATOM 2810 O O . ILE A 1 365 ? -8.195 -19.967 6.350 1.00 92.00 365 ILE A O 1
ATOM 2814 N N . ASP A 1 366 ? -7.561 -21.257 4.616 1.00 90.25 366 ASP A N 1
ATOM 2815 C CA . ASP A 1 366 ? -7.466 -22.495 5.394 1.00 90.25 366 ASP A CA 1
ATOM 2816 C C . ASP A 1 366 ? -6.090 -22.579 6.060 1.00 90.25 366 ASP A C 1
ATOM 2818 O O . ASP A 1 366 ? -5.087 -22.914 5.433 1.00 90.25 366 ASP A O 1
ATOM 2822 N N . MET A 1 367 ? -6.044 -22.353 7.371 1.00 86.38 367 MET A N 1
ATOM 2823 C CA . MET A 1 367 ? -4.801 -22.414 8.148 1.00 86.38 367 MET A CA 1
ATOM 2824 C C . MET A 1 367 ? -4.189 -23.823 8.214 1.00 86.38 367 MET A C 1
ATOM 2826 O O . MET A 1 367 ? -3.064 -24.007 8.683 1.00 86.38 367 MET A O 1
ATOM 2830 N N . SER A 1 368 ? -4.939 -24.843 7.803 1.00 81.69 368 SER A N 1
ATOM 2831 C CA . SER A 1 368 ? -4.518 -26.245 7.806 1.00 81.69 368 SER A CA 1
ATOM 2832 C C . SER A 1 368 ? -3.747 -26.617 6.538 1.00 81.69 368 SER A C 1
ATOM 2834 O O . SER A 1 368 ? -3.068 -27.648 6.530 1.00 81.69 368 SER A O 1
ATOM 2836 N N . ASN A 1 369 ? -3.863 -25.812 5.475 1.00 81.88 369 ASN A N 1
ATOM 2837 C CA . ASN A 1 369 ? -3.255 -26.064 4.176 1.00 81.88 369 ASN A CA 1
ATOM 2838 C C . ASN A 1 369 ? -2.454 -24.849 3.685 1.00 81.88 369 ASN A C 1
ATOM 2840 O O . ASN A 1 369 ? -3.019 -23.819 3.329 1.00 81.88 369 ASN A O 1
ATOM 2844 N N . LEU A 1 370 ? -1.137 -25.035 3.609 1.00 70.19 370 LEU A N 1
ATOM 2845 C CA . LEU A 1 370 ? -0.157 -24.032 3.188 1.00 70.19 370 LEU A CA 1
ATOM 2846 C C . LEU A 1 370 ? -0.387 -23.491 1.775 1.00 70.19 370 LEU A C 1
ATOM 2848 O O . LEU A 1 370 ? -0.163 -22.315 1.535 1.00 70.19 370 LEU A O 1
ATOM 2852 N N . ASP A 1 371 ? -0.850 -24.344 0.861 1.00 76.06 371 ASP A N 1
ATOM 2853 C CA . ASP A 1 371 ? -1.004 -23.997 -0.556 1.00 76.06 371 ASP A CA 1
ATOM 2854 C C . ASP A 1 371 ? -2.446 -23.558 -0.881 1.00 76.06 371 ASP A C 1
ATOM 2856 O O . ASP A 1 371 ? -2.905 -23.709 -2.014 1.00 76.06 371 ASP A O 1
ATOM 2860 N N . SER A 1 372 ? -3.225 -23.137 0.124 1.00 80.19 372 SER A N 1
ATOM 2861 C CA . SE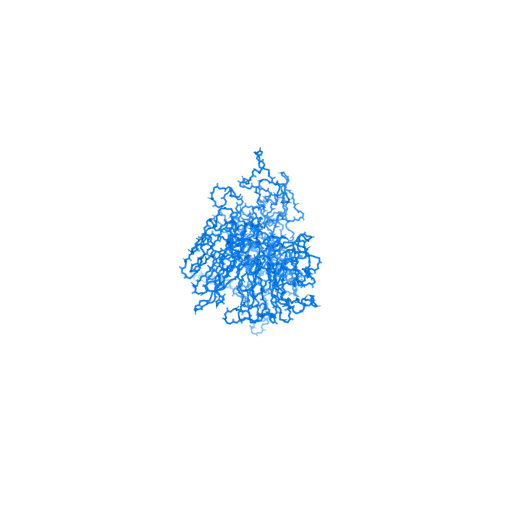R A 1 372 ? -4.606 -22.704 -0.101 1.00 80.19 372 SER A CA 1
ATOM 2862 C C . SER A 1 372 ? -4.663 -21.263 -0.602 1.00 80.19 372 SER A C 1
ATOM 2864 O O . SER A 1 372 ? -4.112 -20.358 0.015 1.00 80.19 372 SER A O 1
ATOM 2866 N N . GLU A 1 373 ? -5.365 -21.052 -1.715 1.00 86.25 373 GLU A N 1
ATOM 2867 C CA . GLU A 1 373 ? -5.772 -19.716 -2.148 1.00 86.25 373 GLU A CA 1
ATOM 2868 C C . GLU A 1 373 ? -6.802 -19.153 -1.165 1.00 86.25 373 GLU A C 1
ATOM 2870 O O . GLU A 1 373 ? -7.643 -19.890 -0.628 1.00 86.25 373 GLU A O 1
ATOM 2875 N N . PHE A 1 374 ? -6.741 -17.845 -0.927 1.00 90.31 374 PHE A N 1
ATOM 2876 C CA . PHE A 1 374 ? -7.735 -17.183 -0.101 1.00 90.31 374 PHE A CA 1
ATOM 2877 C C . PHE A 1 374 ? -9.036 -16.953 -0.882 1.00 90.31 374 PHE A C 1
ATOM 2879 O O . PHE A 1 374 ? -9.051 -16.795 -2.099 1.00 90.31 374 PHE A O 1
ATOM 2886 N N . LEU A 1 375 ? -10.152 -16.934 -0.160 1.00 91.06 375 LEU A N 1
ATOM 2887 C CA . LEU A 1 375 ? -11.469 -16.578 -0.680 1.00 91.06 375 LEU A CA 1
ATOM 2888 C C . LEU A 1 375 ? -11.783 -15.132 -0.314 1.00 91.06 375 LEU A C 1
ATOM 2890 O O . LEU A 1 375 ? -11.504 -14.726 0.814 1.00 91.06 375 LEU A O 1
ATOM 2894 N N . THR A 1 376 ? -12.434 -14.401 -1.215 1.00 92.00 376 THR A N 1
ATOM 2895 C CA . THR A 1 376 ? -12.875 -13.016 -0.996 1.00 92.00 376 THR A CA 1
ATOM 2896 C C . THR A 1 376 ? -14.398 -12.932 -1.046 1.00 92.00 376 THR A C 1
ATOM 2898 O O . THR A 1 376 ? -15.038 -13.557 -1.894 1.00 92.00 376 THR A O 1
ATOM 2901 N N . PHE A 1 377 ? -14.978 -12.158 -0.130 1.00 92.94 377 PHE A N 1
ATOM 2902 C CA . PHE A 1 377 ? -16.401 -11.849 -0.066 1.00 92.94 377 PHE A CA 1
ATOM 2903 C C . PHE A 1 377 ? -16.593 -10.331 0.029 1.00 92.94 377 PHE A C 1
ATOM 2905 O O . PHE A 1 377 ? -16.070 -9.682 0.934 1.00 92.94 377 PHE A O 1
ATOM 2912 N N . ASP A 1 378 ? -17.389 -9.785 -0.881 1.00 90.94 378 ASP A N 1
ATOM 2913 C CA . ASP A 1 378 ? -17.750 -8.370 -1.000 1.00 90.94 378 ASP A CA 1
ATOM 2914 C C . ASP A 1 378 ? -19.227 -8.212 -1.443 1.00 90.94 378 ASP A C 1
ATOM 2916 O O . ASP A 1 378 ? -20.010 -9.170 -1.413 1.00 90.94 378 ASP A O 1
ATOM 2920 N N . GLN A 1 379 ? -19.637 -7.003 -1.842 1.00 89.00 379 GLN A N 1
ATOM 2921 C CA . GLN A 1 379 ? -21.002 -6.713 -2.314 1.00 89.00 379 GLN A CA 1
ATOM 2922 C C . GLN A 1 379 ? -21.381 -7.384 -3.650 1.00 89.00 379 GLN A C 1
ATOM 2924 O O . GLN A 1 379 ? -22.563 -7.600 -3.919 1.00 89.00 379 GLN A O 1
ATOM 2929 N N . SER A 1 380 ? -20.401 -7.690 -4.498 1.00 86.12 380 SER A N 1
ATOM 2930 C CA . SER A 1 380 ? -20.561 -8.294 -5.826 1.00 86.12 380 SER A CA 1
ATOM 2931 C C . SER A 1 380 ? -20.523 -9.829 -5.801 1.00 86.12 380 SER A C 1
ATOM 2933 O O . SER A 1 380 ? -21.067 -10.489 -6.693 1.00 86.12 380 SER A O 1
ATOM 2935 N N . THR A 1 381 ? -19.907 -10.408 -4.769 1.00 90.44 381 THR A N 1
ATOM 2936 C CA . THR A 1 381 ? -19.749 -11.861 -4.610 1.00 90.44 381 THR A CA 1
ATOM 2937 C C . THR A 1 381 ? -21.051 -12.588 -4.246 1.00 90.44 381 THR A C 1
ATOM 2939 O O . THR A 1 381 ? -22.069 -11.999 -3.885 1.00 90.44 381 THR A O 1
ATOM 2942 N N . SER A 1 382 ? -21.034 -13.921 -4.330 1.00 89.06 382 SER A N 1
ATOM 2943 C CA . SER A 1 382 ? -22.112 -14.790 -3.848 1.00 89.06 382 SER A CA 1
ATOM 2944 C C . SER A 1 382 ? -21.508 -15.875 -2.957 1.00 89.06 382 SER A C 1
ATOM 2946 O O . SER A 1 382 ? -20.834 -16.749 -3.501 1.00 89.06 382 SER A O 1
ATOM 2948 N N . PRO A 1 383 ? -21.782 -15.892 -1.640 1.00 91.94 383 PRO A N 1
ATOM 2949 C CA . PRO A 1 383 ? -22.719 -15.038 -0.895 1.00 91.94 383 PRO A CA 1
ATOM 2950 C C . PRO A 1 383 ? -22.257 -13.576 -0.747 1.00 91.94 383 PRO A C 1
ATOM 2952 O O . PRO A 1 383 ? -21.101 -13.322 -0.444 1.00 91.94 383 PRO A O 1
ATOM 2955 N N . GLN A 1 384 ? -23.189 -12.629 -0.905 1.00 93.06 384 GLN A N 1
ATOM 2956 C CA . GLN A 1 384 ? -22.884 -11.191 -0.893 1.00 93.06 384 GLN A CA 1
ATOM 2957 C C . GLN A 1 384 ? -22.809 -10.619 0.532 1.00 93.06 384 GLN A C 1
ATOM 2959 O O . GLN A 1 384 ? -23.598 -11.018 1.407 1.00 93.06 384 GLN A O 1
ATOM 2964 N N . LEU A 1 385 ? -21.935 -9.632 0.733 1.00 94.12 385 LEU A N 1
ATOM 2965 C CA . LEU A 1 385 ? -21.964 -8.719 1.877 1.00 94.12 385 LEU A CA 1
ATOM 2966 C C . LEU A 1 385 ? -22.907 -7.539 1.605 1.00 94.12 385 LEU A C 1
ATOM 2968 O O . LEU A 1 385 ? -23.175 -7.186 0.462 1.00 94.12 385 LEU A O 1
ATOM 2972 N N . ILE A 1 386 ? -23.435 -6.926 2.665 1.00 93.75 386 ILE A N 1
ATOM 2973 C CA . ILE A 1 386 ? -24.199 -5.674 2.542 1.00 93.75 386 ILE A CA 1
ATOM 2974 C C . ILE A 1 386 ? -23.322 -4.499 2.101 1.00 93.75 386 ILE A C 1
ATOM 2976 O O . ILE A 1 386 ? -23.770 -3.647 1.342 1.00 93.75 386 ILE A O 1
ATOM 2980 N N . ASP A 1 387 ? -22.102 -4.455 2.622 1.00 91.88 387 ASP A N 1
ATOM 2981 C CA . ASP A 1 387 ? -21.114 -3.418 2.404 1.00 91.88 387 ASP A CA 1
ATOM 2982 C C . ASP A 1 387 ? -19.721 -4.019 2.630 1.00 91.88 387 ASP A C 1
ATOM 2984 O O . ASP A 1 387 ? -19.559 -4.944 3.433 1.00 91.88 387 ASP A O 1
ATOM 2988 N N . SER A 1 388 ? -18.732 -3.503 1.905 1.00 91.75 388 SER A N 1
ATOM 2989 C CA . SER A 1 388 ? -17.364 -4.023 1.922 1.00 91.75 388 SER A CA 1
ATOM 2990 C C . SER A 1 388 ? -16.529 -3.414 3.049 1.00 91.75 388 SER A C 1
ATOM 2992 O O . SER A 1 388 ? -15.471 -3.942 3.368 1.00 91.75 388 SER A O 1
ATOM 2994 N N . ALA A 1 389 ? -16.994 -2.340 3.703 1.00 92.88 389 ALA A N 1
ATOM 2995 C CA . ALA A 1 389 ? -16.272 -1.700 4.799 1.00 92.88 389 ALA A CA 1
ATOM 2996 C C . ALA A 1 389 ? -16.419 -2.466 6.117 1.00 92.88 389 ALA A C 1
ATOM 2998 O O . ALA A 1 389 ? -17.053 -1.996 7.066 1.00 92.88 389 ALA A O 1
ATOM 2999 N N . VAL A 1 390 ? -15.849 -3.669 6.162 1.00 94.19 390 VAL A N 1
ATOM 3000 C CA . VAL A 1 390 ? -15.874 -4.552 7.328 1.00 94.19 390 VAL A CA 1
ATOM 3001 C C . VAL A 1 390 ? -14.979 -3.981 8.422 1.00 94.19 390 VAL A C 1
ATOM 3003 O O . VAL A 1 390 ? -13.801 -3.725 8.189 1.00 94.19 390 VAL A O 1
ATOM 3006 N N . HIS A 1 391 ? -15.533 -3.812 9.623 1.00 92.31 391 HIS A N 1
ATOM 3007 C CA . HIS A 1 391 ? -14.800 -3.338 10.805 1.00 92.31 391 HIS A CA 1
ATOM 3008 C C . HIS A 1 391 ? -14.879 -4.319 11.987 1.00 92.31 391 HIS A C 1
ATOM 3010 O O . HIS A 1 391 ? -14.097 -4.237 12.931 1.00 92.31 391 HIS A O 1
ATOM 3016 N N . THR A 1 392 ? -15.846 -5.243 11.994 1.00 94.44 392 THR A N 1
ATOM 3017 C CA . THR A 1 392 ? -16.020 -6.196 13.099 1.00 94.44 392 THR A CA 1
ATOM 3018 C C . THR A 1 392 ? -16.508 -7.543 12.588 1.00 94.44 392 THR A C 1
ATOM 3020 O O . THR A 1 392 ? -17.446 -7.614 11.796 1.00 94.44 392 THR A O 1
ATOM 3023 N N . ILE A 1 393 ? -15.912 -8.620 13.102 1.00 96.06 393 ILE A N 1
ATOM 3024 C CA . ILE A 1 393 ? -16.301 -9.999 12.806 1.00 96.06 393 ILE A CA 1
ATOM 3025 C C . ILE A 1 393 ? -16.538 -10.720 14.127 1.00 96.06 393 ILE A C 1
ATOM 3027 O O . ILE A 1 393 ? -15.645 -10.806 14.967 1.00 96.06 393 ILE A O 1
ATOM 3031 N N . ILE A 1 394 ? -17.744 -11.251 14.311 1.00 94.56 394 ILE A N 1
ATOM 3032 C CA . ILE A 1 394 ? -18.117 -12.022 15.498 1.00 94.56 394 ILE A CA 1
ATOM 3033 C C . ILE A 1 394 ? -18.418 -13.460 15.055 1.00 94.56 394 ILE A C 1
ATOM 3035 O O . ILE A 1 394 ? -19.372 -13.667 14.296 1.00 94.56 394 ILE A O 1
ATOM 3039 N N . PRO A 1 395 ? -17.633 -14.460 15.495 1.00 92.25 395 PRO A N 1
ATOM 3040 C CA . PRO A 1 395 ? -17.878 -15.851 15.139 1.00 92.25 395 PRO A CA 1
ATOM 3041 C C . PRO A 1 395 ? -19.040 -16.450 15.945 1.00 92.25 395 PRO A C 1
ATOM 3043 O O . PRO A 1 395 ? -19.097 -16.332 17.169 1.00 92.25 395 PRO A O 1
ATOM 3046 N N . ASP A 1 396 ? -19.939 -17.154 15.258 1.00 89.75 396 ASP A N 1
ATOM 3047 C CA . ASP A 1 396 ? -20.965 -18.036 15.826 1.00 89.75 396 ASP A CA 1
ATOM 3048 C C . ASP A 1 396 ? -20.612 -19.492 15.486 1.00 89.75 396 ASP A C 1
ATOM 3050 O O . ASP A 1 396 ? -21.168 -20.117 14.576 1.00 89.75 396 ASP A O 1
ATOM 3054 N N . ASN A 1 397 ? -19.646 -20.024 16.239 1.00 84.00 397 ASN A N 1
ATOM 3055 C CA . ASN A 1 397 ? -19.105 -21.374 16.054 1.00 84.00 397 ASN A CA 1
ATOM 3056 C C . ASN A 1 397 ? -20.144 -22.486 16.275 1.00 84.00 397 ASN A C 1
ATOM 3058 O O . ASN A 1 397 ? -19.950 -23.604 15.817 1.00 84.00 397 ASN A O 1
ATOM 3062 N N . GLU A 1 398 ? -21.256 -22.222 16.972 1.00 83.56 398 GLU A N 1
ATOM 3063 C CA . GLU A 1 398 ? -22.305 -23.234 17.158 1.00 83.56 398 GLU A CA 1
ATOM 3064 C C . GLU A 1 398 ? -23.126 -23.469 15.883 1.00 83.56 398 GLU A C 1
ATOM 3066 O O . GLU A 1 398 ? -23.772 -24.513 15.741 1.00 83.56 398 GLU A O 1
ATOM 3071 N N . ARG A 1 399 ? -23.143 -22.483 14.978 1.00 86.62 399 ARG A N 1
ATOM 3072 C CA . ARG A 1 399 ? -23.953 -22.484 13.753 1.00 86.62 399 ARG A CA 1
ATOM 3073 C C . ARG A 1 399 ? -23.117 -22.402 12.478 1.00 86.62 399 ARG A C 1
ATOM 3075 O O . ARG A 1 399 ? -23.725 -22.292 11.416 1.00 86.62 399 ARG A O 1
ATOM 3082 N N . ASP A 1 400 ? -21.790 -22.451 12.592 1.00 89.06 400 ASP A N 1
ATOM 3083 C CA . ASP A 1 400 ? -20.828 -22.279 11.497 1.00 89.06 400 ASP A CA 1
ATOM 3084 C C . ASP A 1 400 ? -21.046 -20.961 10.722 1.00 89.06 400 ASP A C 1
ATOM 3086 O O . ASP A 1 400 ? -21.078 -20.937 9.491 1.00 89.06 400 ASP A O 1
ATOM 3090 N N . ARG A 1 401 ? -21.265 -19.853 11.448 1.00 92.38 401 ARG A N 1
ATOM 3091 C CA . ARG A 1 401 ? -21.607 -18.537 10.873 1.00 92.38 401 ARG A CA 1
ATOM 3092 C C . ARG A 1 401 ? -20.724 -17.414 11.393 1.00 92.38 401 ARG A C 1
ATOM 3094 O O . ARG A 1 401 ? -20.174 -17.493 12.487 1.00 92.38 401 ARG A O 1
ATOM 3101 N N . LEU A 1 402 ? -20.677 -16.326 10.633 1.00 94.81 402 LEU A N 1
ATOM 3102 C CA . LEU A 1 402 ? -20.076 -15.054 11.020 1.00 94.81 402 LEU A CA 1
ATOM 3103 C C . LEU A 1 402 ? -21.144 -13.964 11.053 1.00 94.81 402 LEU A C 1
ATOM 3105 O O . LEU A 1 402 ? -21.966 -13.867 10.142 1.00 94.81 402 LEU A O 1
ATOM 3109 N N . ILE A 1 403 ? -21.108 -13.119 12.078 1.00 95.62 403 ILE A N 1
ATOM 3110 C CA . ILE A 1 403 ? -21.850 -11.859 12.119 1.00 95.62 403 ILE A CA 1
ATOM 3111 C C . ILE A 1 403 ? -20.851 -10.751 11.790 1.00 95.62 403 ILE A C 1
ATOM 3113 O O . ILE A 1 403 ? -19.930 -10.481 12.560 1.00 95.62 403 ILE A O 1
ATOM 3117 N N . ILE A 1 404 ? -21.028 -10.135 10.628 1.00 96.81 404 ILE A N 1
ATOM 3118 C CA . ILE A 1 404 ? -20.109 -9.161 10.045 1.00 96.81 404 ILE A CA 1
ATOM 3119 C C . ILE A 1 404 ? -20.722 -7.774 10.190 1.00 96.81 404 ILE A C 1
ATOM 3121 O O . ILE A 1 404 ? -21.815 -7.520 9.677 1.00 96.81 404 ILE A O 1
ATOM 3125 N N . GLY A 1 405 ? -20.019 -6.894 10.896 1.00 95.88 405 GLY A N 1
ATOM 3126 C CA . GLY A 1 405 ? -20.320 -5.471 10.994 1.00 95.88 405 GLY A CA 1
ATOM 3127 C C . GLY A 1 405 ? -19.595 -4.713 9.902 1.00 95.88 405 GLY A C 1
ATOM 3128 O O . GLY A 1 405 ? -18.366 -4.758 9.820 1.00 95.88 405 GLY A O 1
ATOM 3129 N N . SER A 1 406 ? -20.376 -4.030 9.080 1.00 95.06 406 SER A N 1
ATOM 3130 C CA . SER A 1 406 ? -19.897 -3.144 8.027 1.00 95.06 406 SER A CA 1
ATOM 3131 C C . SER A 1 406 ? -20.521 -1.765 8.200 1.00 95.06 406 SER A C 1
ATOM 3133 O O . SER A 1 406 ? -21.557 -1.631 8.860 1.00 95.06 406 SER A O 1
ATOM 3135 N N . LYS A 1 407 ? -19.932 -0.739 7.589 1.00 92.75 407 LYS A N 1
ATOM 3136 C CA . LYS A 1 407 ? -20.314 0.664 7.807 1.00 92.75 407 LYS A CA 1
ATOM 3137 C C . LYS A 1 407 ? -21.809 0.924 7.616 1.00 92.75 407 LYS A C 1
ATOM 3139 O O . LYS A 1 407 ? -22.381 1.723 8.356 1.00 92.75 407 LYS A O 1
ATOM 3144 N N . TYR A 1 408 ? -22.463 0.244 6.675 1.00 93.00 408 TYR A N 1
ATOM 3145 C CA . TYR A 1 408 ? -23.886 0.458 6.365 1.00 93.00 408 TYR A CA 1
ATOM 3146 C C . TYR A 1 408 ? -24.833 -0.659 6.837 1.00 93.00 408 TYR A C 1
ATOM 3148 O O . TYR A 1 408 ? -26.051 -0.570 6.635 1.00 93.00 408 TYR A O 1
ATOM 3156 N N . GLY A 1 409 ? -24.325 -1.678 7.534 1.00 94.31 409 GLY A N 1
ATOM 3157 C CA . GLY A 1 409 ? -25.175 -2.674 8.181 1.00 94.31 409 GLY A CA 1
ATOM 3158 C C . GLY A 1 409 ? -24.486 -3.968 8.576 1.00 94.31 409 GLY A C 1
ATOM 3159 O O . GLY A 1 409 ? -23.269 -4.041 8.721 1.00 94.31 409 GLY A O 1
ATOM 3160 N N . ILE A 1 410 ? -25.302 -4.995 8.807 1.00 96.00 410 ILE A N 1
ATOM 3161 C CA . ILE A 1 410 ? -24.859 -6.273 9.366 1.00 96.00 410 ILE A CA 1
ATOM 3162 C C . ILE A 1 410 ? -25.156 -7.392 8.375 1.00 96.00 410 ILE A C 1
ATOM 3164 O O . ILE A 1 410 ? -26.285 -7.525 7.896 1.00 96.00 410 ILE A O 1
ATOM 3168 N N . THR A 1 411 ? -24.159 -8.233 8.113 1.00 96.50 411 THR A N 1
ATOM 3169 C CA . THR A 1 411 ? -24.314 -9.450 7.310 1.00 96.50 411 THR A CA 1
ATOM 3170 C C . THR A 1 411 ? -24.089 -10.677 8.181 1.00 96.50 411 THR A C 1
ATOM 3172 O O . THR A 1 411 ? -23.053 -10.803 8.822 1.00 96.50 411 THR A O 1
ATOM 3175 N N . ILE A 1 412 ? -25.047 -11.602 8.201 1.00 95.62 412 ILE A N 1
ATOM 3176 C CA . ILE A 1 412 ? -24.862 -12.939 8.769 1.00 95.62 412 ILE A CA 1
ATOM 3177 C C . ILE A 1 412 ? -24.456 -13.861 7.626 1.00 95.62 412 ILE A C 1
ATOM 3179 O O . ILE A 1 412 ? -25.277 -14.140 6.750 1.00 95.62 412 ILE A O 1
ATOM 3183 N N . LEU A 1 413 ? -23.209 -14.313 7.636 1.00 95.06 413 LEU A N 1
ATOM 3184 C CA . LEU A 1 413 ? -22.599 -15.114 6.583 1.00 95.06 413 LEU A CA 1
ATOM 3185 C C . LEU A 1 413 ? -22.423 -16.566 7.042 1.00 95.06 413 LEU A C 1
ATOM 3187 O O . LEU A 1 413 ? -21.887 -16.821 8.117 1.00 95.06 413 LEU A O 1
ATOM 3191 N N . ASP A 1 414 ? -22.859 -17.510 6.216 1.00 92.50 414 ASP A N 1
ATOM 3192 C CA . ASP A 1 414 ? -22.527 -18.933 6.298 1.00 92.50 414 ASP A CA 1
ATOM 3193 C C . ASP A 1 414 ? -21.610 -19.260 5.105 1.00 92.50 414 ASP A C 1
ATOM 3195 O O . ASP A 1 414 ? -22.103 -19.451 3.985 1.00 92.50 414 ASP A O 1
ATOM 3199 N N . PRO A 1 415 ? -20.282 -19.268 5.320 1.00 88.12 415 PRO A N 1
ATOM 3200 C CA . PRO A 1 415 ? -19.307 -19.402 4.241 1.00 88.12 415 PRO A CA 1
ATOM 3201 C C . PRO A 1 415 ? -19.243 -20.823 3.660 1.00 88.12 415 PRO A C 1
ATOM 3203 O O . PRO A 1 415 ? -18.646 -21.019 2.610 1.00 88.12 415 PRO A O 1
ATOM 3206 N N . PHE A 1 416 ? -19.845 -21.826 4.311 1.00 87.69 416 PHE A N 1
ATOM 3207 C CA . PHE A 1 416 ? -19.766 -23.226 3.871 1.00 87.69 416 PHE A CA 1
ATOM 3208 C C . PHE A 1 416 ? -20.986 -23.675 3.063 1.00 87.69 416 PHE A C 1
ATOM 3210 O O . PHE A 1 416 ? -20.925 -24.687 2.361 1.00 87.69 416 PHE A O 1
ATOM 3217 N N . ASN A 1 417 ? -22.102 -22.954 3.186 1.00 89.12 417 ASN A N 1
ATOM 3218 C CA . ASN A 1 417 ? -23.341 -23.228 2.458 1.00 89.12 417 ASN A CA 1
ATOM 3219 C C . ASN A 1 417 ? -23.691 -22.147 1.421 1.00 89.12 417 ASN A C 1
ATOM 3221 O O . ASN A 1 417 ? -24.775 -22.220 0.837 1.00 89.12 417 ASN A O 1
ATOM 3225 N N . ASP A 1 418 ? -22.814 -21.161 1.212 1.00 87.44 418 ASP A N 1
ATOM 3226 C CA . ASP A 1 418 ? -23.015 -20.011 0.321 1.00 87.44 418 ASP A CA 1
ATOM 3227 C C . ASP A 1 418 ? -24.301 -19.222 0.632 1.00 87.44 418 ASP A C 1
ATOM 3229 O O . ASP A 1 418 ? -25.069 -18.845 -0.259 1.00 87.44 418 ASP A O 1
ATOM 3233 N N . LEU A 1 419 ? -24.577 -18.992 1.921 1.00 92.44 419 LEU A N 1
ATOM 3234 C CA . LEU A 1 419 ? -25.761 -18.255 2.372 1.00 92.44 419 LEU A CA 1
ATOM 3235 C C . LEU A 1 419 ? -25.353 -16.972 3.095 1.00 92.44 419 LEU A C 1
ATOM 3237 O O . LEU A 1 419 ? -24.547 -17.005 4.018 1.00 92.44 419 LEU A O 1
ATOM 3241 N N . SER A 1 420 ? -25.998 -15.855 2.759 1.00 94.38 420 SER A N 1
ATOM 3242 C CA . SER A 1 420 ? -25.941 -14.635 3.567 1.00 94.38 420 SER A CA 1
ATOM 3243 C C . SER A 1 420 ? -27.333 -14.095 3.891 1.00 94.38 420 SER A C 1
ATOM 3245 O O . SER A 1 420 ? -28.293 -14.239 3.130 1.00 94.38 420 SER A O 1
ATOM 3247 N N . THR A 1 421 ? -27.467 -13.503 5.077 1.00 94.25 421 THR A N 1
ATOM 3248 C CA . THR A 1 421 ? -28.653 -12.755 5.514 1.00 94.25 421 THR A CA 1
ATOM 3249 C C . THR A 1 421 ? -28.238 -11.329 5.837 1.00 94.25 421 THR A C 1
ATOM 3251 O O . THR A 1 421 ? -27.350 -11.116 6.654 1.00 94.25 421 THR A O 1
ATOM 3254 N N . ILE A 1 422 ? -28.895 -10.355 5.213 1.00 94.19 422 ILE A N 1
ATOM 3255 C CA . ILE A 1 422 ? -28.502 -8.943 5.262 1.00 94.19 422 ILE A CA 1
ATOM 3256 C C . ILE A 1 422 ? -29.473 -8.137 6.122 1.00 94.19 422 ILE A C 1
ATOM 3258 O O . ILE A 1 422 ? -30.692 -8.271 5.981 1.00 94.19 422 ILE A O 1
ATOM 3262 N N . GLN A 1 423 ? -28.931 -7.254 6.959 1.00 93.50 423 GLN A N 1
ATOM 3263 C CA . GLN A 1 423 ? -29.679 -6.295 7.764 1.00 93.50 423 GLN A CA 1
ATOM 3264 C C . GLN A 1 423 ? -29.155 -4.877 7.548 1.00 93.50 423 GLN A C 1
ATOM 3266 O O . GLN A 1 423 ? -28.055 -4.531 7.971 1.00 93.50 423 GLN A O 1
ATOM 3271 N N . ASN A 1 424 ? -29.970 -4.055 6.889 1.00 92.88 424 ASN A N 1
ATOM 3272 C CA . ASN A 1 424 ? -29.618 -2.680 6.554 1.00 92.88 424 ASN A CA 1
ATOM 3273 C C . ASN A 1 424 ? -29.816 -1.748 7.744 1.00 92.88 424 ASN A C 1
ATOM 3275 O O . ASN A 1 424 ? -30.858 -1.799 8.408 1.00 92.88 424 ASN A O 1
ATOM 3279 N N . LEU A 1 425 ? -28.866 -0.836 7.944 1.00 92.12 425 LEU A N 1
ATOM 3280 C CA . LEU A 1 425 ? -29.107 0.325 8.785 1.00 92.12 425 LEU A CA 1
ATOM 3281 C C . LEU A 1 425 ? -30.007 1.342 8.070 1.00 92.12 425 LEU A C 1
ATOM 3283 O O . LEU A 1 425 ? -30.094 1.366 6.839 1.00 92.12 425 LEU A O 1
ATOM 3287 N N . PRO A 1 426 ? -30.705 2.208 8.820 1.00 90.06 426 PRO A N 1
ATOM 3288 C CA . PRO A 1 426 ? -31.459 3.288 8.205 1.00 90.06 426 PRO A CA 1
ATOM 3289 C C . PRO A 1 426 ? -30.543 4.314 7.528 1.00 90.06 426 PRO A C 1
ATOM 3291 O O . PRO A 1 426 ? -29.405 4.529 7.937 1.00 90.06 426 PRO A O 1
ATOM 3294 N N . ALA A 1 427 ? -31.071 5.002 6.515 1.00 88.25 427 ALA A N 1
ATOM 3295 C CA . ALA A 1 427 ? -30.312 5.985 5.747 1.00 88.25 427 ALA A CA 1
ATOM 3296 C C . ALA A 1 427 ? -29.687 7.074 6.642 1.00 88.25 427 ALA A C 1
ATOM 3298 O O . ALA A 1 427 ? -30.377 7.694 7.454 1.00 88.25 427 ALA A O 1
ATOM 3299 N N . GLY A 1 428 ? -28.389 7.326 6.450 1.00 88.19 428 GLY A N 1
ATOM 3300 C CA . GLY A 1 428 ? -27.609 8.308 7.210 1.00 88.19 428 GLY A CA 1
ATOM 3301 C C . GLY A 1 428 ? -26.979 7.775 8.502 1.00 88.19 428 GLY A C 1
ATOM 3302 O O . GLY A 1 428 ? -26.160 8.482 9.092 1.00 88.19 428 GLY A O 1
ATOM 3303 N N . MET A 1 429 ? -27.310 6.551 8.930 1.00 90.44 429 MET A N 1
ATOM 3304 C CA . MET A 1 429 ? -26.595 5.882 10.017 1.00 90.44 429 MET A CA 1
ATOM 3305 C C . MET A 1 429 ? -25.379 5.119 9.501 1.00 90.44 429 MET A C 1
ATOM 3307 O O . MET A 1 429 ? -25.426 4.504 8.438 1.00 90.44 429 MET A O 1
ATOM 3311 N N . GLN A 1 430 ? -24.306 5.168 10.285 1.00 93.56 430 GLN A N 1
ATOM 3312 C CA . GLN A 1 430 ? -23.083 4.402 10.064 1.00 93.56 430 GLN A CA 1
ATOM 3313 C C . GLN A 1 430 ? -22.795 3.576 11.311 1.00 93.56 430 GLN A C 1
ATOM 3315 O O . GLN A 1 430 ? -22.865 4.118 12.415 1.00 93.56 430 GLN A O 1
ATOM 3320 N N . LEU A 1 431 ? -22.514 2.290 11.129 1.00 94.31 431 LEU A N 1
ATOM 3321 C CA . LEU A 1 431 ? -22.052 1.381 12.169 1.00 94.31 431 LEU A CA 1
ATOM 3322 C C . LEU A 1 431 ? -20.545 1.552 12.341 1.00 94.31 431 LEU A C 1
ATOM 3324 O O . LEU A 1 431 ? -19.810 1.478 11.360 1.00 94.31 431 LEU A O 1
ATOM 3328 N N . ASN A 1 432 ? -20.102 1.771 13.574 1.00 93.44 432 ASN A N 1
ATOM 3329 C CA . ASN A 1 432 ? -18.686 1.973 13.880 1.00 93.44 432 ASN A CA 1
ATOM 3330 C C . ASN A 1 432 ? -18.088 0.784 14.639 1.00 93.44 432 ASN A C 1
ATOM 3332 O O . ASN A 1 432 ? -16.925 0.454 14.449 1.00 93.44 432 ASN A O 1
ATOM 3336 N N . SER A 1 433 ? -18.869 0.138 15.509 1.00 93.69 433 SER A N 1
ATOM 3337 C CA . SER A 1 433 ? -18.410 -1.008 16.299 1.00 93.69 433 SER A CA 1
ATOM 3338 C C . SER A 1 433 ? -19.591 -1.854 16.772 1.00 93.69 433 SER A C 1
ATOM 3340 O O . SER A 1 433 ? -20.724 -1.368 16.882 1.00 93.69 433 SER A O 1
ATOM 3342 N N . MET A 1 434 ? -19.331 -3.130 17.050 1.00 94.94 434 MET A N 1
ATOM 3343 C CA . MET A 1 434 ? -20.305 -4.058 17.615 1.00 94.94 434 MET A CA 1
ATOM 3344 C C . MET A 1 434 ? -19.670 -4.944 18.677 1.00 94.94 434 MET A C 1
ATOM 3346 O O . MET A 1 434 ? -18.569 -5.452 18.488 1.00 94.94 434 MET A O 1
ATOM 3350 N N . ILE A 1 435 ? -20.416 -5.226 19.745 1.00 93.88 435 ILE A N 1
ATOM 3351 C CA . ILE A 1 435 ? -20.043 -6.255 20.719 1.00 93.88 435 ILE A CA 1
ATOM 3352 C C . ILE A 1 435 ? -21.221 -7.188 20.984 1.00 93.88 435 ILE A C 1
ATOM 3354 O O . ILE A 1 435 ? -22.370 -6.755 21.109 1.00 93.88 435 ILE A O 1
ATOM 3358 N N . MET A 1 436 ? -20.934 -8.482 21.086 1.00 92.19 436 MET A N 1
ATOM 3359 C CA . MET A 1 436 ? -21.914 -9.483 21.497 1.00 92.19 436 MET A CA 1
ATOM 3360 C C . MET A 1 436 ? -21.821 -9.710 23.004 1.00 92.19 436 MET A C 1
ATOM 3362 O O . MET A 1 436 ? -20.731 -9.815 23.565 1.00 92.19 436 MET A O 1
ATOM 3366 N N . TRP A 1 437 ? -22.971 -9.792 23.667 1.00 91.38 437 TRP A N 1
ATOM 3367 C CA . TRP A 1 437 ? -23.050 -10.019 25.103 1.00 91.38 437 TRP A CA 1
ATOM 3368 C C . TRP A 1 437 ? -24.211 -10.935 25.468 1.00 91.38 437 TRP A C 1
ATOM 3370 O O . TRP A 1 437 ? -25.349 -10.704 25.074 1.00 91.38 437 TRP A O 1
ATOM 3380 N N . SER A 1 438 ? -23.937 -11.936 26.300 1.00 88.88 438 SER A N 1
ATOM 3381 C CA . SER A 1 438 ? -24.936 -12.910 26.739 1.00 88.88 438 SER A CA 1
ATOM 3382 C C . SER A 1 438 ? -25.242 -12.750 28.226 1.00 88.88 438 SER A C 1
ATOM 3384 O O . SER A 1 438 ? -24.339 -12.687 29.066 1.00 88.88 438 SER A O 1
ATOM 3386 N N . LYS A 1 439 ? -26.528 -12.754 28.593 1.00 87.12 439 LYS A N 1
ATOM 3387 C CA . LYS A 1 439 ? -26.971 -12.740 29.995 1.00 87.12 439 LYS A CA 1
ATOM 3388 C C . LYS A 1 439 ? -28.135 -13.694 30.203 1.00 87.12 439 LYS A C 1
ATOM 3390 O O . LYS A 1 439 ? -29.169 -13.584 29.565 1.00 87.12 439 LYS A O 1
ATOM 3395 N N . ASN A 1 440 ? -27.992 -14.601 31.173 1.00 84.94 440 ASN A N 1
ATOM 3396 C CA . ASN A 1 440 ? -29.005 -15.606 31.531 1.00 84.94 440 ASN A CA 1
ATOM 3397 C C . ASN A 1 440 ? -29.450 -16.534 30.377 1.00 84.94 440 ASN A C 1
ATOM 3399 O O . ASN A 1 440 ? -30.517 -17.137 30.474 1.00 84.94 440 ASN A O 1
ATOM 3403 N N . GLY A 1 441 ? -28.620 -16.699 29.343 1.00 83.56 441 GLY A N 1
ATOM 3404 C CA . GLY A 1 441 ? -28.916 -17.526 28.168 1.00 83.56 441 GLY A CA 1
ATOM 3405 C C . GLY A 1 441 ? -29.608 -16.786 27.021 1.00 83.56 441 GLY A C 1
ATOM 3406 O O . GLY A 1 441 ? -29.878 -17.418 26.007 1.00 83.56 441 GLY A O 1
ATOM 3407 N N . ASP A 1 442 ? -29.872 -15.487 27.182 1.00 88.50 442 ASP A N 1
ATOM 3408 C CA . ASP A 1 442 ? -30.285 -14.603 26.096 1.00 88.50 442 ASP A CA 1
ATOM 3409 C C . ASP A 1 442 ? -29.057 -13.850 25.567 1.00 88.50 442 ASP A C 1
ATOM 3411 O O . ASP A 1 442 ? -28.234 -13.371 26.360 1.00 88.50 442 ASP A O 1
ATOM 3415 N N . ASP A 1 443 ? -28.961 -13.736 24.245 1.00 92.00 443 ASP A N 1
ATOM 3416 C CA . ASP A 1 443 ? -27.878 -13.048 23.546 1.00 92.00 443 ASP A CA 1
ATOM 3417 C C . ASP A 1 443 ? -28.342 -11.657 23.097 1.00 92.00 443 ASP A C 1
ATOM 3419 O O . ASP A 1 443 ? -29.451 -11.480 22.584 1.00 92.00 443 ASP A O 1
ATOM 3423 N N . TYR A 1 444 ? -27.481 -10.665 23.281 1.00 93.56 444 TYR A N 1
ATOM 3424 C CA . TYR A 1 444 ? -27.708 -9.275 22.911 1.00 93.56 444 TYR A CA 1
ATOM 3425 C C . TYR A 1 444 ? -26.545 -8.786 22.052 1.00 93.56 444 TYR A C 1
ATOM 3427 O O . TYR A 1 444 ? -25.389 -9.143 22.285 1.00 93.56 444 TYR A O 1
ATOM 3435 N N . LEU A 1 445 ? -26.849 -7.934 21.082 1.00 94.94 445 LEU A N 1
ATOM 3436 C CA . LEU A 1 445 ? -25.860 -7.221 20.290 1.00 94.94 445 LEU A CA 1
ATOM 3437 C C . LEU A 1 445 ? -25.912 -5.744 20.669 1.00 94.94 445 LEU A C 1
ATOM 3439 O O . LEU A 1 445 ? -26.971 -5.115 20.627 1.00 94.94 445 LEU A O 1
ATOM 3443 N N . VAL A 1 446 ? -24.770 -5.192 21.057 1.00 95.31 446 VAL A N 1
ATOM 3444 C CA . VAL A 1 446 ? -24.609 -3.762 21.308 1.00 95.31 446 VAL A CA 1
ATOM 3445 C C . VAL A 1 446 ? -23.942 -3.160 20.083 1.00 95.31 446 VAL A C 1
ATOM 3447 O O . VAL A 1 446 ? -22.878 -3.611 19.669 1.00 95.31 446 VAL A O 1
ATOM 3450 N N . MET A 1 447 ? -24.579 -2.152 19.502 1.00 94.88 447 MET A N 1
ATOM 3451 C CA . MET A 1 447 ? -24.134 -1.469 18.294 1.00 94.88 447 MET A CA 1
ATOM 3452 C C . MET A 1 447 ? -23.771 -0.027 18.630 1.00 94.88 447 MET A C 1
ATOM 3454 O O . MET A 1 447 ? -24.555 0.680 19.272 1.00 94.88 447 MET A O 1
ATOM 3458 N N . LEU A 1 448 ? -22.605 0.412 18.164 1.00 95.19 448 LEU A N 1
ATOM 3459 C CA . LEU A 1 448 ? -22.220 1.817 18.156 1.00 95.19 448 LEU A CA 1
ATOM 3460 C C . LEU A 1 448 ? -22.420 2.381 16.761 1.00 95.19 448 LEU A C 1
ATOM 3462 O O . LEU A 1 448 ? -21.924 1.831 15.779 1.00 95.19 448 LEU A O 1
ATOM 3466 N N . THR A 1 449 ? -23.120 3.502 16.686 1.00 93.38 449 THR A N 1
ATOM 3467 C CA . THR A 1 449 ? -23.356 4.217 15.438 1.00 93.38 449 THR A CA 1
ATOM 3468 C C . THR A 1 449 ? -22.905 5.663 15.550 1.00 93.38 449 THR A C 1
ATOM 3470 O O . THR A 1 449 ? -22.744 6.203 16.647 1.00 93.38 449 THR A O 1
ATOM 3473 N N . ASN A 1 450 ? -22.815 6.341 14.409 1.00 92.38 450 ASN A N 1
ATOM 3474 C CA . ASN A 1 450 ? -22.627 7.791 14.360 1.00 92.38 450 ASN A CA 1
ATOM 3475 C C . ASN A 1 450 ? -23.722 8.600 15.094 1.00 92.38 450 ASN A C 1
ATOM 3477 O O . ASN A 1 450 ? -23.523 9.785 15.350 1.00 92.38 450 ASN A O 1
ATOM 3481 N N . SER A 1 451 ? -24.867 7.986 15.412 1.00 90.69 451 SER A N 1
ATOM 3482 C CA . SER A 1 451 ? -25.994 8.625 16.101 1.00 90.69 451 SER A CA 1
ATOM 3483 C C . SER A 1 451 ? -26.117 8.231 17.578 1.00 90.69 451 SER A C 1
ATOM 3485 O O . SER A 1 451 ? -26.925 8.828 18.289 1.00 90.69 451 SER A O 1
ATOM 3487 N N . GLY A 1 452 ? -25.364 7.233 18.052 1.00 92.56 452 GLY A N 1
ATOM 3488 C CA . GLY A 1 452 ? -25.419 6.767 19.438 1.00 92.56 452 GLY A CA 1
ATOM 3489 C C . GLY A 1 452 ? -25.225 5.264 19.608 1.00 92.56 452 GLY A C 1
ATOM 3490 O O . GLY A 1 452 ? -24.801 4.560 18.692 1.00 92.56 452 GLY A O 1
ATOM 3491 N N . ILE A 1 453 ? -25.545 4.781 20.806 1.00 94.50 453 ILE A N 1
ATOM 3492 C CA . ILE A 1 453 ? -25.442 3.371 21.205 1.00 94.50 453 ILE A CA 1
ATOM 3493 C C . ILE A 1 453 ? -26.830 2.727 21.244 1.00 94.50 453 ILE A C 1
ATOM 3495 O O . ILE A 1 453 ? -27.782 3.329 21.743 1.00 94.50 453 ILE A O 1
ATOM 3499 N N . THR A 1 454 ? -26.945 1.489 20.766 1.00 94.56 454 THR A N 1
ATOM 3500 C CA . THR A 1 454 ? -28.203 0.730 20.729 1.00 94.56 454 THR A CA 1
ATOM 3501 C C . THR A 1 454 ? -27.972 -0.728 21.122 1.00 94.56 454 THR A C 1
ATOM 3503 O O . THR A 1 454 ? -27.023 -1.353 20.660 1.00 94.56 454 THR A O 1
ATOM 3506 N N . VAL A 1 455 ? -28.851 -1.285 21.958 1.00 94.69 455 VAL A N 1
ATOM 3507 C CA . VAL A 1 455 ? -28.834 -2.696 22.376 1.00 94.69 455 VAL A CA 1
ATOM 3508 C C . VAL A 1 455 ? -30.015 -3.424 21.746 1.00 94.69 455 VAL A C 1
ATOM 3510 O O . VAL A 1 455 ? -31.156 -2.975 21.866 1.00 94.69 455 VAL A O 1
ATOM 3513 N N . VAL A 1 456 ? -29.752 -4.550 21.084 1.00 93.69 456 VAL A N 1
ATOM 3514 C CA . VAL A 1 456 ? -30.773 -5.346 20.389 1.00 93.69 456 VAL A CA 1
ATOM 3515 C C . VAL A 1 456 ? -30.702 -6.806 20.813 1.00 93.69 456 VAL A C 1
ATOM 3517 O O . VAL A 1 456 ? -29.629 -7.336 21.090 1.00 93.69 456 VAL A O 1
ATOM 3520 N N . GLU A 1 457 ? -31.858 -7.458 20.890 1.00 92.56 457 GLU A N 1
ATOM 3521 C CA . GLU A 1 457 ? -31.945 -8.889 21.187 1.00 92.56 457 GLU A CA 1
ATOM 3522 C C . GLU A 1 457 ? -31.566 -9.716 19.953 1.00 92.56 457 GLU A C 1
ATOM 3524 O O . GLU A 1 457 ? -31.861 -9.340 18.814 1.00 92.56 457 GLU A O 1
ATOM 3529 N N . MET A 1 458 ? -30.926 -10.861 20.179 1.00 91.94 458 MET A N 1
ATOM 3530 C CA . MET A 1 458 ? -30.561 -11.813 19.136 1.00 91.94 458 MET A CA 1
ATOM 3531 C C . MET A 1 458 ? -31.540 -12.988 19.138 1.00 91.94 458 MET A C 1
ATOM 3533 O O . MET A 1 458 ? -31.704 -13.677 20.144 1.00 91.94 458 MET A O 1
ATOM 3537 N N . GLU A 1 459 ? -32.153 -13.278 17.990 1.00 90.94 459 GLU A N 1
ATOM 3538 C CA . GLU A 1 459 ? -32.991 -14.466 17.810 1.00 90.94 459 GLU A CA 1
ATOM 3539 C C . GLU A 1 459 ? -32.314 -15.430 16.832 1.00 90.94 459 GLU A C 1
ATOM 3541 O O . GLU A 1 459 ? -32.167 -15.144 15.645 1.00 90.94 459 GLU A O 1
ATOM 3546 N N . ASN A 1 460 ? -31.874 -16.589 17.336 1.00 87.19 460 ASN A N 1
ATOM 3547 C CA . ASN A 1 460 ? -31.164 -17.613 16.556 1.00 87.19 460 ASN A CA 1
ATOM 3548 C C . ASN A 1 460 ? -29.937 -17.070 15.784 1.00 87.19 460 ASN A C 1
ATOM 3550 O O . ASN A 1 460 ? -29.736 -17.404 14.614 1.00 87.19 460 ASN A O 1
ATOM 3554 N N . GLY A 1 461 ? -29.146 -16.214 16.440 1.00 84.19 461 GLY A N 1
ATOM 3555 C CA . GLY A 1 461 ? -27.952 -15.587 15.860 1.00 84.19 461 GLY A CA 1
ATOM 3556 C C . GLY A 1 461 ? -28.240 -14.400 14.932 1.00 84.19 461 GLY A C 1
ATOM 3557 O O . GLY A 1 461 ? -27.323 -13.886 14.302 1.00 84.19 461 GLY A O 1
ATOM 3558 N N . ILE A 1 462 ? -29.496 -13.951 14.830 1.00 90.75 462 ILE A N 1
ATOM 3559 C CA . ILE A 1 462 ? -29.899 -12.826 13.977 1.00 90.75 462 ILE A CA 1
ATOM 3560 C C . ILE A 1 462 ? -30.353 -11.662 14.872 1.00 90.75 462 ILE A C 1
ATOM 3562 O O . ILE A 1 462 ? -31.329 -11.841 15.613 1.00 90.75 462 ILE A O 1
ATOM 3566 N N . PRO A 1 463 ? -29.714 -10.476 14.810 1.00 92.50 463 PRO A N 1
ATOM 3567 C CA . PRO A 1 463 ? -30.157 -9.323 15.590 1.00 92.50 463 PRO A CA 1
ATOM 3568 C C . PRO A 1 463 ? -31.555 -8.882 15.165 1.00 92.50 463 PRO A C 1
ATOM 3570 O O . PRO A 1 463 ? -31.880 -8.912 13.980 1.00 92.50 463 PRO A O 1
ATOM 3573 N N . GLN A 1 464 ? -32.388 -8.506 16.132 1.00 91.44 464 GLN A N 1
ATOM 3574 C CA . GLN A 1 464 ? -33.769 -8.082 15.913 1.00 91.44 464 GLN A CA 1
ATOM 3575 C C . GLN A 1 464 ? -33.882 -6.568 16.113 1.00 91.44 464 GLN A C 1
ATOM 3577 O O . GLN A 1 464 ? -34.022 -6.095 17.242 1.00 91.44 464 GLN A O 1
ATOM 3582 N N . PHE A 1 465 ? -33.831 -5.798 15.023 1.00 88.75 465 PHE A N 1
ATOM 3583 C CA . PHE A 1 465 ? -33.974 -4.342 15.082 1.00 88.75 465 PHE A CA 1
ATOM 3584 C C . PHE A 1 465 ? -34.796 -3.762 13.934 1.00 88.75 465 PHE A C 1
ATOM 3586 O O . PHE A 1 465 ? -34.942 -4.357 12.866 1.00 88.75 465 PHE A O 1
ATOM 3593 N N . ASP A 1 466 ? -35.356 -2.578 14.173 1.00 82.94 466 ASP A N 1
ATOM 3594 C CA . ASP A 1 466 ? -36.084 -1.793 13.183 1.00 82.94 466 ASP A CA 1
ATOM 3595 C C . ASP A 1 466 ? -35.777 -0.291 13.328 1.00 82.94 466 ASP A C 1
ATOM 3597 O O . ASP A 1 466 ? -34.928 0.127 14.110 1.00 82.94 466 ASP A O 1
ATOM 3601 N N . LEU A 1 467 ? -36.480 0.558 12.571 1.00 76.81 467 LEU A N 1
ATOM 3602 C CA . LEU A 1 467 ? -36.317 2.016 12.647 1.00 76.81 467 LEU A CA 1
ATOM 3603 C C . LEU A 1 467 ? -36.568 2.597 14.048 1.00 76.81 467 LEU A C 1
ATOM 3605 O O . LEU A 1 467 ? -36.056 3.669 14.354 1.00 76.81 467 LEU A O 1
ATOM 3609 N N . SER A 1 468 ? -37.382 1.937 14.875 1.00 78.12 468 SER A N 1
ATOM 3610 C CA . SER A 1 468 ? -37.682 2.370 16.241 1.00 78.12 468 SER A CA 1
ATOM 3611 C C . SER A 1 468 ? -36.624 1.941 17.254 1.00 78.12 468 SER A C 1
ATOM 3613 O O . SER A 1 468 ? -36.629 2.448 18.376 1.00 78.12 468 SER A O 1
ATOM 3615 N N . SER A 1 469 ? -35.703 1.058 16.854 1.00 80.81 469 SER A N 1
ATOM 3616 C CA . SER A 1 469 ? -34.547 0.673 17.659 1.00 80.81 469 SER A CA 1
ATOM 3617 C C . SER A 1 469 ? -33.554 1.826 17.850 1.00 80.81 469 SER A C 1
ATOM 3619 O O . SER A 1 469 ? -32.797 1.824 18.815 1.00 80.81 469 SER A O 1
ATOM 3621 N N . PHE A 1 470 ? -33.580 2.829 16.967 1.00 80.50 470 PHE A N 1
ATOM 3622 C CA . PHE A 1 470 ? -32.631 3.938 16.964 1.00 80.50 470 PHE A CA 1
ATOM 3623 C C . PHE A 1 470 ? -33.263 5.223 17.520 1.00 80.50 470 PHE A C 1
ATOM 3625 O O . PHE A 1 470 ? -34.354 5.633 17.112 1.00 80.50 470 PHE A O 1
ATOM 3632 N N . GLY A 1 471 ? -32.560 5.866 18.455 1.00 77.81 471 GLY A N 1
ATOM 3633 C CA . GLY A 1 471 ? -32.995 7.075 19.166 1.00 77.81 471 GLY A CA 1
ATOM 3634 C C . GLY A 1 471 ? -33.150 6.867 20.675 1.00 77.81 471 GLY A C 1
ATOM 3635 O O . GLY A 1 471 ? -32.974 5.762 21.186 1.00 77.81 471 GLY A O 1
ATOM 3636 N N . ASP A 1 472 ? -33.462 7.940 21.403 1.00 79.25 472 ASP A N 1
ATOM 3637 C CA . ASP A 1 472 ? -33.512 7.900 22.870 1.00 79.25 472 ASP A CA 1
ATOM 3638 C C . ASP A 1 472 ? -34.674 7.039 23.385 1.00 79.25 472 ASP A C 1
ATOM 3640 O O . ASP A 1 472 ? -35.856 7.363 23.219 1.00 79.25 472 ASP A O 1
ATOM 3644 N N . SER A 1 473 ? -34.325 5.942 24.048 1.00 85.44 473 SER A N 1
ATOM 3645 C CA . SER A 1 473 ? -35.241 4.957 24.619 1.00 85.44 473 SER A CA 1
ATOM 3646 C C . SER A 1 473 ? -34.578 4.229 25.797 1.00 85.44 473 SER A C 1
ATOM 3648 O O . SER A 1 473 ? -33.485 4.585 26.226 1.00 85.44 473 SER A O 1
ATOM 3650 N N . ASP A 1 474 ? -35.232 3.202 26.346 1.00 85.06 474 ASP A N 1
ATOM 3651 C CA . ASP A 1 474 ? -34.637 2.396 27.420 1.00 85.06 474 ASP A CA 1
ATOM 3652 C C . ASP A 1 474 ? -33.465 1.522 26.928 1.00 85.06 474 ASP A C 1
ATOM 3654 O O . ASP A 1 474 ? -32.701 1.034 27.753 1.00 85.06 474 ASP A O 1
ATOM 3658 N N . PHE A 1 475 ? -33.317 1.314 25.615 1.00 86.88 475 PHE A N 1
ATOM 3659 C CA . PHE A 1 475 ? -32.315 0.429 24.998 1.00 86.88 475 PHE A CA 1
ATOM 3660 C C . PHE A 1 475 ? -31.355 1.167 24.048 1.00 86.88 475 PHE A C 1
ATOM 3662 O O . PHE A 1 475 ? -30.480 0.549 23.446 1.00 86.88 475 PHE A O 1
ATOM 3669 N N . SER A 1 476 ? -31.505 2.486 23.895 1.00 91.25 476 SER A N 1
ATOM 3670 C CA . SER A 1 476 ? -30.669 3.298 23.011 1.00 91.25 476 SER A CA 1
ATOM 3671 C C . SER A 1 476 ? -30.550 4.736 23.518 1.00 91.25 476 SER A C 1
ATOM 3673 O O . SER A 1 476 ? -31.519 5.299 24.028 1.00 91.25 476 SER A O 1
ATOM 3675 N N . TYR A 1 477 ? -29.365 5.330 23.369 1.00 92.50 477 TYR A N 1
ATOM 3676 C CA . TYR A 1 477 ? -29.085 6.722 23.728 1.00 92.50 477 TYR A CA 1
ATOM 3677 C C . TYR A 1 477 ? -28.290 7.413 22.627 1.00 92.50 477 TYR A C 1
ATOM 3679 O O . TYR A 1 477 ? -27.308 6.863 22.125 1.00 92.50 477 TYR A O 1
ATOM 3687 N N . SER A 1 478 ? -28.695 8.639 22.305 1.00 90.94 478 SER A N 1
ATOM 3688 C CA . SER A 1 478 ? -28.071 9.443 21.260 1.00 90.94 478 SER A CA 1
ATOM 3689 C C . SER A 1 478 ? -26.796 10.104 21.782 1.00 90.94 478 SER A C 1
ATOM 3691 O O . SER A 1 478 ? -26.838 10.914 22.712 1.00 90.94 478 SER A O 1
ATOM 3693 N N . ILE A 1 479 ? -25.662 9.752 21.186 1.00 90.44 479 ILE A N 1
ATOM 3694 C CA . ILE A 1 479 ? -24.353 10.363 21.429 1.00 90.44 479 ILE A CA 1
ATOM 3695 C C . ILE A 1 479 ? -23.697 10.504 20.062 1.00 90.44 479 ILE A C 1
ATOM 3697 O O . ILE A 1 479 ? -23.621 9.529 19.316 1.00 90.44 479 ILE A O 1
ATOM 3701 N N . ASP A 1 480 ? -23.258 11.713 19.734 1.00 87.88 480 ASP A N 1
ATOM 3702 C CA . ASP A 1 480 ? -22.673 11.989 18.427 1.00 87.88 480 ASP A CA 1
ATOM 3703 C C . ASP A 1 480 ? -21.384 11.177 18.244 1.00 87.88 480 ASP A C 1
ATOM 3705 O O . ASP A 1 480 ? -20.519 11.196 19.115 1.00 87.88 480 ASP A O 1
ATOM 3709 N N . SER A 1 481 ? -21.262 10.493 17.104 1.00 87.31 481 SER A N 1
ATOM 3710 C CA . SER A 1 481 ? -20.017 9.890 16.605 1.00 87.31 481 SER A CA 1
ATOM 3711 C C . SER A 1 481 ? -19.263 8.987 17.592 1.00 87.31 481 SER A C 1
ATOM 3713 O O . SER A 1 481 ? -18.045 9.096 17.723 1.00 87.31 481 SER A O 1
ATOM 3715 N N . LEU A 1 482 ? -19.959 8.057 18.256 1.00 92.75 482 LEU A N 1
ATOM 3716 C CA . LEU A 1 482 ? -19.295 7.025 19.061 1.00 92.75 482 LEU A CA 1
ATOM 3717 C C . LEU A 1 482 ? -18.408 6.136 18.186 1.00 92.75 482 LEU A C 1
ATOM 3719 O O . LEU A 1 482 ? -18.904 5.509 17.252 1.00 92.75 482 LEU A O 1
ATOM 3723 N N . THR A 1 483 ? -17.119 6.066 18.503 1.00 91.00 483 THR A N 1
ATOM 3724 C CA . THR A 1 483 ? -16.122 5.309 17.736 1.00 91.00 483 THR A CA 1
ATOM 3725 C C . THR A 1 483 ? -15.734 4.005 18.414 1.00 91.00 483 THR A C 1
ATOM 3727 O O . THR A 1 483 ? -15.577 3.009 17.724 1.00 91.00 483 THR A O 1
ATOM 3730 N N . GLU A 1 484 ? -15.637 3.992 19.746 1.00 94.31 484 GLU A N 1
ATOM 3731 C CA . GLU A 1 484 ? -15.060 2.866 20.485 1.00 94.31 484 GLU A CA 1
ATOM 3732 C C . GLU A 1 484 ? -15.824 2.557 21.781 1.00 94.31 484 GLU A C 1
ATOM 3734 O O . GLU A 1 484 ? -16.392 3.451 22.427 1.00 94.31 484 GLU A O 1
ATOM 3739 N N . ILE A 1 485 ? -15.828 1.277 22.167 1.00 94.94 485 ILE A N 1
ATOM 3740 C CA . ILE A 1 485 ? -16.450 0.758 23.390 1.00 94.94 485 ILE A CA 1
ATOM 3741 C C . ILE A 1 485 ? -15.486 -0.156 24.147 1.00 94.94 485 ILE A C 1
ATOM 3743 O O . ILE A 1 485 ? -15.030 -1.164 23.624 1.00 94.94 485 ILE A O 1
ATOM 3747 N N . ALA A 1 486 ? -15.248 0.148 25.421 1.00 94.81 486 ALA A N 1
ATOM 3748 C CA . ALA A 1 486 ? -14.489 -0.717 26.319 1.00 94.81 486 ALA A CA 1
ATOM 3749 C C . ALA A 1 486 ? -15.405 -1.350 27.364 1.00 94.81 486 ALA A C 1
ATOM 3751 O O . ALA A 1 486 ? -16.164 -0.657 28.047 1.00 94.81 486 ALA A O 1
ATOM 3752 N N . VAL A 1 487 ? -15.311 -2.668 27.527 1.00 94.00 487 VAL A N 1
ATOM 3753 C CA . VAL A 1 487 ? -16.035 -3.402 28.573 1.00 94.00 487 VAL A CA 1
ATOM 3754 C C . VAL A 1 487 ? -15.311 -3.246 29.909 1.00 94.00 487 VAL A C 1
ATOM 3756 O O . VAL A 1 487 ? -14.108 -3.466 29.994 1.00 94.00 487 VAL A O 1
ATOM 3759 N N . LEU A 1 488 ? -16.042 -2.880 30.963 1.00 92.50 488 LEU A N 1
ATOM 3760 C CA . LEU A 1 488 ? -15.525 -2.692 32.317 1.00 92.50 488 LEU A CA 1
ATOM 3761 C C . LEU A 1 488 ? -15.856 -3.902 33.203 1.00 92.50 488 LEU A C 1
ATOM 3763 O O . LEU A 1 488 ? -17.015 -4.263 33.415 1.00 92.50 488 LEU A O 1
ATOM 3767 N N . ASN A 1 489 ? -14.824 -4.481 33.810 1.00 86.00 489 ASN A N 1
ATOM 3768 C CA . ASN A 1 489 ? -14.934 -5.612 34.734 1.00 86.00 489 ASN A CA 1
ATOM 3769 C C . ASN A 1 489 ? -15.249 -5.126 36.157 1.00 86.00 489 ASN A C 1
ATOM 3771 O O . ASN A 1 489 ? -14.412 -5.136 37.055 1.00 86.00 489 ASN A O 1
ATOM 3775 N N . THR A 1 490 ? -16.485 -4.685 36.382 1.00 85.69 490 THR A N 1
ATOM 3776 C CA . THR A 1 490 ? -16.932 -4.178 37.696 1.00 85.69 490 THR A CA 1
ATOM 3777 C C . THR A 1 490 ? -17.352 -5.290 38.668 1.00 85.69 490 THR A C 1
ATOM 3779 O O . THR A 1 490 ? -17.515 -5.054 39.868 1.00 85.69 490 THR A O 1
ATOM 3782 N N . GLY A 1 491 ? -17.615 -6.499 38.155 1.00 81.50 491 GLY A N 1
ATOM 3783 C CA . GLY A 1 491 ? -18.219 -7.602 38.909 1.00 81.50 491 GLY A CA 1
ATOM 3784 C C . GLY A 1 491 ? -19.707 -7.408 39.247 1.00 81.50 491 GLY A C 1
ATOM 3785 O O . GLY A 1 491 ? -20.242 -8.141 40.083 1.00 81.50 491 GLY A O 1
ATOM 3786 N N . SER A 1 492 ? -20.394 -6.441 38.625 1.00 84.00 492 SER A N 1
ATOM 3787 C CA . SER A 1 492 ? -21.803 -6.116 38.906 1.00 84.00 492 SER A CA 1
ATOM 3788 C C . SER A 1 492 ? -22.806 -7.164 38.391 1.00 84.00 492 SER A C 1
ATOM 3790 O O . SER A 1 492 ? -23.938 -7.235 38.879 1.00 84.00 492 SER A O 1
ATOM 3792 N N . GLY A 1 493 ? -22.405 -7.987 37.413 1.00 83.25 493 GLY A N 1
ATOM 3793 C CA . GLY A 1 493 ? -23.281 -8.910 36.677 1.00 83.25 493 GLY A CA 1
ATOM 3794 C C . GLY A 1 493 ? -24.109 -8.241 35.567 1.00 83.25 493 GLY A C 1
ATOM 3795 O O . GLY A 1 493 ? -24.922 -8.902 34.912 1.00 83.25 493 GLY A O 1
ATOM 3796 N N . ASN A 1 494 ? -23.932 -6.936 35.365 1.00 90.81 494 ASN A N 1
ATOM 3797 C CA . ASN A 1 494 ? -24.353 -6.198 34.178 1.00 90.81 494 ASN A CA 1
ATOM 3798 C C . ASN A 1 494 ? -23.161 -6.030 33.228 1.00 90.81 494 ASN A C 1
ATOM 3800 O O . ASN A 1 494 ? -22.026 -6.309 33.608 1.00 90.81 494 ASN A O 1
ATOM 3804 N N . LEU A 1 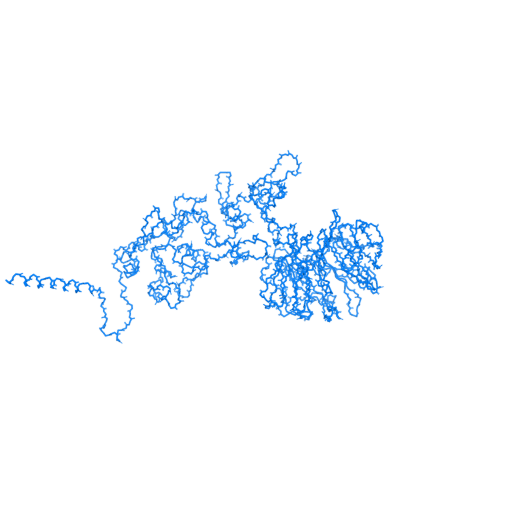495 ? -23.434 -5.586 32.003 1.00 93.00 495 LEU A N 1
ATOM 3805 C CA . LEU A 1 495 ? -22.397 -5.146 31.080 1.00 93.00 495 LEU A CA 1
ATOM 3806 C C . LEU A 1 495 ? -22.157 -3.657 31.322 1.00 93.00 495 LEU A C 1
ATOM 3808 O O . LEU A 1 495 ? -22.921 -2.814 30.856 1.00 93.00 495 LEU A O 1
ATOM 3812 N N . ASP A 1 496 ? -21.139 -3.349 32.116 1.00 94.62 496 ASP A N 1
ATOM 3813 C CA . ASP A 1 496 ? -20.697 -1.977 32.341 1.00 94.62 496 ASP A CA 1
ATOM 3814 C C . ASP A 1 496 ? -19.683 -1.614 31.259 1.00 94.62 496 ASP A C 1
ATOM 3816 O O . ASP A 1 496 ? -18.776 -2.394 30.976 1.00 94.62 496 ASP A O 1
ATOM 3820 N N . VAL A 1 497 ? -19.861 -0.466 30.613 1.00 95.31 497 VAL A N 1
ATOM 3821 C CA . VAL A 1 497 ? -19.063 -0.068 29.448 1.00 95.31 497 VAL A CA 1
ATOM 3822 C C . VAL A 1 497 ? -18.651 1.389 29.534 1.00 95.31 497 VAL A C 1
ATOM 3824 O O . VAL A 1 497 ? -19.357 2.233 30.097 1.00 95.31 497 VAL A O 1
ATOM 3827 N N . MET A 1 498 ? -17.507 1.675 28.932 1.00 95.44 498 MET A N 1
ATOM 3828 C CA . MET A 1 498 ? -17.025 3.015 28.654 1.00 95.44 498 MET A CA 1
ATOM 3829 C C . MET A 1 498 ? -17.131 3.273 27.152 1.00 95.44 498 MET A C 1
ATOM 3831 O O . MET A 1 498 ? -16.754 2.427 26.347 1.00 95.44 498 MET A O 1
ATOM 3835 N N . LEU A 1 499 ? -17.687 4.423 26.789 1.00 96.19 499 LEU A N 1
ATOM 3836 C CA . LEU A 1 499 ? -17.966 4.832 25.417 1.00 96.19 499 LEU A CA 1
ATOM 3837 C C . LEU A 1 499 ? -17.081 6.018 25.062 1.00 96.19 499 LEU A C 1
ATOM 3839 O O . LEU A 1 499 ? -16.965 6.943 25.871 1.00 96.19 499 LEU A O 1
ATOM 3843 N N . PHE A 1 500 ? -16.526 6.023 23.856 1.00 95.56 500 PHE A N 1
ATOM 3844 C CA . PHE A 1 500 ? -15.666 7.095 23.368 1.00 95.56 500 PHE A CA 1
ATOM 3845 C C . PHE A 1 500 ? -16.208 7.697 22.070 1.00 95.56 500 PHE A C 1
ATOM 3847 O O . PHE A 1 500 ? -16.660 6.980 21.181 1.00 95.56 500 PHE A O 1
ATOM 3854 N N . SER A 1 501 ? -16.141 9.024 21.960 1.00 94.94 501 SER A N 1
ATOM 3855 C CA . SER A 1 501 ? -16.372 9.783 20.722 1.00 94.94 501 SER A CA 1
ATOM 3856 C C . SER A 1 501 ? -15.203 10.743 20.534 1.00 94.94 501 SER A C 1
ATOM 3858 O O . SER A 1 501 ? -15.238 11.879 21.029 1.00 94.94 501 SER A O 1
ATOM 3860 N N . GLY A 1 502 ? -14.157 10.286 19.845 1.00 91.06 502 GLY A N 1
ATOM 3861 C CA . GLY A 1 502 ? -12.913 11.038 19.668 1.00 91.06 502 GLY A CA 1
ATOM 3862 C C . GLY A 1 502 ? -12.255 11.361 21.013 1.00 91.06 502 GLY A C 1
ATOM 3863 O O . GLY A 1 502 ? -11.612 10.507 21.615 1.00 91.06 502 GLY A O 1
ATOM 3864 N N . GLN A 1 503 ? -12.456 12.589 21.498 1.00 94.69 503 GLN A N 1
ATOM 3865 C CA . GLN A 1 503 ? -11.826 13.138 22.712 1.00 94.69 503 GLN A CA 1
ATOM 3866 C C . GLN A 1 503 ? -12.741 13.112 23.941 1.00 94.69 503 GLN A C 1
ATOM 3868 O O . GLN A 1 503 ? -12.331 13.526 25.021 1.00 94.69 503 GLN A O 1
ATOM 3873 N N . ASN A 1 504 ? -13.990 12.674 23.783 1.00 95.81 504 ASN A N 1
ATOM 3874 C CA . ASN A 1 504 ? -14.990 12.652 24.845 1.00 95.81 504 ASN A CA 1
ATOM 3875 C C . ASN A 1 504 ? -15.271 11.218 25.295 1.00 95.81 504 ASN A C 1
ATOM 3877 O O . ASN A 1 504 ? -15.321 10.314 24.458 1.00 95.81 504 ASN A O 1
ATOM 3881 N N . ALA A 1 505 ? -15.520 11.027 26.592 1.00 95.56 505 ALA A N 1
ATOM 3882 C CA . ALA A 1 505 ? -15.844 9.722 27.156 1.00 95.56 505 ALA A CA 1
ATOM 3883 C C . ALA A 1 505 ? -17.073 9.728 28.077 1.00 95.56 505 ALA A C 1
ATOM 3885 O O . ALA A 1 505 ? -17.338 10.691 28.806 1.00 95.56 505 ALA A O 1
ATOM 3886 N N . TRP A 1 506 ? -17.788 8.602 28.092 1.00 95.94 506 TRP A N 1
ATOM 3887 C CA . TRP A 1 506 ? -18.943 8.349 28.953 1.00 95.94 506 TRP A CA 1
ATOM 3888 C C . TRP A 1 506 ? -18.896 6.943 29.546 1.00 95.94 506 TRP A C 1
ATOM 3890 O O . TRP A 1 506 ? -18.263 6.057 28.985 1.00 95.94 506 TRP A O 1
ATOM 3900 N N . THR A 1 507 ? -19.627 6.706 30.632 1.00 95.44 507 THR A N 1
ATOM 3901 C CA . THR A 1 507 ? -19.889 5.356 31.156 1.00 95.44 507 THR A CA 1
ATOM 3902 C C . THR A 1 507 ? -21.373 5.046 31.195 1.00 95.44 507 THR A C 1
ATOM 3904 O O . THR A 1 507 ? -22.209 5.927 31.410 1.00 95.44 507 THR A O 1
ATOM 3907 N N . THR A 1 508 ? -21.720 3.779 30.987 1.00 94.88 508 THR A N 1
ATOM 3908 C CA . THR A 1 508 ? -23.090 3.287 31.138 1.00 94.88 508 THR A CA 1
ATOM 3909 C C . THR A 1 508 ? -23.125 1.808 31.526 1.00 94.88 508 THR A C 1
ATOM 3911 O O . THR A 1 508 ? -22.148 1.086 31.358 1.00 94.88 508 THR A O 1
ATOM 3914 N N . SER A 1 509 ? -24.254 1.366 32.079 1.00 94.56 509 SER A N 1
ATOM 3915 C CA . SER A 1 509 ? -24.525 -0.011 32.482 1.00 94.56 509 SER A CA 1
ATOM 3916 C C . SER A 1 509 ? -25.696 -0.568 31.681 1.00 94.56 509 SER A C 1
ATOM 3918 O O . SER A 1 509 ? -26.780 0.025 31.655 1.00 94.56 509 SER A O 1
ATOM 3920 N N . ILE A 1 510 ? -25.495 -1.729 31.064 1.00 93.88 510 ILE A N 1
ATOM 3921 C CA . ILE A 1 510 ? -26.496 -2.462 30.290 1.00 93.88 510 ILE A CA 1
ATOM 3922 C C . ILE A 1 510 ? -26.947 -3.687 31.096 1.00 93.88 510 ILE A C 1
ATOM 3924 O O . ILE A 1 510 ? -26.159 -4.521 31.550 1.00 93.88 510 ILE A O 1
ATOM 3928 N N . SER A 1 511 ? -28.256 -3.810 31.295 1.00 91.88 511 SER A N 1
ATOM 3929 C CA . SER A 1 511 ? -28.897 -4.902 32.021 1.00 91.88 511 SER A CA 1
ATOM 3930 C C . SER A 1 511 ? -30.015 -5.522 31.184 1.00 91.88 511 SER A C 1
ATOM 3932 O O . SER A 1 511 ? -31.172 -5.099 31.267 1.00 91.88 511 SER A O 1
ATOM 3934 N N . GLY A 1 512 ? -29.681 -6.584 30.447 1.00 86.69 512 GLY A N 1
ATOM 3935 C CA . GLY A 1 512 ? -30.585 -7.170 29.454 1.00 86.69 512 GLY A CA 1
ATOM 3936 C C . GLY A 1 512 ? -30.773 -6.179 28.301 1.00 86.69 512 GLY A C 1
ATOM 3937 O O . GLY A 1 512 ? -29.779 -5.594 27.880 1.00 86.69 512 GLY A O 1
ATOM 3938 N N . PRO A 1 513 ? -32.009 -5.899 27.854 1.00 84.88 513 PRO A N 1
ATOM 3939 C CA . PRO A 1 513 ? -32.233 -4.912 26.800 1.00 84.88 513 PRO A CA 1
ATOM 3940 C C . PRO A 1 513 ? -32.125 -3.465 27.304 1.00 84.88 513 PRO A C 1
ATOM 3942 O O . PRO A 1 513 ? -32.036 -2.548 26.504 1.00 84.88 513 PRO A O 1
ATOM 3945 N N . SER A 1 514 ? -32.168 -3.226 28.621 1.00 89.25 514 SER A N 1
ATOM 3946 C CA . SER A 1 514 ? -32.204 -1.864 29.173 1.00 89.25 514 SER A CA 1
ATOM 3947 C C . SER A 1 514 ? -30.818 -1.310 29.494 1.00 89.25 514 SER A C 1
ATOM 3949 O O . SER A 1 514 ? -29.972 -2.040 30.007 1.00 89.25 514 SER A O 1
ATOM 3951 N N . MET A 1 515 ? -30.625 -0.012 29.291 1.00 92.62 515 MET A N 1
ATOM 3952 C CA . MET A 1 515 ? -29.384 0.713 29.543 1.00 92.62 515 MET A CA 1
ATOM 3953 C C . MET A 1 515 ? -29.634 1.926 30.444 1.00 92.62 515 MET A C 1
ATOM 3955 O O . MET A 1 515 ? -30.687 2.561 30.395 1.00 92.62 515 MET A O 1
ATOM 3959 N N . THR A 1 516 ? -28.670 2.259 31.298 1.00 93.81 516 THR A N 1
ATOM 3960 C CA . THR A 1 516 ? -28.721 3.493 32.092 1.00 93.81 516 THR A CA 1
ATOM 3961 C C . THR A 1 516 ? -28.356 4.721 31.249 1.00 93.81 516 THR A C 1
ATOM 3963 O O . THR A 1 516 ? -27.596 4.587 30.294 1.00 93.81 516 THR A O 1
ATOM 3966 N N . PRO A 1 517 ? -28.810 5.938 31.603 1.00 92.75 517 PRO A N 1
ATOM 3967 C CA . PRO A 1 517 ? -28.341 7.149 30.935 1.00 92.75 517 PRO A CA 1
ATOM 3968 C C . PRO A 1 517 ? -26.807 7.276 31.008 1.00 92.75 517 PRO A C 1
ATOM 3970 O O . PRO A 1 517 ? -26.274 7.205 32.121 1.00 92.75 517 PRO A O 1
ATOM 3973 N N . PRO A 1 518 ? -26.106 7.480 29.875 1.00 94.06 518 PRO A N 1
ATOM 3974 C CA . PRO A 1 518 ? -24.657 7.644 29.853 1.00 94.06 518 PRO A CA 1
ATOM 3975 C C . PRO A 1 518 ? -24.194 8.828 30.706 1.00 94.06 518 PRO A C 1
ATOM 3977 O O . PRO A 1 518 ? -24.761 9.924 30.644 1.00 94.06 518 PRO A O 1
ATOM 3980 N N . VAL A 1 519 ? -23.151 8.616 31.505 1.00 94.88 519 VAL A N 1
ATOM 3981 C CA . VAL A 1 519 ? -22.563 9.625 32.394 1.00 94.88 519 VAL A CA 1
ATOM 3982 C C . VAL A 1 519 ? -21.265 10.132 31.782 1.00 94.88 519 VAL A C 1
ATOM 3984 O O . VAL A 1 519 ? -20.356 9.348 31.552 1.00 94.88 519 VAL A O 1
ATOM 3987 N N . TYR A 1 520 ? -21.176 11.438 31.528 1.00 95.12 520 TYR A N 1
ATOM 3988 C CA . TYR A 1 520 ? -19.978 12.065 30.963 1.00 95.12 520 TYR A CA 1
ATOM 3989 C C . TYR A 1 520 ? -18.816 12.092 31.963 1.00 95.12 520 TYR A C 1
ATOM 3991 O O . TYR A 1 520 ? -19.017 12.403 33.142 1.00 95.12 520 TYR A O 1
ATOM 3999 N N . LEU A 1 521 ? -17.605 11.815 31.479 1.00 94.44 521 LEU A N 1
ATOM 4000 C CA . LEU A 1 521 ? -16.384 11.762 32.278 1.00 94.44 521 LEU A CA 1
ATOM 4001 C C . LEU A 1 521 ? -15.454 12.937 31.949 1.00 94.44 521 LEU A C 1
ATOM 4003 O O . LEU A 1 521 ? -14.707 12.900 30.973 1.00 94.44 521 LEU A O 1
ATOM 4007 N N . GLU A 1 522 ? -15.465 13.970 32.796 1.00 92.38 522 GLU A N 1
ATOM 4008 C CA . GLU A 1 522 ? -14.655 15.187 32.604 1.00 92.38 522 GLU A CA 1
ATOM 4009 C C . GLU A 1 522 ? -13.143 14.904 32.646 1.00 92.38 522 GLU A C 1
ATOM 4011 O O . GLU A 1 522 ? -12.418 15.356 31.770 1.00 92.38 522 GLU A O 1
ATOM 4016 N N . SER A 1 523 ? -12.673 14.102 33.608 1.00 90.81 523 SER A N 1
ATOM 4017 C CA . SER A 1 523 ? -11.244 13.845 33.868 1.00 90.81 523 SER A CA 1
ATOM 4018 C C . SER A 1 523 ? -10.473 13.343 32.637 1.00 90.81 523 SER A C 1
ATOM 4020 O O . SER A 1 523 ? -9.489 13.953 32.212 1.00 90.81 523 SER A O 1
ATOM 4022 N N . ILE A 1 524 ? -10.955 12.268 32.007 1.00 94.88 524 ILE A N 1
ATOM 4023 C CA . ILE A 1 524 ? -10.326 11.706 30.805 1.00 94.88 524 ILE A CA 1
ATOM 4024 C C . ILE A 1 524 ? -10.577 12.571 29.563 1.00 94.88 524 ILE A C 1
ATOM 4026 O O . ILE A 1 524 ? -9.669 12.737 28.752 1.00 94.88 524 ILE A O 1
ATOM 4030 N N . SER A 1 525 ? -11.763 13.174 29.430 1.00 95.44 525 SER A N 1
ATOM 4031 C CA . SER A 1 525 ? -12.095 13.991 28.255 1.00 95.44 525 SER A CA 1
ATOM 4032 C C . SER A 1 525 ? -11.265 15.281 28.207 1.00 95.44 525 SER A C 1
ATOM 4034 O O . SER A 1 525 ? -10.780 15.700 27.153 1.00 95.44 525 SER A O 1
ATOM 4036 N N . ASP A 1 526 ? -11.005 15.889 29.366 1.00 94.94 526 ASP A N 1
ATOM 4037 C CA . ASP A 1 526 ? -10.095 17.027 29.489 1.00 94.94 526 ASP A CA 1
ATOM 4038 C C . ASP A 1 526 ? -8.649 16.609 29.178 1.00 94.94 526 ASP A C 1
ATOM 4040 O O . ASP A 1 526 ? -7.917 17.351 28.521 1.00 94.94 526 ASP A O 1
ATOM 4044 N N . LEU A 1 527 ? -8.208 15.423 29.613 1.00 95.06 527 LEU A N 1
ATOM 4045 C CA . LEU A 1 527 ? -6.859 14.930 29.313 1.00 95.06 527 LEU A CA 1
ATOM 4046 C C . LEU A 1 527 ? -6.644 14.729 27.803 1.00 95.06 527 LEU A C 1
ATOM 4048 O O . LEU A 1 527 ? -5.605 15.145 27.278 1.00 95.06 527 LEU A O 1
ATOM 4052 N N . LEU A 1 528 ? -7.623 14.130 27.120 1.00 95.81 528 LEU A N 1
ATOM 4053 C CA . LEU A 1 528 ? -7.609 13.885 25.675 1.00 95.81 528 LEU A CA 1
ATOM 4054 C C . LEU A 1 528 ? -7.641 15.198 24.882 1.00 95.81 528 LEU A C 1
ATOM 4056 O O . LEU A 1 528 ? -6.767 15.446 24.048 1.00 95.81 528 LEU A O 1
ATOM 4060 N N . SER A 1 529 ? -8.584 16.088 25.203 1.00 95.75 529 SER A N 1
ATOM 4061 C CA . SER A 1 529 ? -8.749 17.363 24.492 1.00 95.75 529 SER A CA 1
ATOM 4062 C C . SER A 1 529 ? -7.568 18.319 24.666 1.00 95.75 529 SER A C 1
ATOM 4064 O O . SER A 1 529 ? -7.147 18.964 23.704 1.00 95.75 529 SER A O 1
ATOM 4066 N N . ASN A 1 530 ? -6.949 18.361 25.851 1.00 94.44 530 ASN A N 1
ATOM 4067 C CA . ASN A 1 530 ? -5.750 19.173 26.087 1.00 94.44 530 ASN A CA 1
ATOM 4068 C C . ASN A 1 530 ? -4.528 18.711 25.270 1.00 94.44 530 ASN A C 1
ATOM 4070 O O . ASN A 1 530 ? -3.599 19.498 25.087 1.00 94.44 530 ASN A O 1
ATOM 4074 N N . ASN A 1 531 ? -4.517 17.463 24.790 1.00 92.44 531 ASN A N 1
ATOM 4075 C CA . ASN A 1 531 ? -3.427 16.892 23.994 1.00 92.44 531 ASN A CA 1
ATOM 4076 C C . ASN A 1 531 ? -3.815 16.635 22.527 1.00 92.44 531 ASN A C 1
ATOM 4078 O O . ASN A 1 531 ? -2.988 16.115 21.780 1.00 92.44 531 ASN A O 1
ATOM 4082 N N . ALA A 1 532 ? -5.032 17.015 22.109 1.00 94.75 532 ALA A N 1
ATOM 4083 C CA . ALA A 1 532 ? -5.578 16.732 20.778 1.00 94.75 532 ALA A CA 1
ATOM 4084 C C . ALA A 1 532 ? -5.381 15.256 20.374 1.00 94.75 532 ALA A C 1
ATOM 4086 O O . ALA A 1 532 ? -4.801 14.956 19.322 1.00 94.75 532 ALA A O 1
ATOM 4087 N N . ALA A 1 533 ? -5.795 14.358 21.274 1.00 95.56 533 ALA A N 1
ATOM 4088 C CA . ALA A 1 533 ? -5.674 12.916 21.119 1.00 95.56 533 ALA A CA 1
ATOM 4089 C C . ALA A 1 533 ? -7.057 12.260 21.046 1.00 95.56 533 ALA A C 1
ATOM 4091 O O . ALA A 1 533 ? -7.857 12.418 21.967 1.00 95.56 533 ALA A O 1
ATOM 4092 N N . ASP A 1 534 ? -7.307 11.512 19.975 1.00 96.38 534 ASP A N 1
ATOM 4093 C CA . ASP A 1 534 ? -8.541 10.752 19.766 1.00 96.38 534 ASP A CA 1
ATOM 4094 C C . ASP A 1 534 ? -8.319 9.283 20.138 1.00 96.38 534 ASP A C 1
ATOM 4096 O O . ASP A 1 534 ? -7.243 8.729 19.887 1.00 96.38 534 ASP A O 1
ATOM 4100 N N . VAL A 1 535 ? -9.319 8.665 20.768 1.00 96.81 535 VAL A N 1
ATOM 4101 C CA . VAL A 1 535 ? -9.255 7.265 21.209 1.00 96.81 535 VAL A CA 1
ATOM 4102 C C . VAL A 1 535 ? -9.495 6.320 20.036 1.00 96.81 535 VAL A C 1
ATOM 4104 O O . VAL A 1 535 ? -10.525 6.414 19.370 1.00 96.81 535 VAL A O 1
ATOM 4107 N N . ASN A 1 536 ? -8.561 5.387 19.847 1.00 95.56 536 ASN A N 1
ATOM 4108 C CA . ASN A 1 536 ? -8.638 4.330 18.839 1.00 95.56 536 ASN A CA 1
ATOM 4109 C C . ASN A 1 536 ? -9.116 3.006 19.445 1.00 95.56 536 ASN A C 1
ATOM 4111 O O . ASN A 1 536 ? -9.895 2.293 18.833 1.00 95.56 536 ASN A O 1
ATOM 4115 N N . THR A 1 537 ? -8.641 2.676 20.648 1.00 96.38 537 THR A N 1
ATOM 4116 C CA . THR A 1 537 ? -8.897 1.389 21.306 1.00 96.38 537 THR A CA 1
ATOM 4117 C C . THR A 1 537 ? -8.795 1.545 22.820 1.00 96.38 537 THR A C 1
ATOM 4119 O O . THR A 1 537 ? -8.045 2.394 23.319 1.00 96.38 537 THR A O 1
ATOM 4122 N N . ALA A 1 538 ? -9.524 0.736 23.584 1.00 96.62 538 ALA A N 1
ATOM 4123 C CA . ALA A 1 538 ? -9.401 0.720 25.036 1.00 96.62 538 ALA A CA 1
ATOM 4124 C C . ALA A 1 538 ? -9.629 -0.675 25.631 1.00 96.62 538 ALA A C 1
ATOM 4126 O O . ALA A 1 538 ? -10.532 -1.406 25.237 1.00 96.62 538 ALA A O 1
ATOM 4127 N N . LEU A 1 539 ? -8.822 -1.019 26.636 1.00 95.38 539 LEU A N 1
ATOM 4128 C CA . LEU A 1 539 ? -8.789 -2.346 27.240 1.00 95.38 539 LEU A CA 1
ATOM 4129 C C . LEU A 1 539 ? -8.769 -2.271 28.767 1.00 95.38 539 LEU A C 1
ATOM 4131 O O . LEU A 1 539 ? -7.850 -1.708 29.364 1.00 95.38 539 LEU A O 1
ATOM 4135 N N . HIS A 1 540 ? -9.768 -2.875 29.410 1.00 93.75 540 HIS A N 1
ATOM 4136 C CA . HIS A 1 540 ? -9.864 -2.964 30.864 1.00 93.75 540 HIS A CA 1
ATOM 4137 C C . HIS A 1 540 ? -9.418 -4.342 31.356 1.00 93.75 540 HIS A C 1
ATOM 4139 O O . HIS A 1 540 ? -9.968 -5.367 30.956 1.00 93.75 540 HIS A O 1
ATOM 4145 N N . MET A 1 541 ? -8.437 -4.368 32.252 1.00 90.06 541 MET A N 1
ATOM 4146 C CA . MET A 1 541 ? -7.782 -5.594 32.696 1.00 90.06 541 MET A CA 1
ATOM 4147 C C . MET A 1 541 ? -7.862 -5.759 34.206 1.00 90.06 541 MET A C 1
ATOM 4149 O O . MET A 1 541 ? -7.581 -4.828 34.962 1.00 90.06 541 MET A O 1
ATOM 4153 N N . ASP A 1 542 ? -8.164 -6.977 34.647 1.00 84.75 542 ASP A N 1
ATOM 4154 C CA . ASP A 1 542 ? -8.065 -7.344 36.055 1.00 84.75 542 ASP A CA 1
ATOM 4155 C C . ASP A 1 542 ? -6.624 -7.739 36.384 1.00 84.75 542 ASP A C 1
ATOM 4157 O O . ASP A 1 542 ? -6.082 -8.695 35.830 1.00 84.75 542 ASP A O 1
ATOM 4161 N N . VAL A 1 543 ? -5.999 -6.999 37.301 1.00 79.12 543 VAL A N 1
ATOM 4162 C CA . VAL A 1 543 ? -4.606 -7.224 37.708 1.00 79.12 543 VAL A CA 1
ATOM 4163 C C . VAL A 1 543 ? -4.576 -7.984 39.027 1.00 79.12 543 VAL A C 1
ATOM 4165 O O . VAL A 1 543 ? -5.079 -7.490 40.040 1.00 79.12 543 VAL A O 1
ATOM 4168 N N . ASP A 1 544 ? -3.962 -9.170 39.050 1.00 73.25 544 ASP A N 1
ATOM 4169 C CA . ASP A 1 544 ? -3.893 -9.961 40.281 1.00 73.25 544 ASP A CA 1
ATOM 4170 C C . ASP A 1 544 ? -3.151 -9.201 41.397 1.00 73.25 544 ASP A C 1
ATOM 4172 O O . ASP A 1 544 ? -2.141 -8.522 41.197 1.00 73.25 544 ASP A O 1
ATOM 4176 N N . GLY A 1 545 ? -3.699 -9.262 42.610 1.00 71.38 545 GLY A N 1
ATOM 4177 C CA . GLY A 1 545 ? -3.182 -8.534 43.768 1.00 71.38 545 GLY A CA 1
ATOM 4178 C C . GLY A 1 545 ? -3.340 -7.003 43.727 1.00 71.38 545 GLY A C 1
ATOM 4179 O O . GLY A 1 545 ? -2.872 -6.339 44.662 1.00 71.38 545 GLY A O 1
ATOM 4180 N N . ARG A 1 546 ? -3.998 -6.427 42.710 1.00 75.25 546 ARG A N 1
ATOM 4181 C CA . ARG A 1 546 ? -4.278 -4.983 42.578 1.00 75.25 546 ARG A CA 1
ATOM 4182 C C . ARG A 1 546 ? -5.720 -4.720 42.119 1.00 75.25 546 ARG A C 1
ATOM 4184 O O . ARG A 1 546 ? -6.519 -5.636 41.979 1.00 75.25 546 ARG A O 1
ATOM 4191 N N . GLY A 1 547 ? -6.085 -3.440 42.025 1.00 79.94 547 GLY A N 1
ATOM 4192 C CA . GLY A 1 547 ? -7.330 -3.039 41.367 1.00 79.94 547 GLY A CA 1
ATOM 4193 C C . GLY A 1 547 ? -7.193 -3.124 39.841 1.00 79.94 547 GLY A C 1
ATOM 4194 O O . GLY A 1 547 ? -6.058 -3.182 39.360 1.00 79.94 547 GLY A O 1
ATOM 4195 N N . PRO A 1 548 ? -8.310 -3.115 39.096 1.00 88.19 548 PRO A N 1
ATOM 4196 C CA . PRO A 1 548 ? -8.280 -3.155 37.640 1.00 88.19 548 PRO A CA 1
ATOM 4197 C C . PRO A 1 548 ? -7.552 -1.949 37.026 1.00 88.19 548 PRO A C 1
ATOM 4199 O O . PRO A 1 548 ? -7.486 -0.865 37.621 1.00 88.19 548 PRO A O 1
ATOM 4202 N N . LEU A 1 549 ? -6.990 -2.164 35.839 1.00 91.31 549 LEU A N 1
ATOM 4203 C CA . LEU A 1 549 ? -6.255 -1.178 35.057 1.00 91.31 549 LEU A CA 1
ATOM 4204 C C . LEU A 1 549 ? -6.928 -1.015 33.694 1.00 91.31 549 LEU A C 1
ATOM 4206 O O . LEU A 1 549 ? -7.074 -1.984 32.953 1.00 91.31 549 LEU A O 1
ATOM 4210 N N . LEU A 1 550 ? -7.290 0.216 33.351 1.00 94.00 550 LEU A N 1
ATOM 4211 C CA . LEU A 1 550 ? -7.736 0.590 32.018 1.00 94.00 550 LEU A CA 1
ATOM 4212 C C . LEU A 1 550 ? -6.549 1.131 31.219 1.00 94.00 550 LEU A C 1
ATOM 4214 O O . LEU A 1 550 ? -5.877 2.063 31.663 1.00 94.00 550 LEU A O 1
ATOM 4218 N N . LEU A 1 551 ? -6.313 0.571 30.040 1.00 95.62 551 LEU A N 1
ATOM 4219 C CA . LEU A 1 551 ? -5.418 1.120 29.028 1.00 95.62 551 LEU A CA 1
ATOM 4220 C C . LEU A 1 551 ? -6.250 1.743 27.910 1.00 95.62 551 LEU A C 1
ATOM 4222 O O . LEU A 1 551 ? -7.261 1.177 27.503 1.00 95.62 551 LEU A O 1
ATOM 4226 N N . ILE A 1 552 ? -5.833 2.907 27.423 1.00 97.38 552 ILE A N 1
ATOM 4227 C CA . ILE A 1 552 ? -6.500 3.632 26.339 1.00 97.38 552 ILE A CA 1
ATOM 4228 C C . ILE A 1 552 ? -5.438 3.986 25.300 1.00 97.38 552 ILE A C 1
ATOM 4230 O O . ILE A 1 552 ? -4.528 4.776 25.570 1.00 97.38 552 ILE A O 1
ATOM 4234 N N . GLY A 1 553 ? -5.549 3.371 24.127 1.00 97.50 553 GLY A N 1
ATOM 4235 C CA . GLY A 1 553 ? -4.739 3.658 22.953 1.00 97.50 553 GLY A CA 1
ATOM 4236 C C . GLY A 1 553 ? -5.333 4.811 22.151 1.00 97.50 553 GLY A C 1
ATOM 4237 O O . GLY A 1 553 ? -6.541 4.868 21.912 1.00 97.50 553 GLY A O 1
ATOM 4238 N N . THR A 1 554 ? -4.488 5.756 21.752 1.00 97.50 554 THR A N 1
ATOM 4239 C CA . THR A 1 554 ? -4.901 6.964 21.027 1.00 97.50 554 THR A CA 1
ATOM 4240 C C . THR A 1 554 ? -3.986 7.228 19.835 1.00 97.50 554 THR A C 1
ATOM 4242 O O . THR A 1 554 ? -2.874 6.700 19.764 1.00 97.50 554 THR A O 1
ATOM 4245 N N . ASN A 1 555 ? -4.378 8.156 18.961 1.00 95.94 555 ASN A N 1
ATOM 4246 C CA . ASN A 1 555 ? -3.485 8.735 17.944 1.00 95.94 555 ASN A CA 1
ATOM 4247 C C . ASN A 1 555 ? -2.386 9.666 18.531 1.00 95.94 555 ASN A C 1
ATOM 4249 O O . ASN A 1 555 ? -1.665 10.352 17.798 1.00 95.94 555 ASN A O 1
ATOM 4253 N N . GLY A 1 556 ? -2.291 9.779 19.860 1.00 95.06 556 GLY A N 1
ATOM 4254 C CA . GLY A 1 556 ? -1.341 10.636 20.572 1.00 95.06 556 GLY A CA 1
ATOM 4255 C C . GLY A 1 556 ? -0.407 9.909 21.541 1.00 95.06 556 GLY A C 1
ATOM 4256 O O . GLY A 1 556 ? 0.517 10.544 22.056 1.00 95.06 556 GLY A O 1
ATOM 4257 N N . GLY A 1 557 ? -0.622 8.615 21.788 1.00 96.12 557 GLY A N 1
ATOM 4258 C CA . GLY A 1 557 ? 0.106 7.812 22.771 1.00 96.12 557 GLY A CA 1
ATOM 4259 C C . GLY A 1 557 ? -0.784 6.815 23.518 1.00 96.12 557 GLY A C 1
ATOM 4260 O O . GLY A 1 557 ? -1.951 6.608 23.174 1.00 96.12 557 GLY A O 1
ATOM 4261 N N . LEU A 1 558 ? -0.241 6.262 24.603 1.00 96.75 558 LEU A N 1
ATOM 4262 C CA . LEU A 1 558 ? -0.936 5.339 25.501 1.00 96.75 558 LEU A CA 1
ATOM 4263 C C . LEU A 1 558 ? -1.244 6.008 26.845 1.00 96.75 558 LEU A C 1
ATOM 4265 O O . LEU A 1 558 ? -0.344 6.526 27.517 1.00 96.75 558 LEU A O 1
ATOM 4269 N N . ILE A 1 559 ? -2.503 5.936 27.271 1.00 96.06 559 ILE A N 1
ATOM 4270 C CA . ILE A 1 559 ? -2.962 6.359 28.598 1.00 96.06 559 ILE A CA 1
ATOM 4271 C C . ILE A 1 559 ? -3.229 5.117 29.447 1.00 96.06 559 ILE A C 1
ATOM 4273 O O . ILE A 1 559 ? -3.783 4.128 28.973 1.00 96.06 559 ILE A O 1
ATOM 4277 N N . ALA A 1 560 ? -2.858 5.183 30.721 1.00 94.19 560 ALA A N 1
ATOM 4278 C CA . ALA A 1 560 ? -3.200 4.190 31.725 1.00 94.19 560 ALA A CA 1
ATOM 4279 C C . ALA A 1 560 ? -4.044 4.835 32.829 1.00 94.19 560 ALA A C 1
ATOM 4281 O O . ALA A 1 560 ? -3.853 6.003 33.179 1.00 94.19 560 ALA A O 1
ATOM 4282 N N . TRP A 1 561 ? -4.994 4.080 33.377 1.00 93.31 561 TRP A N 1
ATOM 4283 C CA . TRP A 1 561 ? -5.899 4.566 34.409 1.00 93.31 561 TRP A CA 1
ATOM 4284 C C . TRP A 1 561 ? -6.297 3.456 35.383 1.00 93.31 561 TRP A C 1
ATOM 4286 O O . TRP A 1 561 ? -6.918 2.463 35.019 1.00 93.31 561 TRP A O 1
ATOM 4296 N N . ASN A 1 562 ? -5.957 3.639 36.660 1.00 90.75 562 ASN A N 1
ATOM 4297 C CA . ASN A 1 562 ? -6.411 2.755 37.731 1.00 90.75 562 ASN A CA 1
ATOM 4298 C C . ASN A 1 562 ? -7.865 3.095 38.069 1.00 90.75 562 ASN A C 1
ATOM 4300 O O . ASN A 1 562 ? -8.119 4.041 38.820 1.00 90.75 562 ASN A O 1
ATOM 4304 N N . THR A 1 563 ? -8.805 2.331 37.528 1.00 90.50 563 THR A N 1
ATOM 4305 C CA . THR A 1 563 ? -10.239 2.528 37.743 1.00 90.50 563 THR A CA 1
ATOM 4306 C C . THR A 1 563 ? -10.961 1.184 37.753 1.00 90.50 563 THR A C 1
ATOM 4308 O O . THR A 1 563 ? -10.445 0.199 37.250 1.00 90.50 563 THR A O 1
ATOM 4311 N N . THR A 1 564 ? -12.126 1.117 38.394 1.00 88.75 564 THR A N 1
ATOM 4312 C CA . THR A 1 564 ? -12.973 -0.092 38.409 1.00 88.75 564 THR A CA 1
ATOM 4313 C C . THR A 1 564 ? -14.243 0.109 37.591 1.00 88.75 564 THR A C 1
ATOM 4315 O O . THR A 1 564 ? -14.744 -0.832 36.993 1.00 88.75 564 THR A O 1
ATOM 4318 N N . ASP A 1 565 ? -14.769 1.332 37.581 1.00 86.19 565 ASP A N 1
ATOM 4319 C CA . ASP A 1 565 ? -16.057 1.712 36.996 1.00 86.19 565 ASP A CA 1
ATOM 4320 C C . ASP A 1 565 ? -15.948 2.941 36.074 1.00 86.19 565 ASP A C 1
ATOM 4322 O O . ASP A 1 565 ? -16.955 3.569 35.750 1.00 86.19 565 ASP A O 1
ATOM 4326 N N . GLY A 1 566 ? -14.727 3.317 35.680 1.00 85.19 566 GLY A N 1
ATOM 4327 C CA . GLY A 1 566 ? -14.469 4.528 34.899 1.00 85.19 566 GLY A CA 1
ATOM 4328 C C . GLY A 1 566 ? -14.620 5.819 35.709 1.00 85.19 566 GLY A C 1
ATOM 4329 O O . GLY A 1 566 ? -14.826 6.881 35.131 1.00 85.19 566 GLY A O 1
ATOM 4330 N N . SER A 1 567 ? -14.553 5.757 37.044 1.00 87.00 567 SER A N 1
ATOM 4331 C CA . SER A 1 567 ? -14.513 6.940 37.913 1.00 87.00 567 SER A CA 1
ATOM 4332 C C . SER A 1 567 ? -13.110 7.220 38.461 1.00 87.00 567 SER A C 1
ATOM 4334 O O . SER A 1 567 ? -12.292 6.309 38.616 1.00 87.00 567 SER A O 1
ATOM 4336 N N . ASP A 1 568 ? -12.861 8.471 38.867 1.00 84.81 568 ASP A N 1
ATOM 4337 C CA . ASP A 1 568 ? -11.613 8.901 39.529 1.00 84.81 568 ASP A CA 1
ATOM 4338 C C . ASP A 1 568 ? -11.502 8.436 41.000 1.00 84.81 568 ASP A C 1
ATOM 4340 O O . ASP A 1 568 ? -10.711 8.954 41.791 1.00 84.81 568 ASP A O 1
ATOM 4344 N N . SER A 1 569 ? -12.340 7.486 41.426 1.00 83.12 569 SER A N 1
ATOM 4345 C CA . SER A 1 569 ? -12.426 7.063 42.829 1.00 83.12 569 SER A CA 1
ATOM 4346 C C . SER A 1 569 ? -11.176 6.327 43.321 1.00 83.12 569 SER A C 1
ATOM 4348 O O . SER A 1 569 ? -10.871 6.364 44.518 1.00 83.12 569 SER A O 1
ATOM 4350 N N . VAL A 1 570 ? -10.454 5.675 42.407 1.00 83.56 570 VAL A N 1
ATOM 4351 C CA . VAL A 1 570 ? -9.239 4.897 42.690 1.00 83.56 570 VAL A CA 1
ATOM 4352 C C . VAL A 1 570 ? -7.975 5.681 42.315 1.00 83.56 570 VAL A C 1
ATOM 4354 O O . VAL A 1 570 ? -7.000 5.663 43.070 1.00 83.56 570 VAL A O 1
ATOM 4357 N N . GLY A 1 571 ? -7.995 6.403 41.195 1.00 84.62 571 GLY A N 1
ATOM 4358 C CA . GLY A 1 571 ? -6.907 7.252 40.716 1.00 84.62 571 GLY A CA 1
ATOM 4359 C C . GLY A 1 571 ? -7.337 8.079 39.505 1.00 84.62 571 GLY A C 1
ATOM 4360 O O . GLY A 1 571 ? -8.433 7.883 38.993 1.00 84.62 571 GLY A O 1
ATOM 4361 N N . GLU A 1 572 ? -6.475 8.987 39.055 1.00 90.31 572 GLU A N 1
ATOM 4362 C CA . GLU A 1 572 ? -6.670 9.796 37.837 1.00 90.31 572 GLU A CA 1
ATOM 4363 C C . GLU A 1 572 ? -5.924 9.155 36.647 1.00 90.31 572 GLU A C 1
ATOM 4365 O O . GLU A 1 572 ? -4.934 8.452 36.885 1.00 90.31 572 GLU A O 1
ATOM 4370 N N . PRO A 1 573 ? -6.366 9.362 35.391 1.00 93.62 573 PRO A N 1
ATOM 4371 C CA . PRO A 1 573 ? -5.682 8.860 34.196 1.00 93.62 573 PRO A CA 1
ATOM 4372 C C . PRO A 1 573 ? -4.340 9.575 33.950 1.00 93.62 573 PRO A C 1
ATOM 4374 O O . PRO A 1 573 ? -4.197 10.768 34.227 1.00 93.62 573 PRO A O 1
ATOM 4377 N N . TRP A 1 574 ? -3.347 8.866 33.401 1.00 93.06 574 TRP A N 1
ATOM 4378 C CA . TRP A 1 574 ? -2.032 9.432 33.065 1.00 93.06 574 TRP A CA 1
ATOM 4379 C C . TRP A 1 574 ? -1.458 8.874 31.758 1.00 93.06 574 TRP A C 1
ATOM 4381 O O . TRP A 1 574 ? -1.702 7.728 31.389 1.00 93.06 574 TRP A O 1
ATOM 4391 N N . TRP A 1 575 ? -0.631 9.672 31.079 1.00 94.81 575 TRP A N 1
ATOM 4392 C CA . TRP A 1 575 ? 0.129 9.229 29.907 1.00 94.81 575 TRP A CA 1
ATOM 4393 C C . TRP A 1 575 ? 1.272 8.295 30.316 1.00 94.81 575 TRP A C 1
ATOM 4395 O O . TRP A 1 575 ? 2.128 8.680 31.118 1.00 94.81 575 TRP A O 1
ATOM 4405 N N . VAL A 1 576 ? 1.314 7.093 29.740 1.00 94.94 576 VAL A N 1
ATOM 4406 C CA . VAL A 1 576 ? 2.487 6.205 29.798 1.00 94.94 576 VAL A CA 1
ATOM 4407 C C . VAL A 1 576 ? 3.570 6.762 28.874 1.00 94.94 576 VAL A C 1
ATOM 4409 O O . VAL A 1 576 ? 4.700 7.004 29.299 1.00 94.94 576 VAL A O 1
ATOM 4412 N N . PHE A 1 577 ? 3.185 7.058 27.633 1.00 94.69 577 PHE A N 1
ATOM 4413 C CA . PHE A 1 577 ? 4.002 7.741 26.636 1.00 94.69 577 PHE A CA 1
ATOM 4414 C C . PHE A 1 577 ? 3.122 8.584 25.709 1.00 94.69 577 PHE A C 1
ATOM 4416 O O . PHE A 1 577 ? 1.914 8.374 25.641 1.00 94.69 577 PHE A O 1
ATOM 4423 N N . ASN A 1 578 ? 3.724 9.537 25.004 1.00 94.75 578 ASN A N 1
ATOM 4424 C CA . ASN A 1 578 ? 3.057 10.456 24.085 1.00 94.75 578 ASN A CA 1
ATOM 4425 C C . ASN A 1 578 ? 3.896 10.690 22.811 1.00 94.75 578 ASN A C 1
ATOM 4427 O O . ASN A 1 578 ? 4.994 10.148 22.671 1.00 94.75 578 ASN A O 1
ATOM 4431 N N . ARG A 1 579 ? 3.413 11.554 21.907 1.00 94.25 579 ARG A N 1
ATOM 4432 C CA . ARG A 1 579 ? 4.088 11.942 20.646 1.00 94.25 579 ARG A CA 1
ATOM 4433 C C . ARG A 1 579 ? 5.546 12.401 20.788 1.00 94.25 579 ARG A C 1
ATOM 4435 O O . ARG A 1 579 ? 6.278 12.357 19.806 1.00 94.25 579 ARG A O 1
ATOM 4442 N N . GLU A 1 580 ? 5.978 12.853 21.965 1.00 92.12 580 GLU A N 1
ATOM 4443 C CA . GLU A 1 580 ? 7.349 13.334 22.182 1.00 92.12 580 GLU A CA 1
ATOM 4444 C C . GLU A 1 580 ? 8.318 12.226 22.612 1.00 92.12 580 GLU A C 1
ATOM 4446 O O . GLU A 1 580 ? 9.526 12.361 22.415 1.00 92.12 580 GLU A O 1
ATOM 4451 N N . ASN A 1 581 ? 7.823 11.154 23.241 1.00 93.31 581 ASN A N 1
ATOM 4452 C CA . ASN A 1 581 ? 8.671 10.142 23.874 1.00 93.31 581 ASN A CA 1
ATOM 4453 C C . ASN A 1 581 ? 8.332 8.688 23.508 1.00 93.31 581 ASN A C 1
ATOM 4455 O O . ASN A 1 581 ? 8.974 7.797 24.068 1.00 93.31 581 ASN A O 1
ATOM 4459 N N . ALA A 1 582 ? 7.388 8.457 22.589 1.00 94.00 582 ALA A N 1
ATOM 4460 C CA . ALA A 1 582 ? 6.919 7.132 22.181 1.00 94.00 582 ALA A CA 1
ATOM 4461 C C . ALA A 1 582 ? 8.053 6.174 21.787 1.00 94.00 582 ALA A C 1
ATOM 4463 O O . ALA A 1 582 ? 8.092 5.059 22.290 1.00 94.00 582 ALA A O 1
ATOM 4464 N N . GLU A 1 583 ? 9.041 6.626 21.009 1.00 93.75 583 GLU A N 1
ATOM 4465 C CA . GLU A 1 583 ? 10.172 5.787 20.563 1.00 93.75 583 GLU A CA 1
ATOM 4466 C C . GLU A 1 583 ? 11.093 5.282 21.692 1.00 93.75 583 GLU A C 1
ATOM 4468 O O . GLU A 1 583 ? 12.004 4.496 21.447 1.00 93.75 583 GLU A O 1
ATOM 4473 N N . ASN A 1 584 ? 10.898 5.726 22.941 1.00 93.38 584 ASN A N 1
ATOM 4474 C CA . ASN A 1 584 ? 11.583 5.122 24.091 1.00 93.38 584 ASN A CA 1
ATOM 4475 C C . ASN A 1 584 ? 10.888 3.849 24.599 1.00 93.38 584 ASN A C 1
ATOM 4477 O O . ASN A 1 584 ? 11.478 3.132 25.403 1.00 93.38 584 ASN A O 1
ATOM 4481 N N . TYR A 1 585 ? 9.638 3.625 24.192 1.00 93.38 585 TYR A N 1
ATOM 4482 C CA . TYR A 1 585 ? 8.777 2.528 24.637 1.00 93.38 585 TYR A CA 1
ATOM 4483 C C . TYR A 1 585 ? 8.444 1.576 23.492 1.00 93.38 585 TYR A C 1
ATOM 4485 O O . TYR A 1 585 ? 8.448 0.365 23.684 1.00 93.38 585 TYR A O 1
ATOM 4493 N N . VAL A 1 586 ? 8.160 2.127 22.312 1.00 94.00 586 VAL A N 1
ATOM 4494 C CA . VAL A 1 586 ? 7.720 1.376 21.136 1.00 94.00 586 VAL A CA 1
ATOM 4495 C C . VAL A 1 586 ? 8.679 1.563 19.965 1.00 94.00 586 VAL A C 1
ATOM 4497 O O . VAL A 1 586 ? 9.549 2.435 19.970 1.00 94.00 586 VAL A O 1
ATOM 4500 N N . GLN A 1 587 ? 8.532 0.693 18.974 1.00 92.19 587 GLN A N 1
ATOM 4501 C CA . GLN A 1 587 ? 9.358 0.659 17.772 1.00 92.19 587 GLN A CA 1
ATOM 4502 C C . GLN A 1 587 ? 9.011 1.833 16.842 1.00 92.19 587 GLN A C 1
ATOM 4504 O O . GLN A 1 587 ? 7.973 2.484 16.983 1.00 92.19 587 GLN A O 1
ATOM 4509 N N . LYS A 1 588 ? 9.916 2.144 15.912 1.00 90.69 588 LYS A N 1
ATOM 4510 C CA . LYS A 1 588 ? 9.765 3.300 15.022 1.00 90.69 588 LYS A CA 1
ATOM 4511 C C . LYS A 1 588 ? 8.775 2.999 13.905 1.00 90.69 588 LYS A C 1
ATOM 4513 O O . LYS A 1 588 ? 8.967 2.037 13.173 1.00 90.69 588 LYS A O 1
ATOM 4518 N N . ALA A 1 589 ? 7.777 3.862 13.743 1.00 87.69 589 ALA A N 1
ATOM 4519 C CA . ALA A 1 589 ? 6.825 3.765 12.638 1.00 87.69 589 ALA A CA 1
ATOM 4520 C C . ALA A 1 589 ? 7.364 4.381 11.338 1.00 87.69 589 ALA A C 1
ATOM 4522 O O . ALA A 1 589 ? 7.140 3.854 10.257 1.00 87.69 589 ALA A O 1
ATOM 4523 N N . ASP A 1 590 ? 8.077 5.505 11.439 1.00 84.75 590 ASP A N 1
ATOM 4524 C CA . ASP A 1 590 ? 8.468 6.323 10.289 1.00 84.75 590 ASP A CA 1
ATOM 4525 C C . ASP A 1 590 ? 9.835 6.972 10.547 1.00 84.75 590 ASP A C 1
ATOM 4527 O O . ASP A 1 590 ? 10.109 7.469 11.643 1.00 84.75 590 ASP A O 1
ATOM 4531 N N . LEU A 1 591 ? 10.710 6.963 9.538 1.00 80.44 591 LEU A N 1
ATOM 4532 C CA . LEU A 1 591 ? 12.070 7.505 9.634 1.00 80.44 591 LEU A CA 1
ATOM 4533 C C . LEU A 1 591 ? 12.111 9.032 9.781 1.00 80.44 591 LEU A C 1
ATOM 4535 O O . LEU A 1 591 ? 13.071 9.571 10.340 1.00 80.44 591 LEU A O 1
ATOM 4539 N N . LEU A 1 592 ? 11.093 9.729 9.278 1.00 82.00 592 LEU A N 1
ATOM 4540 C CA . LEU A 1 592 ? 11.011 11.187 9.225 1.00 82.00 592 LEU A CA 1
ATOM 4541 C C . LEU A 1 592 ? 9.997 11.754 10.227 1.00 82.00 592 LEU A C 1
ATOM 4543 O O . LEU A 1 592 ? 10.085 12.936 10.572 1.00 82.00 592 LEU A O 1
ATOM 4547 N N . ASN A 1 593 ? 9.064 10.937 10.731 1.00 84.12 593 ASN A N 1
ATOM 4548 C CA . ASN A 1 593 ? 8.000 11.386 11.628 1.00 84.12 593 ASN A CA 1
ATOM 4549 C C . ASN A 1 593 ? 7.863 10.554 12.919 1.00 84.12 593 ASN A C 1
ATOM 4551 O O . ASN A 1 593 ? 7.027 9.658 13.027 1.00 84.12 593 ASN A O 1
ATOM 4555 N N . ILE A 1 594 ? 8.581 10.984 13.962 1.00 84.50 594 ILE A N 1
ATOM 4556 C CA . ILE A 1 594 ? 8.561 10.391 15.316 1.00 84.50 594 ILE A CA 1
ATOM 4557 C C . ILE A 1 594 ? 7.144 10.311 15.912 1.00 84.50 594 ILE A C 1
ATOM 4559 O O . ILE A 1 594 ? 6.837 9.406 16.688 1.00 84.50 594 ILE A O 1
ATOM 4563 N N . SER A 1 595 ? 6.256 11.252 15.568 1.00 90.88 595 SER A N 1
ATOM 4564 C CA . SER A 1 595 ? 4.917 11.304 16.166 1.00 90.88 595 SER A CA 1
ATOM 4565 C C . SER A 1 595 ? 4.013 10.148 15.732 1.00 90.88 595 SER A C 1
ATOM 4567 O O . SER A 1 595 ? 3.120 9.785 16.497 1.00 90.88 595 SER A O 1
ATOM 4569 N N . LYS A 1 596 ? 4.273 9.530 14.567 1.00 91.56 596 LYS A N 1
ATOM 4570 C CA . LYS A 1 596 ? 3.540 8.340 14.106 1.00 91.56 596 LYS A CA 1
ATOM 4571 C C . LYS A 1 596 ? 3.761 7.145 15.029 1.00 91.56 596 LYS A C 1
ATOM 4573 O O . LYS A 1 596 ? 2.819 6.415 15.303 1.00 91.56 596 LYS A O 1
ATOM 4578 N N . SER A 1 597 ? 4.957 7.012 15.605 1.00 93.81 597 SER A N 1
ATOM 4579 C CA . SER A 1 597 ? 5.280 5.943 16.558 1.00 93.81 597 SER A CA 1
ATOM 4580 C C . SER A 1 597 ? 4.397 5.981 17.816 1.00 93.81 597 SER A C 1
ATOM 4582 O O . SER A 1 597 ? 4.300 4.992 18.525 1.00 93.81 597 SER A O 1
ATOM 4584 N N . ALA A 1 598 ? 3.734 7.104 18.120 1.00 95.50 598 ALA A N 1
ATOM 4585 C CA . ALA A 1 598 ? 2.832 7.208 19.268 1.00 95.50 598 ALA A CA 1
ATOM 4586 C C . ALA A 1 598 ? 1.417 6.668 19.009 1.00 95.50 598 ALA A C 1
ATOM 4588 O O . ALA A 1 598 ? 0.634 6.580 19.954 1.00 95.50 598 ALA A O 1
ATOM 4589 N N . ILE A 1 599 ? 1.067 6.353 17.762 1.00 96.94 599 ILE A N 1
ATOM 4590 C CA . ILE A 1 599 ? -0.268 5.874 17.408 1.00 96.94 599 ILE A CA 1
ATOM 4591 C C . ILE A 1 599 ? -0.424 4.438 17.912 1.00 96.94 599 ILE A C 1
ATOM 4593 O O . ILE A 1 599 ? 0.317 3.541 17.510 1.00 96.94 599 ILE A O 1
ATOM 4597 N N . VAL A 1 600 ? -1.398 4.235 18.799 1.00 97.50 600 VAL A N 1
ATOM 4598 C CA . VAL A 1 600 ? -1.810 2.914 19.283 1.00 97.50 600 VAL A CA 1
ATOM 4599 C C . VAL A 1 600 ? -3.130 2.566 18.610 1.00 97.50 600 VAL A C 1
ATOM 4601 O O . VAL A 1 600 ? -4.128 3.252 18.830 1.00 97.50 600 VAL A O 1
ATOM 4604 N N . ASN A 1 601 ? -3.129 1.525 17.787 1.00 96.44 601 ASN A N 1
ATOM 4605 C CA . ASN A 1 601 ? -4.282 1.122 16.984 1.00 96.44 601 ASN A CA 1
ATOM 4606 C C . ASN A 1 601 ? -5.110 0.039 17.682 1.00 96.44 601 ASN A C 1
ATOM 4608 O O . ASN A 1 601 ? -6.333 0.097 17.639 1.00 96.44 601 ASN A O 1
ATOM 4612 N N . VAL A 1 602 ? -4.459 -0.925 18.347 1.00 96.62 602 VAL A N 1
ATOM 4613 C CA . VAL A 1 602 ? -5.141 -2.076 18.961 1.00 96.62 602 VAL A CA 1
ATOM 4614 C C . VAL A 1 602 ? -4.517 -2.481 20.295 1.00 96.62 602 VAL A C 1
ATOM 4616 O O . VAL A 1 602 ? -3.297 -2.441 20.473 1.00 96.62 602 VAL A O 1
ATOM 4619 N N . LEU A 1 603 ? -5.375 -2.875 21.235 1.00 96.38 603 LEU A N 1
ATOM 4620 C CA . LEU A 1 603 ? -5.021 -3.454 22.526 1.00 96.38 603 LEU A CA 1
ATOM 4621 C C . LEU A 1 603 ? -5.758 -4.785 22.689 1.00 96.38 603 LEU A C 1
ATOM 4623 O O . LEU A 1 603 ? -6.981 -4.812 22.616 1.00 96.38 603 LEU A O 1
ATOM 4627 N N . GLU A 1 604 ? -5.030 -5.865 22.965 1.00 94.38 604 GLU A N 1
ATOM 4628 C CA . GLU A 1 604 ? -5.614 -7.202 23.147 1.00 94.38 604 GLU A CA 1
ATOM 4629 C C . GLU A 1 604 ? -5.055 -7.872 24.408 1.00 94.38 604 GLU A C 1
ATOM 4631 O O . GLU A 1 604 ? -3.893 -7.681 24.772 1.00 94.38 604 GLU A O 1
ATOM 4636 N N . LEU A 1 605 ? -5.861 -8.675 25.107 1.00 92.69 605 LEU A N 1
ATOM 4637 C CA . LEU A 1 605 ? -5.408 -9.367 26.319 1.00 92.69 605 LEU A CA 1
ATOM 4638 C C . LEU A 1 605 ? -4.305 -10.389 26.007 1.00 92.69 605 LEU A C 1
ATOM 4640 O O . LEU A 1 605 ? -4.382 -11.148 25.036 1.00 92.69 605 LEU A O 1
ATOM 4644 N N . ALA A 1 606 ? -3.308 -10.486 26.888 1.00 91.69 606 ALA A N 1
ATOM 4645 C CA . ALA A 1 606 ? -2.291 -11.530 26.836 1.00 91.69 606 ALA A CA 1
ATOM 4646 C C . ALA A 1 606 ? -2.369 -12.438 28.070 1.00 91.69 606 ALA A C 1
ATOM 4648 O O . ALA A 1 606 ? -2.401 -11.980 29.215 1.00 91.69 606 ALA A O 1
ATOM 4649 N N . GLY A 1 607 ? -2.364 -13.747 27.828 1.00 88.94 607 GLY A N 1
ATOM 4650 C CA . GLY A 1 607 ? -2.379 -14.763 28.871 1.00 88.94 607 GLY A CA 1
ATOM 4651 C C . GLY A 1 607 ? -2.720 -16.156 28.338 1.00 88.94 607 GLY A C 1
ATOM 4652 O O . GLY A 1 607 ? -3.072 -16.291 27.163 1.00 88.94 607 GLY A O 1
ATOM 4653 N N . PRO A 1 608 ? -2.606 -17.206 29.169 1.00 87.12 608 PRO A N 1
ATOM 4654 C CA . PRO A 1 608 ? -3.035 -18.552 28.803 1.00 87.12 608 PRO A CA 1
ATOM 4655 C C . PRO A 1 608 ? -4.552 -18.617 28.601 1.00 87.12 608 PRO A C 1
ATOM 4657 O O . PRO A 1 608 ? -5.309 -18.117 29.435 1.00 87.12 608 PRO A O 1
ATOM 4660 N N . LYS A 1 609 ? -4.982 -19.275 27.521 1.00 85.69 609 LYS A N 1
ATOM 4661 C CA . LYS A 1 609 ? -6.391 -19.538 27.205 1.00 85.69 609 LYS A CA 1
ATOM 4662 C C . LYS A 1 609 ? -6.780 -20.980 27.547 1.00 85.69 609 LYS A C 1
ATOM 4664 O O . LYS A 1 609 ? -5.969 -21.897 27.407 1.00 85.69 609 LYS A O 1
ATOM 4669 N N . ASP A 1 610 ? -8.021 -21.177 27.981 1.00 82.25 610 ASP A N 1
ATOM 4670 C CA . ASP A 1 610 ? -8.622 -22.492 28.188 1.00 82.25 610 ASP A CA 1
ATOM 4671 C C . ASP A 1 610 ? -9.090 -23.121 26.858 1.00 82.25 610 ASP A C 1
ATOM 4673 O O . ASP A 1 610 ? -9.019 -22.520 25.785 1.00 82.25 610 ASP A O 1
ATOM 4677 N N . SER A 1 611 ? -9.605 -24.354 26.905 1.00 76.31 611 SER A N 1
ATOM 4678 C CA . SER A 1 611 ? -10.112 -25.048 25.709 1.00 76.31 611 SER A CA 1
ATOM 4679 C C . SER A 1 611 ? -11.340 -24.391 25.065 1.00 76.31 611 SER A C 1
ATOM 4681 O O . SER A 1 611 ? -11.741 -24.809 23.985 1.00 76.31 611 SER A O 1
ATOM 4683 N N . ALA A 1 612 ? -11.975 -23.436 25.745 1.00 72.31 612 ALA A N 1
ATOM 4684 C CA . ALA A 1 612 ? -13.078 -22.636 25.226 1.00 72.31 612 ALA A CA 1
ATOM 4685 C C . ALA A 1 612 ? -12.608 -21.244 24.749 1.00 72.31 612 ALA A C 1
ATOM 4687 O O . ALA A 1 612 ? -13.441 -20.436 24.351 1.00 72.31 612 ALA A O 1
ATOM 4688 N N . GLY A 1 613 ? -11.296 -20.968 24.774 1.00 75.44 613 GLY A N 1
ATOM 4689 C CA . GLY A 1 613 ? -10.691 -19.710 24.334 1.00 75.44 613 GLY A CA 1
ATOM 4690 C C . GLY A 1 613 ? -10.694 -18.588 25.378 1.00 75.44 613 GLY A C 1
ATOM 4691 O O . GLY A 1 613 ? -10.242 -17.488 25.069 1.00 75.44 613 GLY A O 1
ATOM 4692 N N . ASN A 1 614 ? -11.163 -18.836 26.605 1.00 82.00 614 ASN A N 1
ATOM 4693 C CA . ASN A 1 614 ? -11.196 -17.824 27.664 1.00 82.00 614 ASN A CA 1
ATOM 4694 C C . ASN A 1 614 ? -9.846 -17.728 28.372 1.00 82.00 614 ASN A C 1
ATOM 4696 O O . ASN A 1 614 ? -9.209 -18.745 28.634 1.00 82.00 614 ASN A O 1
ATOM 4700 N N . TYR A 1 615 ? -9.438 -16.523 28.764 1.00 83.75 615 TYR A N 1
ATOM 4701 C CA . TYR A 1 615 ? -8.204 -16.324 29.522 1.00 83.75 615 TYR A CA 1
ATOM 4702 C C . TYR A 1 615 ? -8.310 -16.920 30.936 1.00 83.75 615 TYR A C 1
ATOM 4704 O O . TYR A 1 615 ? -9.155 -16.514 31.734 1.00 83.75 615 TYR A O 1
ATOM 4712 N N . GLU A 1 616 ? -7.427 -17.865 31.266 1.00 83.94 616 GLU A N 1
ATOM 4713 C CA . GLU A 1 616 ? -7.303 -18.427 32.618 1.00 83.94 616 GLU A CA 1
ATOM 4714 C C . GLU A 1 616 ? -6.642 -17.432 33.581 1.00 83.94 616 GLU A C 1
ATOM 4716 O O . GLU A 1 616 ? -6.976 -17.374 34.767 1.00 83.94 616 GLU A O 1
ATOM 4721 N N . LEU A 1 617 ? -5.680 -16.666 33.065 1.00 84.81 617 LEU A N 1
ATOM 4722 C CA . LEU A 1 617 ? -4.940 -15.634 33.778 1.00 84.81 617 LEU A CA 1
ATOM 4723 C C . LEU A 1 617 ? -4.563 -14.531 32.790 1.00 84.81 617 LEU A C 1
ATOM 4725 O O . LEU A 1 617 ? -4.104 -14.831 31.694 1.00 84.81 617 LEU A O 1
ATOM 4729 N N . ILE A 1 618 ? -4.703 -13.271 33.191 1.00 86.38 618 ILE A N 1
ATOM 4730 C CA . ILE A 1 618 ? -4.199 -12.134 32.417 1.00 86.38 618 ILE A CA 1
ATOM 4731 C C . ILE A 1 618 ? -2.779 -11.848 32.904 1.00 86.38 618 ILE A C 1
ATOM 4733 O O . ILE A 1 618 ? -2.575 -11.525 34.073 1.00 86.38 618 ILE A O 1
ATOM 4737 N N . THR A 1 619 ? -1.795 -12.013 32.024 1.00 86.69 619 THR A N 1
ATOM 4738 C CA . THR A 1 619 ? -0.377 -11.756 32.325 1.00 86.69 619 THR A CA 1
ATOM 4739 C C . THR A 1 619 ? 0.115 -10.440 31.730 1.00 86.69 619 THR A C 1
ATOM 4741 O O . THR A 1 619 ? 1.141 -9.926 32.162 1.00 86.69 619 THR A O 1
ATOM 4744 N N . GLY A 1 620 ? -0.598 -9.892 30.746 1.00 90.31 620 GLY A N 1
ATOM 4745 C CA . GLY A 1 620 ? -0.175 -8.704 30.016 1.00 90.31 620 GLY A CA 1
ATOM 4746 C C . GLY A 1 620 ? -1.198 -8.242 28.985 1.00 90.31 620 GLY A C 1
ATOM 4747 O O . GLY A 1 620 ? -2.342 -8.703 28.981 1.00 90.31 620 GLY A O 1
ATOM 4748 N N . ALA A 1 621 ? -0.751 -7.375 28.080 1.00 93.88 621 ALA A N 1
ATOM 4749 C CA . ALA A 1 621 ? -1.517 -6.945 26.913 1.00 93.88 621 ALA A CA 1
ATOM 4750 C C . ALA A 1 621 ? -0.625 -6.881 25.673 1.00 93.88 621 ALA A C 1
ATOM 4752 O O . ALA A 1 621 ? 0.515 -6.423 25.749 1.00 93.88 621 ALA A O 1
ATOM 4753 N N . TRP A 1 622 ? -1.158 -7.310 24.537 1.00 95.25 622 TRP A N 1
ATOM 4754 C CA . TRP A 1 622 ? -0.595 -7.016 23.229 1.00 95.25 622 TRP A CA 1
ATOM 4755 C C . TRP A 1 622 ? -0.970 -5.598 22.829 1.00 95.25 622 TRP A C 1
ATOM 4757 O O . TRP A 1 622 ? -2.117 -5.183 23.001 1.00 95.25 622 TRP A O 1
ATOM 4767 N N . ILE A 1 623 ? -0.003 -4.873 22.284 1.00 96.12 623 ILE A N 1
ATOM 4768 C CA . ILE A 1 623 ? -0.193 -3.533 21.748 1.00 96.12 623 ILE A CA 1
ATOM 4769 C C . ILE A 1 623 ? 0.236 -3.541 20.294 1.00 96.12 623 ILE A C 1
ATOM 4771 O O . ILE A 1 623 ? 1.401 -3.784 19.993 1.00 96.12 623 ILE A O 1
ATOM 4775 N N . GLY A 1 624 ? -0.711 -3.252 19.408 1.00 96.81 624 GLY A N 1
ATOM 4776 C CA . GLY A 1 624 ? -0.419 -2.909 18.027 1.00 96.81 624 GLY A CA 1
ATOM 4777 C C . GLY A 1 624 ? -0.294 -1.399 17.883 1.00 96.81 624 GLY A C 1
ATOM 4778 O O . GLY A 1 624 ? -1.228 -0.648 18.186 1.00 96.81 624 GLY A O 1
ATOM 4779 N N . THR A 1 625 ? 0.878 -0.960 17.447 1.00 96.50 625 THR A N 1
ATOM 4780 C CA . THR A 1 625 ? 1.169 0.437 17.110 1.00 96.50 625 THR A CA 1
ATOM 4781 C C . THR A 1 625 ? 1.427 0.583 15.620 1.00 96.50 625 THR A C 1
ATOM 4783 O O . THR A 1 625 ? 1.656 -0.411 14.932 1.00 96.50 625 THR A O 1
ATOM 4786 N N . ALA A 1 626 ? 1.506 1.827 15.146 1.00 93.50 626 ALA A N 1
ATOM 4787 C CA . ALA A 1 626 ? 1.959 2.100 13.782 1.00 93.50 626 ALA A CA 1
ATOM 4788 C C . ALA A 1 626 ? 3.416 1.668 13.512 1.00 93.50 626 ALA A C 1
ATOM 4790 O O . ALA A 1 626 ? 3.857 1.625 12.369 1.00 93.50 626 ALA A O 1
ATOM 4791 N N . GLY A 1 627 ? 4.188 1.393 14.570 1.00 90.62 627 GLY A N 1
ATOM 4792 C CA . GLY A 1 627 ? 5.564 0.911 14.490 1.00 90.62 627 GLY A CA 1
ATOM 4793 C C . GLY A 1 627 ? 5.720 -0.555 14.871 1.00 90.62 627 GLY A C 1
ATOM 4794 O O . GLY A 1 627 ? 6.827 -0.967 15.167 1.00 90.62 627 GLY A O 1
ATOM 4795 N N . GLY A 1 628 ? 4.664 -1.354 14.941 1.00 93.88 628 GLY A N 1
ATOM 4796 C CA . GLY A 1 628 ? 4.767 -2.800 15.149 1.00 93.88 628 GLY A CA 1
ATOM 4797 C C . GLY A 1 628 ? 4.050 -3.295 16.394 1.00 93.88 628 GLY A C 1
ATOM 4798 O O . GLY A 1 628 ? 3.286 -2.564 17.035 1.00 93.88 628 GLY A O 1
ATOM 4799 N N . LEU A 1 629 ? 4.308 -4.563 16.714 1.00 95.75 629 LEU A N 1
ATOM 4800 C CA . LEU A 1 629 ? 3.700 -5.278 17.830 1.00 95.75 629 LEU A CA 1
ATOM 4801 C C . LEU A 1 629 ? 4.597 -5.243 19.075 1.00 95.75 629 LEU A C 1
ATOM 4803 O O . LEU A 1 629 ? 5.807 -5.472 19.004 1.00 95.75 629 LEU A O 1
ATOM 4807 N N . HIS A 1 630 ? 3.973 -5.035 20.232 1.00 95.19 630 HIS A N 1
ATOM 4808 C CA . HIS A 1 630 ? 4.621 -5.053 21.541 1.00 95.19 630 HIS A CA 1
ATOM 4809 C C . HIS A 1 630 ? 3.826 -5.916 22.516 1.00 95.19 630 HIS A C 1
ATOM 4811 O O . HIS A 1 630 ? 2.595 -5.951 22.476 1.00 95.19 630 HIS A O 1
ATOM 4817 N N . LEU A 1 631 ? 4.522 -6.572 23.437 1.00 94.56 631 LEU A N 1
ATOM 4818 C CA . LEU A 1 631 ? 3.924 -7.260 24.574 1.00 94.56 631 LEU A CA 1
ATOM 4819 C C . LEU A 1 631 ? 4.235 -6.481 25.851 1.00 94.56 631 LEU A C 1
ATOM 4821 O O . LEU A 1 631 ? 5.399 -6.252 26.178 1.00 94.56 631 LEU A O 1
ATOM 4825 N N . ILE A 1 632 ? 3.194 -6.083 26.579 1.00 92.94 632 ILE A N 1
ATOM 4826 C CA . ILE A 1 632 ? 3.328 -5.421 27.875 1.00 92.94 632 ILE A CA 1
ATOM 4827 C C . ILE A 1 632 ? 3.308 -6.431 29.017 1.00 92.94 632 ILE A C 1
ATOM 4829 O O . ILE A 1 632 ? 2.356 -7.203 29.145 1.00 92.94 632 ILE A O 1
ATOM 4833 N N . ASP A 1 633 ? 4.269 -6.301 29.932 1.00 89.50 633 ASP A N 1
ATOM 4834 C CA . ASP A 1 633 ? 4.184 -6.846 31.288 1.00 89.50 633 ASP A CA 1
ATOM 4835 C C . ASP A 1 633 ? 3.412 -5.886 32.215 1.00 89.50 633 ASP A C 1
ATOM 4837 O O . ASP A 1 633 ? 3.826 -4.755 32.510 1.00 89.50 633 ASP A O 1
ATOM 4841 N N . ILE A 1 634 ? 2.258 -6.353 32.695 1.00 84.50 634 ILE A N 1
ATOM 4842 C CA . ILE A 1 634 ? 1.338 -5.555 33.509 1.00 84.50 634 ILE A CA 1
ATOM 4843 C C . ILE A 1 634 ? 1.872 -5.250 34.918 1.00 84.50 634 ILE A C 1
ATOM 4845 O O . ILE A 1 634 ? 1.465 -4.260 35.534 1.00 84.50 634 ILE A O 1
ATOM 4849 N N . GLU A 1 635 ? 2.787 -6.061 35.453 1.00 81.88 635 GLU A N 1
ATOM 4850 C CA . GLU A 1 635 ? 3.404 -5.805 36.758 1.00 81.88 635 GLU A CA 1
ATOM 4851 C C . GLU A 1 635 ? 4.454 -4.687 36.659 1.00 81.88 635 GLU A C 1
ATOM 4853 O O . GLU A 1 635 ? 4.590 -3.849 37.568 1.00 81.88 635 GLU A O 1
ATOM 4858 N N . GLU A 1 636 ? 5.170 -4.637 35.534 1.00 86.69 636 GLU A N 1
ATOM 4859 C CA . GLU A 1 636 ? 6.218 -3.652 35.286 1.00 86.69 636 GLU A CA 1
ATOM 4860 C C . GLU A 1 636 ? 5.674 -2.297 34.829 1.00 86.69 636 GLU A C 1
ATOM 4862 O O . GLU A 1 636 ? 6.238 -1.280 35.235 1.00 86.69 636 GLU A O 1
ATOM 4867 N N . ILE A 1 637 ? 4.551 -2.233 34.099 1.00 85.25 637 ILE A N 1
ATOM 4868 C CA . ILE A 1 637 ? 4.048 -0.978 33.497 1.00 85.25 637 ILE A CA 1
ATOM 4869 C C . ILE A 1 637 ? 3.892 0.177 34.504 1.00 85.25 637 ILE A C 1
ATOM 4871 O O . ILE A 1 637 ? 4.090 1.343 34.174 1.00 85.25 637 ILE A O 1
ATOM 4875 N N . ILE A 1 638 ? 3.585 -0.125 35.769 1.00 79.00 638 ILE A N 1
ATOM 4876 C CA . ILE A 1 638 ? 3.420 0.894 36.819 1.00 79.00 638 ILE A CA 1
ATOM 4877 C C . ILE A 1 638 ? 4.752 1.220 37.511 1.00 79.00 638 ILE A C 1
ATOM 4879 O O . ILE A 1 638 ? 4.965 2.348 37.958 1.00 79.00 638 ILE A O 1
ATOM 4883 N N . SER A 1 639 ? 5.630 0.230 37.679 1.00 84.38 639 SER A N 1
ATOM 4884 C CA . SER A 1 639 ? 6.846 0.376 38.490 1.00 84.38 639 SER A CA 1
ATOM 4885 C C . SER A 1 639 ? 8.071 0.780 37.668 1.00 84.38 639 SER A C 1
ATOM 4887 O O . SER A 1 639 ? 8.890 1.574 38.140 1.00 84.38 639 SER A O 1
ATOM 4889 N N . MET A 1 640 ? 8.179 0.256 36.449 1.00 88.12 640 MET A N 1
ATOM 4890 C CA . MET A 1 640 ? 9.272 0.421 35.497 1.00 88.12 640 MET A CA 1
ATOM 4891 C C . MET A 1 640 ? 8.701 0.455 34.061 1.00 88.12 640 MET A C 1
ATOM 4893 O O . MET A 1 640 ? 8.945 -0.451 33.273 1.00 88.12 640 MET A O 1
ATOM 4897 N N . PRO A 1 641 ? 7.958 1.513 33.680 1.00 86.75 641 PRO A N 1
ATOM 4898 C CA . PRO A 1 641 ? 7.213 1.551 32.417 1.00 86.75 641 PRO A CA 1
ATOM 4899 C C . PRO A 1 641 ? 8.087 1.380 31.167 1.00 86.75 641 PRO A C 1
ATOM 4901 O O . PRO A 1 641 ? 7.607 0.872 30.169 1.00 86.75 641 PRO A O 1
ATOM 4904 N N . LEU A 1 642 ? 9.365 1.776 31.210 1.00 87.62 642 LEU A N 1
ATOM 4905 C CA . LEU A 1 642 ? 10.286 1.624 30.075 1.00 87.62 642 LEU A CA 1
ATOM 4906 C C . LEU A 1 642 ? 10.731 0.174 29.834 1.00 87.62 642 LEU A C 1
ATOM 4908 O O . LEU A 1 642 ? 11.059 -0.159 28.705 1.00 87.62 642 LEU A O 1
ATOM 4912 N N . SER A 1 643 ? 10.797 -0.671 30.870 1.00 88.88 643 SER A N 1
ATOM 4913 C CA . SER A 1 643 ? 11.155 -2.092 30.709 1.00 88.88 643 SER A CA 1
ATOM 4914 C C . SER A 1 643 ? 9.942 -2.988 30.491 1.00 88.88 643 SER A C 1
ATOM 4916 O O . SER A 1 643 ? 10.109 -4.143 30.125 1.00 88.88 643 SER A O 1
ATOM 4918 N N . ALA A 1 644 ? 8.737 -2.444 30.674 1.00 91.38 644 ALA A N 1
ATOM 4919 C CA . ALA A 1 644 ? 7.493 -3.188 30.560 1.00 91.38 644 ALA A CA 1
ATOM 4920 C C . ALA A 1 644 ? 7.135 -3.587 29.121 1.00 91.38 644 ALA A C 1
ATOM 4922 O O . ALA A 1 644 ? 6.258 -4.423 28.956 1.00 91.38 644 ALA A O 1
ATOM 4923 N N . PHE A 1 645 ? 7.758 -2.980 28.106 1.00 93.56 645 PHE A N 1
ATOM 4924 C CA . PHE A 1 645 ? 7.466 -3.221 26.693 1.00 93.56 645 PHE A CA 1
ATOM 4925 C C . PHE A 1 645 ? 8.520 -4.145 26.088 1.00 93.56 645 PHE A C 1
ATOM 4927 O O . PHE A 1 645 ? 9.693 -3.777 25.990 1.00 93.56 645 PHE A O 1
ATOM 4934 N N . ASP A 1 646 ? 8.090 -5.319 25.639 1.00 92.69 646 ASP A N 1
ATOM 4935 C CA . ASP A 1 646 ? 8.895 -6.231 24.833 1.00 92.69 646 ASP A CA 1
ATOM 4936 C C . ASP A 1 646 ? 8.472 -6.145 23.360 1.00 92.69 646 ASP A C 1
ATOM 4938 O O . ASP A 1 646 ? 7.290 -6.072 23.040 1.00 92.69 646 ASP A O 1
ATOM 4942 N N . SER A 1 647 ? 9.450 -6.139 22.461 1.00 90.88 647 SER A N 1
ATOM 4943 C CA . SER A 1 647 ? 9.254 -6.208 21.003 1.00 90.88 647 SER A CA 1
ATOM 4944 C C . SER A 1 647 ? 10.307 -7.078 20.327 1.00 90.88 647 SER A C 1
ATOM 4946 O O . SER A 1 647 ? 10.482 -7.028 19.106 1.00 90.88 647 SER A O 1
ATOM 4948 N N . GLU A 1 648 ? 11.056 -7.869 21.100 1.00 89.88 648 GLU A N 1
ATOM 4949 C CA . GLU A 1 648 ? 12.078 -8.728 20.528 1.00 89.88 648 GLU A CA 1
ATOM 4950 C C . GLU A 1 648 ? 11.441 -9.720 19.548 1.00 89.88 648 GLU A C 1
ATOM 4952 O O . GLU A 1 648 ? 10.612 -10.549 19.917 1.00 89.88 648 GLU A O 1
ATOM 4957 N N . ARG A 1 649 ? 11.879 -9.654 18.282 1.00 89.69 649 ARG A N 1
ATOM 4958 C CA . ARG A 1 649 ? 11.434 -10.540 17.188 1.00 89.69 649 ARG A CA 1
ATOM 4959 C C . ARG A 1 649 ? 9.945 -10.418 16.845 1.00 89.69 649 ARG A C 1
ATOM 4961 O O . ARG A 1 649 ? 9.376 -11.351 16.287 1.00 89.69 649 ARG A O 1
ATOM 4968 N N . MET A 1 650 ? 9.339 -9.273 17.152 1.00 91.88 650 MET A N 1
ATOM 4969 C CA . MET A 1 650 ? 7.947 -8.940 16.830 1.00 91.88 650 MET A CA 1
ATOM 4970 C C . MET A 1 650 ? 7.874 -7.881 15.715 1.00 91.88 650 MET A C 1
ATOM 4972 O O . MET A 1 650 ? 7.105 -6.928 15.801 1.00 91.88 650 MET A O 1
ATOM 4976 N N . TRP A 1 651 ? 8.727 -8.018 14.696 1.00 88.69 651 TRP A N 1
ATOM 4977 C CA . TRP A 1 651 ? 8.881 -7.061 13.597 1.00 88.69 651 TRP A CA 1
ATOM 4978 C C . TRP A 1 651 ? 9.078 -7.797 12.269 1.00 88.69 651 TRP A C 1
ATOM 4980 O O . TRP A 1 651 ? 9.855 -8.757 12.220 1.00 88.69 651 TRP A O 1
ATOM 4990 N N . LYS A 1 652 ? 8.419 -7.323 11.207 1.00 89.69 652 LYS A N 1
ATOM 4991 C CA . LYS A 1 652 ? 8.557 -7.829 9.833 1.00 89.69 652 LYS A CA 1
ATOM 4992 C C . LYS A 1 652 ? 9.348 -6.828 8.982 1.00 89.69 652 LYS A C 1
ATOM 4994 O O . LYS A 1 652 ? 8.990 -5.659 8.914 1.00 89.69 652 LYS A O 1
ATOM 4999 N N . GLU A 1 653 ? 10.461 -7.261 8.394 1.00 87.25 653 GLU A N 1
ATOM 5000 C CA . GLU A 1 653 ? 11.327 -6.394 7.573 1.00 87.25 653 GLU A CA 1
ATOM 5001 C C . GLU A 1 653 ? 10.765 -6.193 6.160 1.00 87.25 653 GLU A C 1
ATOM 5003 O O . GLU A 1 653 ? 10.730 -5.070 5.663 1.00 87.25 653 GLU A O 1
ATOM 5008 N N . GLU A 1 654 ? 10.255 -7.269 5.563 1.00 84.38 654 GLU A N 1
ATOM 5009 C CA . GLU A 1 654 ? 9.573 -7.259 4.268 1.00 84.38 654 GLU A CA 1
ATOM 5010 C C . GLU A 1 654 ? 8.346 -6.336 4.291 1.00 84.38 654 GLU A C 1
ATOM 5012 O O . GLU A 1 654 ? 7.593 -6.317 5.271 1.00 84.38 654 GLU A O 1
ATOM 5017 N N . ASN A 1 655 ? 8.137 -5.582 3.208 1.00 80.19 655 ASN A N 1
ATOM 5018 C CA . ASN A 1 655 ? 7.005 -4.666 3.017 1.00 80.19 655 ASN A CA 1
ATOM 5019 C C . ASN A 1 655 ? 6.813 -3.648 4.157 1.00 80.19 655 ASN A C 1
ATOM 5021 O O . ASN A 1 655 ? 5.698 -3.197 4.444 1.00 80.19 655 ASN A O 1
ATOM 5025 N N . TRP A 1 656 ? 7.894 -3.258 4.845 1.00 82.75 656 TRP A N 1
ATOM 5026 C CA . TRP A 1 656 ? 7.802 -2.263 5.916 1.00 82.75 656 TRP A CA 1
ATOM 5027 C C . TRP A 1 656 ? 7.209 -0.938 5.413 1.00 82.75 656 TRP A C 1
ATOM 5029 O O . TRP A 1 656 ? 6.335 -0.379 6.078 1.00 82.75 656 TRP A O 1
ATOM 5039 N N . LEU A 1 657 ? 7.622 -0.480 4.227 1.00 79.12 657 LEU A N 1
ATOM 5040 C CA . LEU A 1 657 ? 7.117 0.749 3.603 1.00 79.12 657 LEU A CA 1
ATOM 5041 C C . LEU A 1 657 ? 5.628 0.654 3.236 1.00 79.12 657 LEU A C 1
ATOM 5043 O O . LEU A 1 657 ? 4.886 1.619 3.431 1.00 79.12 657 LEU A O 1
ATOM 5047 N N . SER A 1 658 ? 5.167 -0.525 2.814 1.00 79.75 658 SER A N 1
ATOM 5048 C CA . SER A 1 658 ? 3.749 -0.815 2.558 1.00 79.75 658 SER A CA 1
ATOM 5049 C C . SER A 1 658 ? 2.920 -0.834 3.849 1.00 79.75 658 SER A C 1
ATOM 5051 O O . SER A 1 658 ? 1.717 -0.582 3.841 1.00 79.75 658 SER A O 1
ATOM 5053 N N . GLY A 1 659 ? 3.564 -0.963 5.012 1.00 87.62 659 GLY A N 1
ATOM 5054 C CA . GLY A 1 659 ? 2.923 -0.865 6.324 1.00 87.62 659 GLY A CA 1
ATOM 5055 C C . GLY A 1 659 ? 2.730 -2.211 7.014 1.00 87.62 659 GLY A C 1
ATOM 5056 O O . GLY A 1 659 ? 1.831 -2.342 7.843 1.00 87.62 659 GLY A O 1
ATOM 5057 N N . SER A 1 660 ? 3.595 -3.195 6.742 1.00 90.56 660 SER A N 1
ATOM 5058 C CA . SER A 1 660 ? 3.594 -4.500 7.428 1.00 90.56 660 SER A CA 1
ATOM 5059 C C . SER A 1 660 ? 3.680 -4.401 8.963 1.00 90.56 660 SER A C 1
ATOM 5061 O O . SER A 1 660 ? 3.218 -5.293 9.672 1.00 90.56 660 SER A O 1
ATOM 5063 N N . ASN A 1 661 ? 4.230 -3.307 9.505 1.00 93.31 661 ASN A N 1
ATOM 5064 C CA . ASN A 1 661 ? 4.289 -3.055 10.951 1.00 93.31 661 ASN A CA 1
ATOM 5065 C C . ASN A 1 661 ? 3.270 -2.009 11.439 1.00 93.31 661 ASN A C 1
ATOM 5067 O O . ASN A 1 661 ? 3.260 -1.704 12.625 1.00 93.31 661 ASN A O 1
ATOM 5071 N N . ASP A 1 662 ? 2.394 -1.475 10.586 1.00 94.94 662 ASP A N 1
ATOM 5072 C CA . ASP A 1 662 ? 1.263 -0.661 11.048 1.00 94.94 662 ASP A CA 1
ATOM 5073 C C . ASP A 1 662 ? 0.141 -1.602 11.499 1.00 94.94 662 ASP A C 1
ATOM 5075 O O . ASP A 1 662 ? -0.667 -2.065 10.696 1.00 94.94 662 ASP A O 1
ATOM 5079 N N . VAL A 1 663 ? 0.184 -2.018 12.768 1.00 96.94 663 VAL A N 1
ATOM 5080 C CA . VAL A 1 663 ? -0.638 -3.123 13.286 1.00 96.94 663 VAL A CA 1
ATOM 5081 C C . VAL A 1 663 ? -2.019 -2.619 13.677 1.00 96.94 663 VAL A C 1
ATOM 5083 O O . VAL A 1 663 ? -2.115 -1.739 14.524 1.00 96.94 663 VAL A O 1
ATOM 5086 N N . HIS A 1 664 ? -3.080 -3.226 13.146 1.00 96.06 664 HIS A N 1
ATOM 5087 C CA . HIS A 1 664 ? -4.477 -2.862 13.417 1.00 96.06 664 HIS A CA 1
ATOM 5088 C C . HIS A 1 664 ? -5.286 -3.959 14.106 1.00 96.06 664 HIS A C 1
ATOM 5090 O O . HIS A 1 664 ? -6.308 -3.665 14.722 1.00 96.06 664 HIS A O 1
ATOM 5096 N N . SER A 1 665 ? -4.840 -5.212 14.055 1.00 96.12 665 SER A N 1
ATOM 5097 C CA . SER A 1 665 ? -5.492 -6.300 14.780 1.00 96.12 665 SER A CA 1
ATOM 5098 C C . SER A 1 665 ? -4.500 -7.367 15.221 1.00 96.12 665 SER A C 1
ATOM 5100 O O . SER A 1 665 ? -3.459 -7.585 14.605 1.00 96.12 665 SER A O 1
ATOM 5102 N N . VAL A 1 666 ? -4.811 -8.036 16.330 1.00 95.50 666 VAL A N 1
ATOM 5103 C CA . VAL A 1 666 ? -3.986 -9.113 16.881 1.00 95.50 666 VAL A CA 1
ATOM 5104 C C . VAL A 1 666 ? -4.899 -10.270 17.235 1.00 95.50 666 VAL A C 1
ATOM 5106 O O . VAL A 1 666 ? -5.852 -10.110 17.992 1.00 95.50 666 VAL A O 1
ATOM 5109 N N . TYR A 1 667 ? -4.596 -11.451 16.707 1.00 92.62 667 TYR A N 1
ATOM 5110 C CA . TYR A 1 667 ? -5.320 -12.673 17.016 1.00 92.62 667 TYR A CA 1
ATOM 5111 C C . TYR A 1 667 ? -4.377 -13.694 17.645 1.00 92.62 667 TYR A C 1
ATOM 5113 O O . TYR A 1 667 ? -3.344 -14.056 17.085 1.00 92.62 667 TYR A O 1
ATOM 5121 N N . THR A 1 668 ? -4.737 -14.187 18.829 1.00 88.81 668 THR A N 1
ATOM 5122 C CA . THR A 1 668 ? -3.937 -15.173 19.565 1.00 88.81 668 THR A CA 1
ATOM 5123 C C . THR A 1 668 ? -4.622 -16.534 19.562 1.00 88.81 668 THR A C 1
ATOM 5125 O O . THR A 1 668 ? -5.720 -16.697 20.105 1.00 88.81 668 THR A O 1
ATOM 5128 N N . SER A 1 669 ? -3.955 -17.523 18.967 1.00 78.75 669 SER A N 1
ATOM 5129 C CA . SER A 1 669 ? -4.419 -18.910 18.906 1.00 78.75 669 SER A CA 1
ATOM 5130 C C . SER A 1 669 ? -3.968 -19.718 20.127 1.00 78.75 669 SER A C 1
ATOM 5132 O O . SER A 1 669 ? -2.931 -19.445 20.735 1.00 78.75 669 SER A O 1
ATOM 5134 N N . ASN A 1 670 ? -4.704 -20.786 20.444 1.00 73.31 670 ASN A N 1
ATOM 5135 C CA . ASN A 1 670 ? -4.365 -21.734 21.512 1.00 73.31 670 ASN A CA 1
ATOM 5136 C C . ASN A 1 670 ? -3.067 -22.525 21.243 1.00 73.31 670 ASN A C 1
ATOM 5138 O O . ASN A 1 670 ? -2.505 -23.118 22.163 1.00 73.31 670 ASN A O 1
ATOM 5142 N N . ASN A 1 671 ? -2.572 -22.532 20.001 1.00 69.62 671 ASN A N 1
ATOM 5143 C CA . ASN A 1 671 ? -1.370 -23.266 19.591 1.00 69.62 671 ASN A CA 1
ATOM 5144 C C . ASN A 1 671 ? -0.066 -22.460 19.727 1.00 69.62 671 ASN A C 1
ATOM 5146 O O . ASN A 1 671 ? 0.929 -22.830 19.109 1.00 69.62 671 ASN A O 1
ATOM 5150 N N . ASN A 1 672 ? -0.049 -21.385 20.526 1.00 81.00 672 ASN A N 1
ATOM 5151 C CA . ASN A 1 672 ? 1.078 -20.446 20.604 1.00 81.00 672 ASN A CA 1
ATOM 5152 C C . ASN A 1 672 ? 1.451 -19.885 19.222 1.00 81.00 672 ASN A C 1
ATOM 5154 O O . ASN A 1 672 ? 2.613 -19.918 18.812 1.00 81.00 672 ASN A O 1
ATOM 5158 N N . LEU A 1 673 ? 0.439 -19.395 18.509 1.00 88.62 673 LEU A N 1
ATOM 5159 C CA . LEU A 1 673 ? 0.613 -18.583 17.313 1.00 88.62 673 LEU A CA 1
ATOM 5160 C C . LEU A 1 673 ? -0.057 -17.236 17.557 1.00 88.62 673 LEU A C 1
ATOM 5162 O O . LEU A 1 673 ? -1.186 -17.183 18.063 1.00 88.62 673 LEU A O 1
ATOM 5166 N N . VAL A 1 674 ? 0.640 -16.167 17.191 1.00 92.50 674 VAL A N 1
ATOM 5167 C CA . VAL A 1 674 ? 0.108 -14.806 17.198 1.00 92.50 674 VAL A CA 1
ATOM 5168 C C . VAL A 1 674 ? 0.031 -14.354 15.751 1.00 92.50 674 VAL A C 1
ATOM 5170 O O . VAL A 1 674 ? 1.050 -14.240 15.079 1.00 92.50 674 VAL A O 1
ATOM 5173 N N . ILE A 1 675 ? -1.184 -14.151 15.263 1.00 94.06 675 ILE A N 1
ATOM 5174 C CA . ILE A 1 675 ? -1.438 -13.615 13.931 1.00 94.06 675 ILE A CA 1
ATOM 5175 C C . ILE A 1 675 ? -1.601 -12.112 14.092 1.00 94.06 675 ILE A C 1
ATOM 5177 O O . ILE A 1 675 ? -2.361 -11.650 14.948 1.00 94.06 675 ILE A O 1
ATOM 5181 N N . VAL A 1 676 ? -0.862 -11.361 13.294 1.00 96.00 676 VAL A N 1
ATOM 5182 C CA . VAL A 1 676 ? -0.854 -9.905 13.301 1.00 96.00 676 VAL A CA 1
ATOM 5183 C C . VAL A 1 676 ? -1.514 -9.439 12.017 1.00 96.00 676 VAL A C 1
ATOM 5185 O O . VAL A 1 676 ? -1.081 -9.827 10.937 1.00 96.00 676 VAL A O 1
ATOM 5188 N N . GLY A 1 677 ? -2.568 -8.639 12.137 1.00 96.31 677 GLY A N 1
ATOM 5189 C CA . GLY A 1 677 ? -3.186 -7.932 11.024 1.00 96.31 677 GLY A CA 1
ATOM 5190 C C . GLY A 1 677 ? -2.629 -6.519 10.952 1.00 96.31 677 GLY A C 1
ATOM 5191 O O . GLY A 1 677 ? -2.732 -5.757 11.918 1.00 96.31 677 GLY A O 1
ATOM 5192 N N . SER A 1 678 ? -2.004 -6.192 9.827 1.00 95.62 678 SER A N 1
ATOM 5193 C CA . SER A 1 678 ? -1.390 -4.893 9.562 1.00 95.62 678 SER A CA 1
ATOM 5194 C C . SER A 1 678 ? -2.078 -4.175 8.403 1.00 95.62 678 SER A C 1
ATOM 5196 O O . SER A 1 678 ? -3.062 -4.678 7.859 1.00 95.62 678 SER A O 1
ATOM 5198 N N . ARG A 1 679 ? -1.568 -3.001 8.026 1.00 93.81 679 ARG A N 1
ATOM 5199 C CA . ARG A 1 679 ? -2.020 -2.271 6.837 1.00 93.81 679 ARG A CA 1
ATOM 5200 C C . ARG A 1 679 ? -1.712 -2.998 5.522 1.00 93.81 679 ARG A C 1
ATOM 5202 O O . ARG A 1 679 ? -2.508 -2.913 4.600 1.00 93.81 679 ARG A O 1
ATOM 5209 N N . ASP A 1 680 ? -0.582 -3.699 5.462 1.00 92.06 680 ASP A N 1
ATOM 5210 C CA . ASP A 1 680 ? -0.133 -4.473 4.290 1.00 92.06 680 ASP A CA 1
ATOM 5211 C C . ASP A 1 680 ? -0.863 -5.824 4.179 1.00 92.06 680 ASP A C 1
ATOM 5213 O O . ASP A 1 680 ? -1.216 -6.282 3.098 1.00 92.06 680 ASP A O 1
ATOM 5217 N N . GLY A 1 681 ? -1.131 -6.457 5.322 1.00 93.44 681 GLY A N 1
ATOM 5218 C CA . GLY A 1 681 ? -1.802 -7.751 5.386 1.00 93.44 681 GLY A CA 1
ATOM 5219 C C . GLY A 1 681 ? -1.520 -8.503 6.681 1.00 93.44 681 GLY A C 1
ATOM 5220 O O . GLY A 1 681 ? -1.071 -7.923 7.679 1.00 93.44 681 GLY A O 1
ATOM 5221 N N . THR A 1 682 ? -1.777 -9.811 6.686 1.00 94.12 682 THR A N 1
ATOM 5222 C CA . THR A 1 682 ? -1.483 -10.667 7.847 1.00 94.12 682 THR A CA 1
ATOM 5223 C C . THR A 1 682 ? -0.080 -11.264 7.829 1.00 94.12 682 THR A C 1
ATOM 5225 O O . THR A 1 682 ? 0.426 -11.677 6.792 1.00 94.12 682 THR A O 1
ATOM 5228 N N . TRP A 1 683 ? 0.526 -11.403 9.005 1.00 93.12 683 TRP A N 1
ATOM 5229 C CA . TRP A 1 683 ? 1.741 -12.197 9.208 1.00 93.12 683 TRP A CA 1
ATOM 5230 C C . TRP A 1 683 ? 1.703 -12.913 10.559 1.00 93.12 683 TRP A C 1
ATOM 5232 O O . TRP A 1 683 ? 0.956 -12.540 11.467 1.00 93.12 683 TRP A O 1
ATOM 5242 N N . VAL A 1 684 ? 2.471 -13.995 10.686 1.00 92.81 684 VAL A N 1
ATOM 5243 C CA . VAL A 1 684 ? 2.360 -14.946 11.801 1.00 92.81 684 VAL A CA 1
ATOM 5244 C C . VAL A 1 684 ? 3.655 -15.019 12.599 1.00 92.81 684 VAL A C 1
ATOM 5246 O O . VAL A 1 684 ? 4.746 -15.191 12.049 1.00 92.81 684 VAL A O 1
ATOM 5249 N N . LEU A 1 685 ? 3.513 -14.954 13.920 1.00 92.75 685 LEU A N 1
ATOM 5250 C CA . LEU A 1 685 ? 4.560 -15.150 14.912 1.00 92.75 685 LEU A CA 1
ATOM 5251 C C . LEU A 1 685 ? 4.378 -16.478 15.645 1.00 92.75 685 LEU A C 1
ATOM 5253 O O . LEU A 1 685 ? 3.276 -16.834 16.070 1.00 92.75 685 LEU A O 1
ATOM 5257 N N . GLU A 1 686 ? 5.490 -17.167 15.877 1.00 91.56 686 GLU A N 1
ATOM 5258 C CA . GLU A 1 686 ? 5.546 -18.310 16.781 1.00 91.56 686 GLU A CA 1
ATOM 5259 C C . GLU A 1 686 ? 5.791 -17.842 18.216 1.00 91.56 686 GLU A C 1
ATOM 5261 O O . GLU A 1 686 ? 6.711 -17.069 18.497 1.00 91.56 686 GLU A O 1
ATOM 5266 N N . GLY A 1 687 ? 4.974 -18.328 19.147 1.00 87.88 687 GLY A N 1
ATOM 5267 C CA . GLY A 1 687 ? 5.041 -17.971 20.559 1.00 87.88 687 GLY A CA 1
ATOM 5268 C C . GLY A 1 687 ? 3.723 -17.423 21.095 1.00 87.88 687 GLY A C 1
ATOM 5269 O O . GLY A 1 687 ? 2.642 -17.683 20.578 1.00 87.88 687 GLY A O 1
ATOM 5270 N N . GLY A 1 688 ? 3.787 -16.697 22.202 1.00 86.94 688 GLY A N 1
ATOM 5271 C CA . GLY A 1 688 ? 2.578 -16.185 22.834 1.00 86.94 688 GLY A CA 1
ATOM 5272 C C . GLY A 1 688 ? 2.891 -15.280 24.008 1.00 86.94 688 GLY A C 1
ATOM 5273 O O . GLY A 1 688 ? 3.908 -14.597 24.031 1.00 86.94 688 GLY A O 1
ATOM 5274 N N . TYR A 1 689 ? 2.029 -15.305 25.022 1.00 85.50 689 TYR A N 1
ATOM 5275 C CA . TYR A 1 689 ? 2.117 -14.412 26.183 1.00 85.50 689 TYR A CA 1
ATOM 5276 C C . TYR A 1 689 ? 3.404 -14.560 27.023 1.00 85.50 689 TYR A C 1
ATOM 5278 O O . TYR A 1 689 ? 3.663 -13.733 27.889 1.00 85.50 689 TYR A O 1
ATOM 5286 N N . GLN A 1 690 ? 4.190 -15.624 26.819 1.00 86.19 690 GLN A N 1
ATOM 5287 C CA . GLN A 1 690 ? 5.480 -15.838 27.495 1.00 86.19 690 GLN A CA 1
ATOM 5288 C C . GLN A 1 690 ? 6.679 -15.296 26.704 1.00 86.19 690 GLN A C 1
ATOM 5290 O O . GLN A 1 690 ? 7.813 -15.433 27.164 1.00 86.19 690 GLN A O 1
ATOM 5295 N N . GLY A 1 691 ? 6.436 -14.747 25.515 1.00 84.50 691 GLY A N 1
ATOM 5296 C CA . GLY A 1 691 ? 7.453 -14.308 24.570 1.00 84.50 691 GLY A CA 1
ATOM 5297 C C . GLY A 1 691 ? 7.285 -14.954 23.195 1.00 84.50 691 GLY A C 1
ATOM 5298 O O . GLY A 1 691 ? 6.645 -16.001 23.035 1.00 84.50 691 GLY A O 1
ATOM 5299 N N . VAL A 1 692 ? 7.892 -14.307 22.205 1.00 90.44 692 VAL A N 1
ATOM 5300 C CA . VAL A 1 692 ? 7.859 -14.683 20.788 1.00 90.44 692 VAL A CA 1
ATOM 5301 C C . VAL A 1 692 ? 9.210 -15.266 20.379 1.00 90.44 692 VAL A C 1
ATOM 5303 O O . VAL A 1 692 ? 10.271 -14.766 20.759 1.00 90.44 692 VAL A O 1
ATOM 5306 N N . THR A 1 693 ? 9.198 -16.363 19.623 1.00 89.38 693 THR A N 1
ATOM 5307 C CA . THR A 1 693 ? 10.422 -16.998 19.118 1.00 89.38 693 THR A CA 1
ATOM 5308 C C . THR A 1 693 ? 10.896 -16.387 17.806 1.00 89.38 693 THR A C 1
ATOM 5310 O O . THR A 1 693 ? 12.114 -16.305 17.614 1.00 89.38 693 THR A O 1
ATOM 5313 N N . GLY A 1 694 ? 9.971 -15.930 16.960 1.00 89.31 694 GLY A N 1
ATOM 5314 C CA . GLY A 1 694 ? 10.214 -15.268 15.676 1.00 89.31 694 GLY A CA 1
ATOM 5315 C C . GLY A 1 694 ? 9.012 -15.381 14.735 1.00 89.31 694 GLY A C 1
ATOM 5316 O O . GLY A 1 694 ? 7.959 -15.878 15.137 1.00 89.31 694 GLY A O 1
ATOM 5317 N N . LEU A 1 695 ? 9.188 -14.936 13.489 1.00 90.19 695 LEU A N 1
ATOM 5318 C CA . LEU A 1 695 ? 8.235 -15.172 12.400 1.00 90.19 695 LEU A CA 1
ATOM 5319 C C . LEU A 1 695 ? 8.100 -16.678 12.139 1.00 90.19 695 LEU A C 1
ATOM 5321 O O . LEU A 1 695 ? 9.091 -17.406 12.209 1.00 90.19 695 LEU A O 1
ATOM 5325 N N . SER A 1 696 ? 6.879 -17.143 11.877 1.00 86.44 696 SER A N 1
ATOM 5326 C CA . SER A 1 696 ? 6.641 -18.543 11.516 1.00 86.44 696 SER A CA 1
ATOM 5327 C C . SER A 1 696 ? 7.102 -18.829 10.089 1.00 86.44 696 SER A C 1
ATOM 5329 O O . SER A 1 696 ? 6.940 -17.993 9.206 1.00 86.44 696 SER A O 1
ATOM 5331 N N . ASP A 1 697 ? 7.605 -20.035 9.835 1.00 79.06 697 ASP A N 1
ATOM 5332 C CA . ASP A 1 697 ? 7.864 -20.492 8.462 1.00 79.06 697 ASP A CA 1
ATOM 5333 C C . ASP A 1 697 ? 6.547 -20.718 7.685 1.00 79.06 697 ASP A C 1
ATOM 5335 O O . ASP A 1 697 ? 6.524 -20.686 6.458 1.00 79.06 697 ASP A O 1
ATOM 5339 N N . ASN A 1 698 ? 5.438 -20.959 8.399 1.00 75.88 698 ASN A N 1
ATOM 5340 C CA . ASN A 1 698 ? 4.097 -21.125 7.839 1.00 75.88 698 ASN A CA 1
ATOM 5341 C C . ASN A 1 698 ? 3.338 -19.793 7.925 1.00 75.88 698 ASN A C 1
ATOM 5343 O O . ASN A 1 698 ? 2.575 -19.556 8.867 1.00 75.88 698 ASN A O 1
ATOM 5347 N N . GLN A 1 699 ? 3.604 -18.904 6.970 1.00 79.25 699 GLN A N 1
ATOM 5348 C CA . GLN A 1 699 ? 2.910 -17.625 6.866 1.00 79.25 699 GLN A CA 1
ATOM 5349 C C . GLN A 1 699 ? 1.536 -17.813 6.220 1.00 79.25 699 GLN A C 1
ATOM 5351 O O . GLN A 1 699 ? 1.416 -18.358 5.128 1.00 79.25 699 GLN A O 1
ATOM 5356 N N . THR A 1 700 ? 0.498 -17.303 6.878 1.00 80.19 700 THR A N 1
ATOM 5357 C CA . THR A 1 700 ? -0.796 -17.041 6.243 1.00 80.19 700 THR A CA 1
ATOM 5358 C C . THR A 1 700 ? -0.841 -15.560 5.893 1.00 80.19 700 THR A C 1
ATOM 5360 O O . THR A 1 700 ? -0.955 -14.732 6.802 1.00 80.19 700 THR A O 1
ATOM 5363 N N . TYR A 1 701 ? -0.727 -15.232 4.607 1.00 87.25 701 TYR A N 1
ATOM 5364 C CA . TYR A 1 701 ? -0.799 -13.860 4.108 1.00 87.25 701 TYR A CA 1
ATOM 5365 C C . TYR A 1 701 ? -2.181 -13.596 3.505 1.00 87.25 701 TYR A C 1
ATOM 5367 O O . TYR A 1 701 ? -2.582 -14.228 2.532 1.00 87.25 701 TYR A O 1
ATOM 5375 N N . LEU A 1 702 ? -2.923 -12.686 4.128 1.00 92.69 702 LEU A N 1
ATOM 5376 C CA . LEU A 1 702 ? -4.154 -12.100 3.617 1.00 92.69 702 LEU A CA 1
ATOM 5377 C C . LEU A 1 702 ? -3.858 -10.620 3.345 1.00 92.69 702 LEU A C 1
ATOM 5379 O O . LEU A 1 702 ? -3.683 -9.884 4.321 1.00 92.69 702 LEU A O 1
ATOM 5383 N N . PRO A 1 703 ? -3.763 -10.198 2.071 1.00 92.25 703 PRO A N 1
ATOM 5384 C CA . PRO A 1 703 ? -3.398 -8.827 1.725 1.00 92.25 703 PRO A CA 1
ATOM 5385 C C . PRO A 1 703 ? -4.465 -7.807 2.136 1.00 92.25 703 PRO A C 1
ATOM 5387 O O . PRO A 1 703 ? -5.660 -8.133 2.138 1.00 92.25 703 PRO A O 1
ATOM 5390 N N . GLY A 1 704 ? -4.029 -6.572 2.382 1.00 92.50 704 GLY A N 1
ATOM 5391 C CA . GLY A 1 704 ? -4.869 -5.402 2.648 1.00 92.50 704 GLY A CA 1
ATOM 5392 C C . GLY A 1 704 ? -4.897 -4.977 4.118 1.00 92.50 704 GLY A C 1
ATOM 5393 O O . GLY A 1 704 ? -4.282 -5.597 4.983 1.00 92.50 704 GLY A O 1
ATOM 5394 N N . LEU A 1 705 ? -5.647 -3.913 4.420 1.00 95.06 705 LEU A N 1
ATOM 5395 C CA . LEU A 1 705 ? -5.750 -3.359 5.772 1.00 95.06 705 LEU A CA 1
ATOM 5396 C C . LEU A 1 705 ? -6.606 -4.253 6.684 1.00 95.06 705 LEU A C 1
ATOM 5398 O O . LEU A 1 705 ? -7.836 -4.171 6.700 1.00 95.06 705 LEU A O 1
ATOM 5402 N N . VAL A 1 706 ? -5.949 -5.095 7.482 1.00 96.12 706 VAL A N 1
ATOM 5403 C CA . VAL A 1 706 ? -6.610 -6.092 8.337 1.00 96.12 706 VAL A CA 1
ATOM 5404 C C . VAL A 1 706 ? -6.927 -5.509 9.718 1.00 96.12 706 VAL A C 1
ATOM 5406 O O . VAL A 1 706 ? -6.077 -5.454 10.613 1.00 96.12 706 VAL A O 1
ATOM 5409 N N . THR A 1 707 ? -8.184 -5.123 9.932 1.00 94.75 707 THR A N 1
ATOM 5410 C CA . THR A 1 707 ? -8.647 -4.475 11.180 1.00 94.75 707 THR A CA 1
ATOM 5411 C C . THR A 1 707 ? -9.373 -5.411 12.136 1.00 94.75 707 THR A C 1
ATOM 5413 O O . THR A 1 707 ? -9.524 -5.106 13.317 1.00 94.75 707 THR A O 1
ATOM 5416 N N . SER A 1 708 ? -9.823 -6.569 11.657 1.00 95.19 708 SER A N 1
ATOM 5417 C CA . SER A 1 708 ? -10.493 -7.566 12.487 1.00 95.19 708 SER A CA 1
ATOM 5418 C C . SER A 1 708 ? -10.193 -8.973 11.996 1.00 95.19 708 SER A C 1
ATOM 5420 O O . SER A 1 708 ? -10.020 -9.205 10.801 1.00 95.19 708 SER A O 1
ATOM 5422 N N . MET A 1 709 ? -10.131 -9.923 12.927 1.00 95.62 709 MET A N 1
ATOM 5423 C CA . MET A 1 709 ? -9.872 -11.325 12.624 1.00 95.62 709 MET A CA 1
ATOM 5424 C C . MET A 1 709 ? -10.732 -12.234 13.495 1.00 95.62 709 MET A C 1
ATOM 5426 O O . MET A 1 709 ? -10.923 -11.979 14.684 1.00 95.62 709 MET A O 1
ATOM 5430 N N . ALA A 1 710 ? -11.213 -13.326 12.912 1.00 93.75 710 ALA A N 1
ATOM 5431 C CA . ALA A 1 710 ? -11.930 -14.380 13.615 1.00 93.75 710 ALA A CA 1
ATOM 5432 C C . ALA A 1 710 ? -11.608 -15.740 12.995 1.00 93.75 710 ALA A C 1
ATOM 5434 O O . ALA A 1 710 ? -11.186 -15.827 11.846 1.00 93.75 710 ALA A O 1
ATOM 5435 N N . THR A 1 711 ? -11.838 -16.815 13.741 1.00 91.81 711 THR A N 1
ATOM 5436 C CA . THR A 1 711 ? -11.683 -18.176 13.223 1.00 91.81 711 THR A CA 1
ATOM 5437 C C . THR A 1 711 ? -12.979 -18.956 13.356 1.00 91.81 711 THR A C 1
ATOM 5439 O O . THR A 1 711 ? -13.729 -18.767 14.316 1.00 91.81 711 THR A O 1
ATOM 5442 N N . ILE A 1 712 ? -13.221 -19.848 12.394 1.00 89.62 712 ILE A N 1
ATOM 5443 C CA . ILE A 1 712 ? -14.231 -20.903 12.506 1.00 89.62 712 ILE A CA 1
ATOM 5444 C C . ILE A 1 712 ? -13.527 -22.253 12.400 1.00 89.62 712 ILE A C 1
ATOM 5446 O O . ILE A 1 712 ? -12.792 -22.525 11.446 1.00 89.62 712 ILE A O 1
ATOM 5450 N N . GLU A 1 713 ? -13.773 -23.114 13.385 1.00 83.50 713 GLU A N 1
ATOM 5451 C CA . GLU A 1 713 ? -13.287 -24.491 13.387 1.00 83.50 713 GLU A CA 1
ATOM 5452 C C . GLU A 1 713 ? -14.325 -25.417 12.746 1.00 83.50 713 GLU A C 1
ATOM 5454 O O . GLU A 1 713 ? -15.376 -25.696 13.322 1.00 83.50 713 GLU A O 1
ATOM 5459 N N . SER A 1 714 ? -14.011 -25.942 11.562 1.00 75.56 714 SER A N 1
ATOM 5460 C CA . SER A 1 714 ? -14.782 -27.012 10.932 1.00 75.56 714 SER A CA 1
ATOM 5461 C C . SER A 1 714 ? -14.221 -28.383 11.321 1.00 75.56 714 SER A C 1
ATOM 5463 O O . SER A 1 714 ? -13.086 -28.533 11.769 1.00 75.56 714 SER A O 1
ATOM 5465 N N . SER A 1 715 ? -15.001 -29.441 11.094 1.00 69.75 715 SER A N 1
ATOM 5466 C CA . SER A 1 715 ? -14.619 -30.824 11.423 1.00 69.75 715 SER A CA 1
ATOM 5467 C C . SER A 1 715 ? -13.319 -31.324 10.765 1.00 69.75 715 SER A C 1
ATOM 5469 O O . SER A 1 715 ? -12.777 -32.342 11.204 1.00 69.75 715 SER A O 1
ATOM 5471 N N . SER A 1 716 ? -12.832 -30.647 9.719 1.00 73.69 716 SER A N 1
ATOM 5472 C CA . SER A 1 716 ? -11.633 -31.018 8.957 1.00 73.69 716 SER A CA 1
ATOM 5473 C C . SER A 1 716 ? -10.535 -29.955 8.904 1.00 73.69 716 SER A C 1
ATOM 5475 O O . SER A 1 716 ? -9.420 -30.313 8.533 1.00 73.69 716 SER A O 1
ATOM 5477 N N . ALA A 1 717 ? -10.833 -28.693 9.225 1.00 83.25 717 ALA A N 1
ATOM 5478 C CA . ALA A 1 717 ? -9.943 -27.558 8.982 1.00 83.25 717 ALA A CA 1
ATOM 5479 C C . ALA A 1 717 ? -10.296 -26.355 9.870 1.00 83.25 717 ALA A C 1
ATOM 5481 O O . ALA A 1 717 ? -11.447 -26.212 10.291 1.00 83.25 717 ALA A O 1
ATOM 5482 N N . VAL A 1 718 ? -9.312 -25.491 10.124 1.00 87.50 718 VAL A N 1
ATOM 5483 C CA . VAL A 1 718 ? -9.498 -24.200 10.801 1.00 87.50 718 VAL A CA 1
ATOM 5484 C C . VAL A 1 718 ? -9.365 -23.086 9.771 1.00 87.50 718 VAL A C 1
ATOM 5486 O O . VAL A 1 718 ? -8.317 -22.948 9.144 1.00 87.50 718 VAL A O 1
ATOM 5489 N N . TYR A 1 719 ? -10.418 -22.288 9.620 1.00 91.19 719 TYR A N 1
ATOM 5490 C CA . TYR A 1 719 ? -10.438 -21.159 8.696 1.00 91.19 719 TYR A CA 1
ATOM 5491 C C . TYR A 1 719 ? -10.205 -19.863 9.460 1.00 91.19 719 TYR A C 1
ATOM 5493 O O . TYR A 1 719 ? -10.906 -19.590 10.439 1.00 91.19 719 TYR A O 1
ATOM 5501 N N . LEU A 1 720 ? -9.240 -19.070 9.001 1.00 93.25 720 LEU A N 1
ATOM 5502 C CA . LEU A 1 720 ? -9.072 -17.686 9.425 1.00 93.25 720 LEU A CA 1
ATOM 5503 C C . LEU A 1 720 ? -9.921 -16.803 8.518 1.00 93.25 720 LEU A C 1
ATOM 5505 O O . LEU A 1 720 ? -9.933 -16.991 7.304 1.00 93.25 720 LEU A O 1
ATOM 5509 N N . PHE A 1 721 ? -10.614 -15.845 9.114 1.00 95.38 721 PHE A N 1
ATOM 5510 C CA . PHE A 1 721 ? -11.338 -14.789 8.428 1.00 95.38 721 PHE A CA 1
ATOM 5511 C C . PHE A 1 721 ? -10.759 -13.446 8.851 1.00 95.38 721 PHE A C 1
ATOM 5513 O O . PHE A 1 721 ? -10.638 -13.185 10.049 1.00 95.38 721 PHE A O 1
ATOM 5520 N N . ALA A 1 722 ? -10.428 -12.606 7.878 1.00 96.44 722 ALA A N 1
ATOM 5521 C CA . ALA A 1 722 ? -9.914 -11.261 8.083 1.00 96.44 722 ALA A CA 1
ATOM 5522 C C . ALA A 1 722 ? -10.862 -10.239 7.452 1.00 96.44 722 ALA A C 1
ATOM 5524 O O . ALA A 1 722 ? -11.288 -10.398 6.307 1.00 96.44 722 ALA A O 1
ATOM 5525 N N . GLY A 1 723 ? -11.198 -9.200 8.209 1.00 96.12 723 GLY A N 1
ATOM 5526 C CA . GLY A 1 723 ? -11.933 -8.045 7.714 1.00 96.12 723 GLY A CA 1
ATOM 5527 C C . GLY A 1 723 ? -10.943 -7.058 7.127 1.00 96.12 723 GLY A C 1
ATOM 5528 O O . GLY A 1 723 ? -10.121 -6.516 7.869 1.00 96.12 723 GLY A O 1
ATOM 5529 N N . ILE A 1 724 ? -11.022 -6.859 5.815 1.00 95.25 724 ILE A N 1
ATOM 5530 C CA . ILE A 1 724 ? -10.214 -5.888 5.087 1.00 95.25 724 ILE A CA 1
ATOM 5531 C C . ILE A 1 724 ? -10.997 -4.583 5.065 1.00 95.25 724 ILE A C 1
ATOM 5533 O O . ILE A 1 724 ? -12.025 -4.476 4.391 1.00 95.25 724 ILE A O 1
ATOM 5537 N N . SER A 1 725 ? -10.557 -3.615 5.862 1.00 93.06 725 SER A N 1
ATOM 5538 C CA . SER A 1 725 ? -11.190 -2.301 5.891 1.00 93.06 725 SER A CA 1
ATOM 5539 C C . SER A 1 725 ? -10.698 -1.431 4.733 1.00 93.06 725 SER A C 1
ATOM 5541 O O . SER A 1 725 ? -9.530 -1.519 4.363 1.00 93.06 725 SER A O 1
ATOM 5543 N N . PRO A 1 726 ? -11.557 -0.556 4.188 1.00 92.38 726 PRO A N 1
ATOM 5544 C CA . PRO A 1 726 ? -11.141 0.471 3.242 1.00 92.38 726 PRO A CA 1
ATOM 5545 C C . PRO A 1 726 ? -10.222 1.489 3.922 1.00 92.38 726 PRO A C 1
ATOM 5547 O O . PRO A 1 726 ? -10.295 1.683 5.142 1.00 92.38 726 PRO A O 1
ATOM 5550 N N . GLY A 1 727 ? -9.408 2.174 3.123 1.00 89.38 727 GLY A N 1
ATOM 5551 C CA . GLY A 1 727 ? -8.679 3.358 3.555 1.00 89.38 727 GLY A CA 1
ATOM 5552 C C . GLY A 1 727 ? -9.590 4.587 3.574 1.00 89.38 727 GLY A C 1
ATOM 5553 O O . GLY A 1 727 ? -10.685 4.578 4.152 1.00 89.38 727 GLY A O 1
ATOM 5554 N N . LYS A 1 728 ? -9.146 5.683 2.956 1.00 89.38 728 LYS A N 1
ATOM 5555 C CA . LYS A 1 728 ? -9.996 6.864 2.761 1.00 89.38 728 LYS A CA 1
ATOM 5556 C C . LYS A 1 728 ? -11.096 6.570 1.740 1.00 89.38 728 LYS A C 1
ATOM 5558 O O . LYS A 1 728 ? -12.201 7.107 1.879 1.00 89.38 728 LYS A O 1
ATOM 5563 N N . TYR A 1 729 ? -10.800 5.726 0.754 1.00 89.06 729 TYR A N 1
ATOM 5564 C CA . TYR A 1 729 ? -11.692 5.377 -0.343 1.00 89.06 729 TYR A CA 1
ATOM 5565 C C . TYR A 1 729 ? -12.099 3.903 -0.280 1.00 89.06 729 TYR A C 1
ATOM 5567 O O . TYR A 1 729 ? -11.420 3.062 0.303 1.00 89.06 729 TYR A O 1
ATOM 5575 N N . MET A 1 730 ? -13.265 3.586 -0.851 1.00 83.31 730 MET A N 1
ATOM 5576 C CA . MET A 1 730 ? -13.781 2.213 -0.862 1.00 83.31 730 MET A CA 1
ATOM 5577 C C . MET A 1 730 ? -13.037 1.315 -1.845 1.00 83.31 730 MET A C 1
ATOM 5579 O O . MET A 1 730 ? -13.068 0.108 -1.658 1.00 83.31 730 MET A O 1
ATOM 5583 N N . ASN A 1 731 ? -12.390 1.881 -2.867 1.00 79.25 731 ASN A N 1
ATOM 5584 C CA . ASN A 1 731 ? -11.454 1.156 -3.723 1.00 79.25 731 ASN A CA 1
ATOM 5585 C C . ASN A 1 731 ? -12.003 -0.155 -4.331 1.00 79.25 731 ASN A C 1
ATOM 5587 O O . ASN A 1 731 ? -11.252 -1.098 -4.537 1.00 79.25 731 ASN A O 1
ATOM 5591 N N . ILE A 1 732 ? -13.313 -0.203 -4.620 1.00 80.06 732 ILE A N 1
ATOM 5592 C CA . ILE A 1 732 ? -14.014 -1.387 -5.161 1.00 80.06 732 ILE A CA 1
ATOM 5593 C C . ILE A 1 732 ? -13.805 -1.522 -6.676 1.00 80.06 732 ILE A C 1
ATOM 5595 O O . ILE A 1 732 ? -13.806 -2.630 -7.202 1.00 80.06 732 ILE A O 1
ATOM 5599 N N . MET A 1 733 ? -13.652 -0.395 -7.368 1.00 82.38 733 MET A N 1
ATOM 5600 C CA . MET A 1 733 ? -13.397 -0.317 -8.802 1.00 82.38 733 MET A CA 1
ATOM 5601 C C . MET A 1 733 ? -12.200 0.615 -9.012 1.00 82.38 733 MET A C 1
ATOM 5603 O O . MET A 1 733 ? -12.130 1.644 -8.328 1.00 82.38 733 MET A O 1
ATOM 5607 N N . PRO A 1 734 ? -11.246 0.276 -9.894 1.00 84.88 734 PRO A N 1
ATOM 5608 C CA . PRO A 1 734 ? -10.200 1.206 -10.269 1.00 84.88 734 PRO A CA 1
ATOM 5609 C C . PRO A 1 734 ? -10.770 2.395 -11.037 1.00 84.88 734 PRO A C 1
ATOM 5611 O O . PRO A 1 734 ? -11.630 2.231 -11.900 1.00 84.88 734 PRO A O 1
ATOM 5614 N N . ILE A 1 735 ? -10.270 3.576 -10.684 1.00 88.75 735 ILE A N 1
ATOM 5615 C CA . ILE A 1 735 ? -10.513 4.816 -11.412 1.00 88.75 735 ILE A CA 1
ATOM 5616 C C . ILE A 1 735 ? -9.603 4.813 -12.640 1.00 88.75 735 ILE A C 1
ATOM 5618 O O . ILE A 1 735 ? -8.419 4.483 -12.522 1.00 88.75 735 ILE A O 1
ATOM 5622 N N . ASN A 1 736 ? -10.181 5.094 -13.802 1.00 91.00 736 ASN A N 1
ATOM 5623 C CA . ASN A 1 736 ? -9.514 5.086 -15.091 1.00 91.00 736 ASN A CA 1
ATOM 5624 C C . ASN A 1 736 ? -9.442 6.521 -15.642 1.00 91.00 736 ASN A C 1
ATOM 5626 O O . ASN A 1 736 ? -10.468 6.992 -16.129 1.00 91.00 736 ASN A O 1
ATOM 5630 N N . PRO A 1 737 ? -8.236 7.107 -15.754 1.00 92.00 737 PRO A N 1
ATOM 5631 C CA . PRO A 1 737 ? -8.006 8.468 -16.268 1.00 92.00 737 PRO A CA 1
ATOM 5632 C C . PRO A 1 737 ? -8.544 8.786 -17.651 1.00 92.00 737 PRO A C 1
ATOM 5634 O O . PRO A 1 737 ? -8.587 9.932 -18.088 1.00 92.00 737 PRO A O 1
ATOM 5637 N N . GLN A 1 738 ? -8.895 7.760 -18.417 1.00 92.56 738 GLN A N 1
ATOM 5638 C CA . GLN A 1 738 ? -9.447 7.905 -19.757 1.00 92.56 738 GLN A CA 1
ATOM 5639 C C . GLN A 1 738 ? -10.978 7.764 -19.778 1.00 92.56 738 GLN A C 1
ATOM 5641 O O . GLN A 1 738 ? -11.567 7.664 -20.865 1.00 92.56 738 GLN A O 1
ATOM 5646 N N . SER A 1 739 ? -11.641 7.686 -18.622 1.00 92.75 739 SER A N 1
ATOM 5647 C CA . SER A 1 739 ? -13.053 7.340 -18.497 1.00 92.75 739 SER A CA 1
ATOM 5648 C C . SER A 1 739 ? -13.764 8.131 -17.405 1.00 92.75 739 SER A C 1
ATOM 5650 O O . SER A 1 739 ? -13.791 7.716 -16.258 1.00 92.75 739 SER A O 1
ATOM 5652 N N . SER A 1 740 ? -14.547 9.126 -17.831 1.00 91.50 740 SER A N 1
ATOM 5653 C CA . SER A 1 740 ? -15.270 10.057 -16.952 1.00 91.50 740 SER A CA 1
ATOM 5654 C C . SER A 1 740 ? -16.401 9.452 -16.091 1.00 91.50 740 SER A C 1
ATOM 5656 O O . SER A 1 740 ? -17.320 10.181 -15.729 1.00 91.50 740 SER A O 1
ATOM 5658 N N . ASP A 1 741 ? -16.496 8.127 -16.002 1.00 91.38 741 ASP A N 1
ATOM 5659 C CA . ASP A 1 741 ? -17.502 7.299 -15.310 1.00 91.38 741 ASP A CA 1
ATOM 5660 C C . ASP A 1 741 ? -16.954 5.859 -15.337 1.00 91.38 741 ASP A C 1
ATOM 5662 O O . ASP A 1 741 ? -17.331 5.032 -16.181 1.00 91.38 741 ASP A O 1
ATOM 5666 N N . SER A 1 742 ? -15.949 5.597 -14.505 1.00 90.38 742 SER A N 1
ATOM 5667 C CA . SER A 1 742 ? -15.158 4.363 -14.476 1.00 90.38 742 SER A CA 1
ATOM 5668 C C . SER A 1 742 ? -15.980 3.138 -14.071 1.00 90.38 742 SER A C 1
ATOM 5670 O O . SER A 1 742 ? -15.723 2.027 -14.552 1.00 90.38 742 SER A O 1
ATOM 5672 N N . ASP A 1 743 ? -16.998 3.312 -13.225 1.00 87.50 743 ASP A N 1
ATOM 5673 C CA . ASP A 1 743 ? -17.877 2.229 -12.768 1.00 87.50 743 ASP A CA 1
ATOM 5674 C C . ASP A 1 743 ? -19.177 2.079 -13.589 1.00 87.50 743 ASP A C 1
ATOM 5676 O O . ASP A 1 743 ? -19.910 1.089 -13.437 1.00 87.50 743 ASP A O 1
ATOM 5680 N N . LEU A 1 744 ? -19.405 2.987 -14.544 1.00 89.31 744 LEU A N 1
ATOM 5681 C CA . LEU A 1 744 ? -20.528 3.008 -15.481 1.00 89.31 744 LEU A CA 1
ATOM 5682 C C . LEU A 1 744 ? -21.896 3.133 -14.793 1.00 89.31 744 LEU A C 1
ATOM 5684 O O . LEU A 1 744 ? -22.912 2.643 -15.325 1.00 89.31 744 LEU A O 1
ATOM 5688 N N . ASP A 1 745 ? -21.955 3.761 -13.619 1.00 87.44 745 ASP A N 1
ATOM 5689 C CA . ASP A 1 745 ? -23.195 3.977 -12.876 1.00 87.44 745 ASP A CA 1
ATOM 5690 C C . ASP A 1 745 ? -23.998 5.201 -13.374 1.00 87.44 745 ASP A C 1
ATOM 5692 O O . ASP A 1 745 ? -25.209 5.327 -13.110 1.00 87.44 745 ASP A O 1
ATOM 5696 N N . GLY A 1 746 ? -23.370 6.035 -14.208 1.00 87.50 746 GLY A N 1
ATOM 5697 C CA . GLY A 1 746 ? -23.938 7.233 -14.813 1.00 87.50 746 GLY A CA 1
ATOM 5698 C C . GLY A 1 746 ? -23.678 8.525 -14.036 1.00 87.50 746 GLY A C 1
ATOM 5699 O O . GLY A 1 746 ? -24.254 9.562 -14.408 1.00 87.50 746 GLY A O 1
ATOM 5700 N N . MET A 1 747 ? -22.886 8.480 -12.968 1.00 86.88 747 MET A N 1
ATOM 5701 C CA . MET A 1 747 ? -22.279 9.631 -12.305 1.00 86.88 747 MET A CA 1
ATOM 5702 C C . MET A 1 747 ? -20.802 9.720 -12.716 1.00 86.88 747 MET A C 1
ATOM 5704 O O . MET A 1 747 ? -20.174 8.685 -12.871 1.00 86.88 747 MET A O 1
ATOM 5708 N N . PRO A 1 748 ? -20.255 10.931 -12.923 1.00 86.88 748 PRO A N 1
ATOM 5709 C CA . PRO A 1 748 ? -18.809 11.084 -13.005 1.00 86.88 748 PRO A CA 1
ATOM 5710 C C . PRO A 1 748 ? -18.135 10.644 -11.708 1.00 86.88 748 PRO A C 1
ATOM 5712 O O . PRO A 1 748 ? -18.800 10.680 -10.662 1.00 86.88 748 PRO A O 1
ATOM 5715 N N . ASP A 1 749 ? -16.864 10.265 -11.818 1.00 85.00 749 ASP A N 1
ATOM 5716 C CA . ASP A 1 749 ? -16.061 9.674 -10.741 1.00 85.00 749 ASP A CA 1
ATOM 5717 C C . ASP A 1 749 ? -15.969 10.536 -9.460 1.00 85.00 749 ASP A C 1
ATOM 5719 O O . ASP A 1 749 ? -16.177 11.780 -9.503 1.00 85.00 749 ASP A O 1
#